Protein 3D0O (pdb70)

B-factor: mean 21.9, std 7.79, range [9.08, 63.6]

CATH classification: 3.40.50.720 (+1 more: 3.90.110.10)

Secondary structure (DSSP, 8-state):
----EEEEE--SHHHHHHHHHHHHH-S-SEEEEE-S-HHHHHHHHHHHHHHGGGSSS--EEEE--GGGGTT-SEEEE-------TT--HHHHHHHHHHHHHHHHHHHHHTT--SEEEE-SSSHHHHHHHHHHHH---GGGEEE-TTHHHHHHHHHHHHHHHTS-GGG-B--EEB-SSTT-EE-TTT-EETTEEHHHHHHTSTTHHHHHHHHHHHHHTHHHHHHHHHS---HHHHHHHHHHHHHHHTT--EEEEEEEEEESGGG-EEEEEEEEEEEETTEEEEE------HHHHHHHHHHHHHHHHHHH-/----EEEEE--SHHHHHHHHHHHHH---SEEEEE-S-HHHHHHHHHHHHHHGGGSSS--EEEE--GGGGTT-SEEEE-------TT--HHHHHHHHHHHHHHHHHHHHHTT--SEEEE-SSSHHHHHHHHHHHH---GGGEEE-TTHHHHHHHHHHHHHHHTS-GGG-B--EEB-SSTT-EE-TTT-EETTEEHHHHHHTSTTHHHHHHHHHHHHHTHHHHHHHHHS---HHHHHHHHHHHHHHHTT--EEEEEEEEEESGGG-EEEEEEEEEEEETTEEEEE------HHHHHHHHHHHHHHHHHHHH-

Organism: Staphylococcus aureus (strain COL) (NCBI:txid93062)

Solvent-accessible surface area: 27256 Å² total; per-residue (Å²): 266,110,39,50,11,0,0,0,5,4,2,40,49,35,0,20,20,0,0,108,14,0,3,82,64,8,9,4,43,46,0,0,0,16,42,181,75,90,112,88,5,125,31,27,10,82,102,11,92,132,31,27,102,205,16,96,88,78,6,151,7,84,53,26,115,61,66,26,0,92,50,6,15,0,0,0,0,27,24,44,28,69,83,115,134,88,43,80,137,60,61,29,7,40,50,0,55,148,54,0,128,67,11,0,36,87,0,46,86,17,161,10,104,9,5,0,0,0,11,13,83,30,1,3,4,0,0,21,5,0,52,122,72,17,68,24,68,59,58,52,0,0,0,8,2,0,18,16,4,9,44,26,0,67,82,31,0,10,120,33,42,88,13,10,69,194,23,3,41,3,9,0,0,0,22,46,27,91,24,10,1,10,0,22,65,19,3,13,10,10,4,35,46,1,61,78,43,0,67,132,80,117,140,3,147,51,58,16,107,81,17,33,37,84,0,94,42,12,35,140,70,60,76,123,91,103,53,38,27,49,150,26,28,4,122,8,0,0,69,0,0,50,0,0,19,137,91,43,34,4,23,22,9,0,0,0,5,0,96,33,36,29,172,28,103,73,0,1,0,0,0,0,0,0,0,16,83,109,0,10,80,58,16,12,92,9,74,25,64,114,77,4,98,74,91,4,48,107,0,0,124,46,6,73,66,30,49,93,133,262,110,39,42,10,0,0,0,6,3,2,40,50,38,0,23,19,0,0,108,14,0,3,84,66,14,8,4,42,44,0,0,0,16,44,181,74,92,110,93,5,127,32,23,8,84,103,11,97,129,31,26,103,201,16,94,88,80,5,150,7,82,54,25,114,64,64,28,0,104,52,6,20,0,0,0,0,27,24,40,32,70,80,111,134,85,38,80,131,53,62,28,4,35,51,0,38,151,56,0,118,66,11,1,36,85,0,53,78,18,171,5,106,8,5,0,0,0,18,14,90,28,0,2,4,0,0,28,5,0,48,114,67,13,68,17,65,62,57,42,0,0,0,12,1,0,17,14,3,9,45,30,0,71,76,32,0,8,116,32,37,89,14,13,62,197,20,3,46,5,14,0,0,0,18,44,29,98,19,10,0,11,1,23,52,43,4,12,6,9,16,33,46,1,62,70,44,0,68,132,81,116,142,3,152,52,58,18,109,85,17,33,35,85,0,96,44,13,36,140,72,60,79,114,91,102,50,38,28,47,147,28,29,4,121,8,1,0,76,0,0,52,0,0,18,118,93,42,34,5,23,20,8,0,0,0,5,0,98,40,35,29,170,27,105,74,0,0,0,0,0,0,0,3,0,19,86,97,0,11,82,56,17,13,89,9,61,24,62,112,82,5,96,73,92,4,48,112,0,0,123,36,2,70,64,25,34,87,112,65

InterPro domains:
  IPR001236 Lactate/malate dehydrogenase, N-terminal [PF00056] (8-146)
  IPR001557 L-lactate/malate dehydrogenase [PIRSF000102] (6-315)
  IPR001557 L-lactate/malate dehydrogenase [PR00086] (8-32)
  IPR001557 L-lactate/malate dehydrogenase [PR00086] (33-57)
  IPR001557 L-lactate/malate dehydrogenase [PR00086] (120-140)
  IPR001557 L-lactate/malate dehydrogenase [PR00086] (144-162)
  IPR001557 L-lactate/malate dehydrogenase [PR00086] (174-187)
  IPR011304 L-lactate dehydrogenase [MF_00488] (6-314)
  IPR011304 L-lactate dehydrogenase [TIGR01771] (11-308)
  IPR015955 Lactate dehydrogenase/glycoside hydrolase, family 4, C-terminal [G3DSA:3.90.110.10] (149-317)
  IPR015955 Lactate dehydrogenase/glycoside hydrolase, family 4, C-terminal [SSF56327] (147-312)
  IPR018177 L-lactate dehydrogenase, active site [PS00064] (176-182)
  IPR022383 Lactate/malate dehydrogenase, C-terminal [PF02866] (149-315)
  IPR036291 NAD(P)-binding domain superfamily [SSF51735] (3-146)

Foldseek 3Di:
DDWAEEEEEDCPLQRLLLLLVCLQAVLTQEYEYEYPPVVVVVVSQVVSVVSNVVHPDHHHYYYDDLLVLQAHAEYEYADADDADPPADVLNRLVRRLVVLLVVLVSNVVSNHDHAYEYEYPVQQSSLLSSCVSNVDDLQRGWYLFCLLLFLLLLVLLCVVVVHDSVQWDWDWKFGLADLIDTQQVDTDRVPHSSLVVLVPDVCSVVVVVVSNVCSRCVQVVVCVVVNGDHNSSSVSVVVLSNQQSVQPQDWGFIFGADPCALHDHSTTITATFGQGVSGGPGGDRDDGDPVRNVSRVVRRVVRVVSSVD/DDWAEEEEEDCDQARLLLLLVCLQAVLTAEYEYEYPPVVVVVVSQVVSCVSNVPHPDHHHYYYDDLLVLQPHAEYEYADADDADPPADVLNRLVRRLVVLLVSLVSNVVSNHDHAYEYEYPQQQSSLLSSCVSNVDDLQRGWYLFCLLLQLLLLVLLCVVVVHDSVQWHWDWKFGLADLIDTQQVPTDRVPHNSLVVLVPDDCSVVVVVVSNVCSRCVQVVVCVVPNGDHNSSSVSVVVLSNQQSVFPQDWGFIFGADPQALHDHSTTITATFGQGVSGTPGGDRDDGDPVRSVSRVVRRVVRVVSSVVD

Structure (mmCIF, N/CA/C/O backbone):
data_3D0O
#
_entry.id   3D0O
#
_cell.length_a   131.765
_cell.length_b   74.503
_cell.length_c   96.306
_cell.angle_alpha   90.00
_cell.angle_beta   129.07
_cell.angle_gamma   90.00
#
_symmetry.space_group_name_H-M   'C 1 2 1'
#
loop_
_entity.id
_entity.type
_entity.pdbx_description
1 polymer 'L-lactate dehydrogenase 1'
2 water water
#
loop_
_atom_site.group_PDB
_atom_site.id
_atom_site.type_symbol
_atom_site.label_atom_id
_atom_site.label_alt_id
_atom_site.label_comp_id
_atom_site.label_asym_id
_atom_site.label_entity_id
_atom_site.label_seq_id
_atom_site.pdbx_PDB_ins_code
_atom_site.Cartn_x
_atom_site.Cartn_y
_atom_site.Cartn_z
_atom_site.occupancy
_atom_site.B_iso_or_equiv
_atom_site.auth_seq_id
_atom_site.auth_comp_id
_atom_site.auth_asym_id
_atom_site.auth_atom_id
_atom_site.pdbx_PDB_model_num
ATOM 1 N N . PHE A 1 4 ? 60.992 58.605 42.988 1.00 30.82 4 PHE A N 1
ATOM 2 C CA . PHE A 1 4 ? 59.734 58.591 42.129 1.00 29.48 4 PHE A CA 1
ATOM 3 C C . PHE A 1 4 ? 58.756 59.781 42.277 1.00 29.70 4 PHE A C 1
ATOM 4 O O . PHE A 1 4 ? 57.901 59.827 43.188 1.00 32.00 4 PHE A O 1
ATOM 12 N N . LYS A 1 5 ? 58.718 60.637 41.291 1.00 26.30 5 LYS A N 1
ATOM 13 C CA . LYS A 1 5 ? 58.045 61.889 41.491 1.00 23.96 5 LYS A CA 1
ATOM 14 C C . LYS A 1 5 ? 56.565 61.762 41.067 1.00 22.18 5 LYS A C 1
ATOM 15 O O . LYS A 1 5 ? 56.217 60.961 40.184 1.00 21.92 5 LYS A O 1
ATOM 21 N N . GLY A 1 6 ? 55.717 62.584 41.659 1.00 19.56 6 GLY A N 1
ATOM 22 C CA . GLY A 1 6 ? 54.297 62.666 41.205 1.00 18.74 6 GLY A CA 1
ATOM 23 C C . GLY A 1 6 ? 54.213 63.572 39.974 1.00 18.20 6 GLY A C 1
ATOM 24 O O . GLY A 1 6 ? 55.215 63.845 39.372 1.00 17.42 6 GLY A O 1
ATOM 25 N N . ASN A 1 7 ? 52.996 63.996 39.611 1.00 16.45 7 ASN A N 1
ATOM 26 C CA . ASN A 1 7 ? 52.721 64.758 38.419 1.00 16.50 7 ASN A CA 1
ATOM 27 C C . ASN A 1 7 ? 52.493 66.193 38.786 1.00 15.86 7 ASN A C 1
ATOM 28 O O . ASN A 1 7 ? 51.609 66.485 39.615 1.00 15.99 7 ASN A O 1
ATOM 33 N N . LYS A 1 8 ? 53.285 67.085 38.183 1.00 16.40 8 LYS A N 1
ATOM 34 C CA . LYS A 1 8 ? 53.333 68.486 38.578 1.00 15.63 8 LYS A CA 1
ATOM 35 C C . LYS A 1 8 ? 53.161 69.420 37.397 1.00 15.33 8 LYS A C 1
ATOM 36 O O . LYS A 1 8 ? 53.928 69.338 36.425 1.00 16.39 8 LYS A O 1
ATOM 42 N N . VAL A 1 9 ? 52.153 70.282 37.474 1.00 15.01 9 VAL A N 1
ATOM 43 C CA . VAL A 1 9 ? 51.851 71.277 36.424 1.00 15.24 9 VAL A CA 1
ATOM 44 C C . VAL A 1 9 ? 52.172 72.660 37.035 1.00 15.27 9 VAL A C 1
ATOM 45 O O . VAL A 1 9 ? 51.821 72.952 38.214 1.00 17.50 9 VAL A O 1
ATOM 49 N N . VAL A 1 10 ? 52.830 73.528 36.250 1.00 15.29 10 VAL A N 1
ATOM 50 C CA . VAL A 1 10 ? 52.984 74.895 36.662 1.00 15.06 10 VAL A CA 1
ATOM 51 C C . VAL A 1 10 ? 52.180 75.753 35.661 1.00 14.82 10 VAL A C 1
ATOM 52 O O . VAL A 1 10 ? 52.396 75.667 34.451 1.00 16.12 10 VAL A O 1
ATOM 56 N N . LEU A 1 11 ? 51.238 76.521 36.169 1.00 16.16 11 LEU A N 1
ATOM 57 C CA . LEU A 1 11 ? 50.477 77.488 35.359 1.00 16.01 11 LEU A CA 1
ATOM 58 C C . LEU A 1 11 ? 51.138 78.841 35.445 1.00 16.59 11 LEU A C 1
ATOM 59 O O . LEU A 1 11 ? 51.311 79.379 36.555 1.00 16.35 11 LEU A O 1
ATOM 64 N N . ILE A 1 12 ? 51.460 79.420 34.286 1.00 15.92 12 ILE A N 1
ATOM 65 C CA . ILE A 1 12 ? 52.017 80.782 34.256 1.00 17.80 12 ILE A CA 1
ATOM 66 C C . ILE A 1 12 ? 50.973 81.703 33.609 1.00 17.67 12 ILE A C 1
ATOM 67 O O . ILE A 1 12 ? 50.715 81.588 32.414 1.00 16.83 12 ILE A O 1
ATOM 72 N N . GLY A 1 13 ? 50.366 82.562 34.426 1.00 18.13 13 GLY A N 1
ATOM 73 C CA . GLY A 1 13 ? 49.278 83.441 33.976 1.00 19.07 13 GLY A CA 1
ATOM 74 C C . GLY A 1 13 ? 47.988 83.032 34.633 1.00 21.07 13 GLY A C 1
ATOM 75 O O . GLY A 1 13 ? 47.421 82.007 34.276 1.00 20.80 13 GLY A O 1
ATOM 76 N N . ASN A 1 14 ? 47.549 83.821 35.626 1.00 20.44 14 ASN A N 1
ATOM 77 C CA . ASN A 1 14 ? 46.422 83.492 36.450 1.00 21.03 14 ASN A CA 1
ATOM 78 C C . ASN A 1 14 ? 45.259 84.429 36.194 1.00 21.06 14 ASN A C 1
ATOM 79 O O . ASN A 1 14 ? 44.645 84.914 37.155 1.00 21.22 14 ASN A O 1
ATOM 84 N N . GLY A 1 15 ? 45.001 84.725 34.915 1.00 20.51 15 GLY A N 1
ATOM 85 C CA . GLY A 1 15 ? 43.805 85.478 34.498 1.00 19.53 15 GLY A CA 1
ATOM 86 C C . GLY A 1 15 ? 42.569 84.597 34.533 1.00 18.24 15 GLY A C 1
ATOM 87 O O . GLY A 1 15 ? 42.580 83.559 35.196 1.00 18.39 15 GLY A O 1
ATOM 88 N N . ALA A 1 16 ? 41.494 85.011 33.851 1.00 16.06 16 ALA A N 1
ATOM 89 C CA . ALA A 1 16 ? 40.278 84.223 33.887 1.00 15.72 16 ALA A CA 1
ATOM 90 C C . ALA A 1 16 ? 40.515 82.831 33.311 1.00 14.51 16 ALA A C 1
ATOM 91 O O . ALA A 1 16 ? 39.972 81.832 33.835 1.00 16.59 16 ALA A O 1
ATOM 93 N N . VAL A 1 17 ? 41.276 82.740 32.229 1.00 14.69 17 VAL A N 1
ATOM 94 C CA . VAL A 1 17 ? 41.523 81.415 31.602 1.00 15.16 17 VAL A CA 1
ATOM 95 C C . VAL A 1 17 ? 42.349 80.528 32.553 1.00 15.57 17 VAL A C 1
ATOM 96 O O . VAL A 1 17 ? 42.008 79.360 32.870 1.00 14.70 17 VAL A O 1
ATOM 100 N N . GLY A 1 18 ? 43.452 81.086 33.042 1.00 16.19 18 GLY A N 1
ATOM 101 C CA . GLY A 1 18 ? 44.324 80.223 33.877 1.00 15.79 18 GLY A CA 1
ATOM 102 C C . GLY A 1 18 ? 43.648 79.798 35.175 1.00 16.56 18 GLY A C 1
ATOM 103 O O . GLY A 1 18 ? 43.740 78.627 35.570 1.00 16.02 18 GLY A O 1
ATOM 104 N N . SER A 1 19 ? 43.002 80.731 35.868 1.00 15.25 19 SER A N 1
ATOM 105 C CA . SER A 1 19 ? 42.305 80.417 37.103 1.00 17.46 19 SER A CA 1
ATOM 106 C C . SER A 1 19 ? 41.181 79.372 36.821 1.00 17.06 19 SER A C 1
ATOM 107 O O . SER A 1 19 ? 40.954 78.458 37.618 1.00 16.88 19 SER A O 1
ATOM 110 N N . SER A 1 20 ? 40.482 79.513 35.693 1.00 17.05 20 SER A N 1
ATOM 111 C CA . SER A 1 20 ? 39.447 78.509 35.394 1.00 16.71 20 SER A CA 1
ATOM 112 C C . SER A 1 20 ? 40.066 77.113 35.138 1.00 16.26 20 SER A C 1
ATOM 113 O O . SER A 1 20 ? 39.510 76.067 35.537 1.00 15.46 20 SER A O 1
ATOM 116 N N . TYR A 1 21 ? 41.209 77.105 34.465 1.00 15.12 21 TYR A N 1
ATOM 117 C CA . TYR A 1 21 ? 41.944 75.876 34.196 1.00 14.16 21 TYR A CA 1
ATOM 118 C C . TYR A 1 21 ? 42.390 75.265 35.516 1.00 14.46 21 TYR A C 1
ATOM 119 O O . TYR A 1 21 ? 42.274 74.046 35.700 1.00 14.19 21 TYR A O 1
ATOM 128 N N . ALA A 1 22 ? 42.917 76.091 36.430 1.00 14.67 22 ALA A N 1
ATOM 129 C CA . ALA A 1 22 ? 43.241 75.557 37.790 1.00 14.88 22 ALA A CA 1
ATOM 130 C C . ALA A 1 22 ? 42.030 74.915 38.460 1.00 14.13 22 ALA A C 1
ATOM 131 O O . ALA A 1 22 ? 42.122 73.869 39.115 1.00 14.32 22 ALA A O 1
ATOM 133 N N . PHE A 1 23 ? 40.868 75.537 38.336 1.00 14.41 23 PHE A N 1
ATOM 134 C CA . PHE A 1 23 ? 39.677 74.968 38.971 1.00 14.36 23 PHE A CA 1
ATOM 135 C C . PHE A 1 23 ? 39.293 73.671 38.297 1.00 13.91 23 PHE A C 1
ATOM 136 O O . PHE A 1 23 ? 38.901 72.704 38.947 1.00 13.74 23 PHE A O 1
ATOM 144 N N . SER A 1 24 ? 39.414 73.621 36.982 1.00 15.24 24 SER A N 1
ATOM 145 C CA . SER A 1 24 ? 39.186 72.359 36.297 1.00 15.49 24 SER A CA 1
ATOM 146 C C . SER A 1 24 ? 40.083 71.256 36.876 1.00 14.95 24 SER A C 1
ATOM 147 O O . SER A 1 24 ? 39.659 70.136 37.073 1.00 15.21 24 SER A O 1
ATOM 150 N N . LEU A 1 25 ? 41.363 71.572 37.102 1.00 13.65 25 LEU A N 1
ATOM 151 C CA . LEU A 1 25 ? 42.290 70.573 37.600 1.00 12.92 25 LEU A CA 1
ATOM 152 C C . LEU A 1 25 ? 41.883 70.098 38.989 1.00 13.90 25 LEU A C 1
ATOM 153 O O . LEU A 1 25 ? 42.044 68.908 39.310 1.00 14.05 25 LEU A O 1
ATOM 158 N N . VAL A 1 26 ? 41.373 71.004 39.800 1.00 14.12 26 VAL A N 1
ATOM 159 C CA . VAL A 1 26 ? 40.887 70.646 41.153 1.00 13.50 26 VAL A CA 1
ATOM 160 C C . VAL A 1 26 ? 39.625 69.733 41.052 1.00 13.89 26 VAL A C 1
ATOM 161 O O . VAL A 1 26 ? 39.414 68.800 41.852 1.00 14.57 26 VAL A O 1
ATOM 165 N N . ASN A 1 27 ? 38.792 69.999 40.053 1.00 14.26 27 ASN A N 1
ATOM 166 C CA . ASN A 1 27 ? 37.613 69.141 39.849 1.00 14.98 27 ASN A CA 1
ATOM 167 C C . ASN A 1 27 ? 37.961 67.757 39.311 1.00 14.78 27 ASN A C 1
ATOM 168 O O . ASN A 1 27 ? 37.324 66.753 39.737 1.00 14.97 27 ASN A O 1
ATOM 173 N N . GLN A 1 28 ? 38.929 67.689 38.377 1.00 14.57 28 GLN A N 1
ATOM 174 C CA . GLN A 1 28 ? 39.234 66.475 37.614 1.00 14.21 28 GLN A CA 1
ATOM 175 C C . GLN A 1 28 ? 40.324 65.572 38.212 1.00 15.67 28 GLN A C 1
ATOM 176 O O . GLN A 1 28 ? 40.450 64.390 37.831 1.00 14.65 28 GLN A O 1
ATOM 182 N N . SER A 1 29 ? 41.128 66.150 39.100 1.00 15.65 29 SER A N 1
ATOM 183 C CA . SER A 1 29 ? 42.290 65.405 39.655 1.00 14.36 29 SER A CA 1
ATOM 184 C C . SER A 1 29 ? 43.165 64.723 38.625 1.00 14.08 29 SER A C 1
ATOM 185 O O . SER A 1 29 ? 43.662 63.599 38.859 1.00 15.51 29 SER A O 1
ATOM 188 N N . ILE A 1 30 ? 43.501 65.426 37.528 1.00 13.22 30 ILE A N 1
ATOM 189 C CA . ILE A 1 30 ? 44.350 64.831 36.510 1.00 13.40 30 ILE A CA 1
ATOM 190 C C . ILE A 1 30 ? 45.758 64.707 37.060 1.00 13.28 30 ILE A C 1
ATOM 191 O O . ILE A 1 30 ? 46.436 63.714 36.797 1.00 14.68 30 ILE A O 1
ATOM 196 N N . VAL A 1 31 ? 46.167 65.717 37.829 1.00 12.83 31 VAL A N 1
ATOM 197 C CA . VAL A 1 31 ? 47.549 65.727 38.424 1.00 13.75 31 VAL A CA 1
ATOM 198 C C . VAL A 1 31 ? 47.441 66.039 39.931 1.00 13.50 31 VAL A C 1
ATOM 199 O O . VAL A 1 31 ? 46.423 66.550 40.410 1.00 13.03 31 VAL A O 1
ATOM 203 N N . ASP A 1 32 ? 48.510 65.727 40.681 1.00 13.08 32 ASP A N 1
ATOM 204 C CA . ASP A 1 32 ? 48.452 65.868 42.118 1.00 13.82 32 ASP A CA 1
ATOM 205 C C . ASP A 1 32 ? 49.092 67.155 42.645 1.00 14.69 32 ASP A C 1
ATOM 206 O O . ASP A 1 32 ? 48.940 67.475 43.827 1.00 13.66 32 ASP A O 1
ATOM 211 N N . GLU A 1 33 ? 49.761 67.923 41.776 1.00 13.58 33 GLU A N 1
ATOM 212 C CA A GLU A 1 33 ? 50.408 69.154 42.196 0.50 13.63 33 GLU A CA 1
ATOM 213 C CA B GLU A 1 33 ? 50.374 69.183 42.212 0.50 14.32 33 GLU A CA 1
ATOM 214 C C . GLU A 1 33 ? 50.256 70.240 41.132 1.00 13.79 33 GLU A C 1
ATOM 215 O O . GLU A 1 33 ? 50.563 69.980 39.973 1.00 13.97 33 GLU A O 1
ATOM 226 N N . LEU A 1 34 ? 49.787 71.427 41.548 1.00 13.92 34 LEU A N 1
ATOM 227 C CA . LEU A 1 34 ? 49.656 72.571 40.656 1.00 13.81 34 LEU A CA 1
ATOM 228 C C . LEU A 1 34 ? 50.311 73.771 41.314 1.00 14.77 34 LEU A C 1
ATOM 229 O O . LEU A 1 34 ? 50.019 74.074 42.499 1.00 15.81 34 LEU A O 1
ATOM 234 N N . VAL A 1 35 ? 51.151 74.462 40.556 1.00 15.57 35 VAL A N 1
ATOM 235 C CA . VAL A 1 35 ? 51.854 75.648 41.052 1.00 15.60 35 VAL A CA 1
ATOM 236 C C . VAL A 1 35 ? 51.401 76.810 40.190 1.00 15.99 35 VAL A C 1
ATOM 237 O O . VAL A 1 35 ? 51.315 76.657 38.991 1.00 16.32 35 VAL A O 1
ATOM 241 N N . ILE A 1 36 ? 51.064 77.941 40.785 1.00 14.69 36 ILE A N 1
ATOM 242 C CA . ILE A 1 36 ? 50.542 79.056 39.982 1.00 17.17 36 ILE A CA 1
ATOM 243 C C . ILE A 1 36 ? 51.484 80.258 40.074 1.00 16.98 36 ILE A C 1
ATOM 244 O O . ILE A 1 36 ? 51.828 80.661 41.182 1.00 18.94 36 ILE A O 1
ATOM 249 N N . ILE A 1 37 ? 51.891 80.774 38.925 1.00 17.85 37 ILE A N 1
ATOM 250 C CA . ILE A 1 37 ? 52.815 81.929 38.833 1.00 18.43 37 ILE A CA 1
ATOM 251 C C . ILE A 1 37 ? 52.144 83.125 38.114 1.00 19.19 37 ILE A C 1
ATOM 252 O O . ILE A 1 37 ? 51.632 82.972 37.013 1.00 18.16 37 ILE A O 1
ATOM 257 N N . ASP A 1 38 ? 52.144 84.302 38.738 1.00 19.35 38 ASP A N 1
ATOM 258 C CA . ASP A 1 38 ? 51.585 85.496 38.073 1.00 20.85 38 ASP A CA 1
ATOM 259 C C . ASP A 1 38 ? 52.175 86.709 38.784 1.00 21.86 38 ASP A C 1
ATOM 260 O O . ASP A 1 38 ? 52.493 86.620 39.974 1.00 21.62 38 ASP A O 1
ATOM 265 N N . LEU A 1 39 ? 52.332 87.810 38.055 1.00 22.37 39 LEU A N 1
ATOM 266 C CA . LEU A 1 39 ? 52.910 89.024 38.639 1.00 24.24 39 LEU A CA 1
ATOM 267 C C . LEU A 1 39 ? 51.942 89.622 39.660 1.00 24.24 39 LEU A C 1
ATOM 268 O O . LEU A 1 39 ? 52.358 90.317 40.576 1.00 24.26 39 LEU A O 1
ATOM 273 N N . ASP A 1 40 ? 50.639 89.362 39.480 1.00 24.37 40 ASP A N 1
ATOM 274 C CA . ASP A 1 40 ? 49.609 89.815 40.413 1.00 24.59 40 ASP A CA 1
ATOM 275 C C . ASP A 1 40 ? 49.548 88.851 41.594 1.00 25.06 40 ASP A C 1
ATOM 276 O O . ASP A 1 40 ? 48.698 87.949 41.655 1.00 23.73 40 ASP A O 1
ATOM 281 N N . THR A 1 41 ? 50.493 89.012 42.507 1.00 24.19 41 THR A N 1
ATOM 282 C CA . THR A 1 41 ? 50.701 88.026 43.545 1.00 25.46 41 THR A CA 1
ATOM 283 C C . THR A 1 41 ? 49.584 88.014 44.581 1.00 25.89 41 THR A C 1
ATOM 284 O O . THR A 1 41 ? 49.373 86.994 45.278 1.00 25.93 41 THR A O 1
ATOM 288 N N . GLU A 1 42 ? 48.844 89.114 44.684 1.00 25.44 42 GLU A N 1
ATOM 289 C CA . GLU A 1 42 ? 47.705 89.103 45.603 1.00 25.33 42 GLU A CA 1
ATOM 290 C C . GLU A 1 42 ? 46.558 88.298 45.017 1.00 24.00 42 GLU A C 1
ATOM 291 O O . GLU A 1 42 ? 45.912 87.528 45.746 1.00 23.37 42 GLU A O 1
ATOM 297 N N . LYS A 1 43 ? 46.270 88.477 43.729 1.00 23.07 43 LYS A N 1
ATOM 298 C CA . LYS A 1 43 ? 45.237 87.599 43.102 1.00 23.25 43 LYS A CA 1
ATOM 299 C C . LYS A 1 43 ? 45.624 86.123 43.201 1.00 22.96 43 LYS A C 1
ATOM 300 O O . LYS A 1 43 ? 44.773 85.239 43.463 1.00 22.83 43 LYS A O 1
ATOM 306 N N . VAL A 1 44 ? 46.908 85.831 43.017 1.00 22.05 44 VAL A N 1
ATOM 307 C CA . VAL A 1 44 ? 47.370 84.438 43.130 1.00 21.21 44 VAL A CA 1
ATOM 308 C C . VAL A 1 44 ? 47.150 83.922 44.552 1.00 21.11 44 VAL A C 1
ATOM 309 O O . VAL A 1 44 ? 46.623 82.853 44.741 1.00 20.06 44 VAL A O 1
ATOM 313 N N . ARG A 1 45 ? 47.582 84.689 45.550 1.00 20.68 45 ARG A N 1
ATOM 314 C CA . ARG A 1 45 ? 47.415 84.280 46.938 1.00 20.50 45 ARG A CA 1
ATOM 315 C C . ARG A 1 45 ? 45.953 83.975 47.215 1.00 20.39 45 ARG A C 1
ATOM 316 O O . ARG A 1 45 ? 45.623 82.953 47.856 1.00 20.89 45 ARG A O 1
ATOM 324 N N . GLY A 1 46 ? 45.064 84.841 46.732 1.00 19.96 46 GLY A N 1
ATOM 325 C CA . GLY A 1 46 ? 43.627 84.620 46.912 1.00 20.05 46 GLY A CA 1
ATOM 326 C C . GLY A 1 46 ? 43.091 83.383 46.219 1.00 18.98 46 GLY A C 1
ATOM 327 O O . GLY A 1 46 ? 42.347 82.594 46.818 1.00 18.96 46 GLY A O 1
ATOM 328 N N . ASP A 1 47 ? 43.441 83.212 44.943 1.00 18.64 47 ASP A N 1
ATOM 329 C CA . ASP A 1 47 ? 42.980 82.048 44.183 1.00 18.15 47 ASP A CA 1
ATOM 330 C C . ASP A 1 47 ? 43.502 80.755 44.779 1.00 16.51 47 ASP A C 1
ATOM 331 O O . ASP A 1 47 ? 42.796 79.801 44.894 1.00 17.00 47 ASP A O 1
ATOM 336 N N . VAL A 1 48 ? 44.760 80.750 45.199 1.00 16.26 48 VAL A N 1
ATOM 337 C CA . VAL A 1 48 ? 45.338 79.554 45.737 1.00 15.71 48 VAL A CA 1
ATOM 338 C C . VAL A 1 48 ? 44.602 79.151 47.024 1.00 16.35 48 VAL A C 1
ATOM 339 O O . VAL A 1 48 ? 44.265 77.990 47.202 1.00 17.35 48 VAL A O 1
ATOM 343 N N . MET A 1 49 ? 44.312 80.097 47.921 1.00 16.63 49 MET A N 1
ATOM 344 C CA . MET A 1 49 ? 43.503 79.753 49.107 1.00 16.84 49 MET A CA 1
ATOM 345 C C . MET A 1 49 ? 42.141 79.184 48.720 1.00 16.74 49 MET A C 1
ATOM 346 O O . MET A 1 49 ? 41.730 78.132 49.225 1.00 16.01 49 MET A O 1
ATOM 351 N N . ASP A 1 50 ? 41.448 79.883 47.828 1.00 16.13 50 ASP A N 1
ATOM 352 C CA . ASP A 1 50 ? 40.042 79.503 47.492 1.00 15.15 50 ASP A CA 1
ATOM 353 C C . ASP A 1 50 ? 40.077 78.078 46.862 1.00 14.78 50 ASP A C 1
ATOM 354 O O . ASP A 1 50 ? 39.251 77.202 47.205 1.00 16.19 50 ASP A O 1
ATOM 359 N N . LEU A 1 51 ? 41.030 77.853 45.959 1.00 15.72 51 LEU A N 1
ATOM 360 C CA . LEU A 1 51 ? 41.187 76.543 45.298 1.00 16.14 51 LEU A CA 1
ATOM 361 C C . LEU A 1 51 ? 41.547 75.450 46.298 1.00 16.68 51 LEU A C 1
ATOM 362 O O . LEU A 1 51 ? 41.005 74.347 46.247 1.00 15.68 51 LEU A O 1
ATOM 367 N N . LYS A 1 52 ? 42.533 75.707 47.149 1.00 16.40 52 LYS A N 1
ATOM 368 C CA . LYS A 1 52 ? 42.861 74.704 48.145 1.00 15.71 52 LYS A CA 1
ATOM 369 C C . LYS A 1 52 ? 41.625 74.256 48.918 1.00 15.89 52 LYS A C 1
ATOM 370 O O . LYS A 1 52 ? 41.497 73.081 49.276 1.00 17.37 52 LYS A O 1
ATOM 376 N N . HIS A 1 53 ? 40.738 75.190 49.254 1.00 17.21 53 HIS A N 1
ATOM 377 C CA . HIS A 1 53 ? 39.580 74.854 50.096 1.00 16.98 53 HIS A CA 1
ATOM 378 C C . HIS A 1 53 ? 38.608 73.893 49.377 1.00 17.45 53 HIS A C 1
ATOM 379 O O . HIS A 1 53 ? 37.811 73.230 50.025 1.00 16.05 53 HIS A O 1
ATOM 386 N N . ALA A 1 54 ? 38.727 73.797 48.052 1.00 16.84 54 ALA A N 1
ATOM 387 C CA . ALA A 1 54 ? 37.925 72.849 47.260 1.00 16.81 54 ALA A CA 1
ATOM 388 C C . ALA A 1 54 ? 38.570 71.466 47.252 1.00 17.21 54 ALA A C 1
ATOM 389 O O . ALA A 1 54 ? 37.904 70.466 47.020 1.00 17.05 54 ALA A O 1
ATOM 391 N N . THR A 1 55 ? 39.879 71.392 47.524 1.00 16.47 55 THR A N 1
ATOM 392 C CA . THR A 1 55 ? 40.580 70.145 47.241 1.00 15.42 55 THR A CA 1
ATOM 393 C C . THR A 1 55 ? 40.148 68.976 48.146 1.00 15.86 55 THR A C 1
ATOM 394 O O . THR A 1 55 ? 40.375 67.823 47.771 1.00 15.59 55 THR A O 1
ATOM 398 N N . PRO A 1 56 ? 39.585 69.259 49.335 1.00 15.55 56 PRO A N 1
ATOM 399 C CA . PRO A 1 56 ? 39.165 68.092 50.069 1.00 16.08 56 PRO A CA 1
ATOM 400 C C . PRO A 1 56 ? 38.073 67.307 49.376 1.00 17.20 56 PRO A C 1
ATOM 401 O O . PRO A 1 56 ? 37.900 66.141 49.711 1.00 17.24 56 PRO A O 1
ATOM 405 N N . TYR A 1 57 ? 37.372 67.920 48.423 1.00 16.52 57 TYR A N 1
ATOM 406 C CA . TYR A 1 57 ? 36.306 67.184 47.708 1.00 15.69 57 TYR A CA 1
ATOM 407 C C . TYR A 1 57 ? 36.754 66.740 46.305 1.00 16.44 57 TYR A C 1
ATOM 408 O O . TYR A 1 57 ? 36.010 66.134 45.556 1.00 16.87 57 TYR A O 1
ATOM 417 N N . SER A 1 58 ? 38.025 66.937 46.001 1.00 16.12 58 SER A N 1
ATOM 418 C CA . SER A 1 58 ? 38.587 66.467 44.737 1.00 16.37 58 SER A CA 1
ATOM 419 C C . SER A 1 58 ? 38.636 64.923 44.751 1.00 16.42 58 SER A C 1
ATOM 420 O O . SER A 1 58 ? 38.857 64.297 45.819 1.00 16.65 58 SER A O 1
ATOM 423 N N . PRO A 1 59 ? 38.460 64.280 43.589 1.00 15.97 59 PRO A N 1
ATOM 424 C CA . PRO A 1 59 ? 38.427 62.798 43.572 1.00 16.38 59 PRO A CA 1
ATOM 425 C C . PRO A 1 59 ? 39.657 62.189 44.263 1.00 15.81 59 PRO A C 1
ATOM 426 O O . PRO A 1 59 ? 39.557 61.215 45.028 1.00 16.51 59 PRO A O 1
ATOM 430 N N . THR A 1 60 ? 40.806 62.753 43.951 1.00 16.06 60 THR A N 1
ATOM 431 C CA . THR A 1 60 ? 42.101 62.353 44.575 1.00 16.35 60 THR A CA 1
ATOM 432 C C . THR A 1 60 ? 42.908 63.605 44.885 1.00 17.39 60 THR A C 1
ATOM 433 O O . THR A 1 60 ? 42.647 64.697 44.354 1.00 18.05 60 THR A O 1
ATOM 437 N N . THR A 1 61 ? 43.894 63.472 45.757 1.00 15.46 61 THR A N 1
ATOM 438 C CA . THR A 1 61 ? 44.670 64.622 46.223 1.00 15.01 61 THR A CA 1
ATOM 439 C C . THR A 1 61 ? 45.140 65.544 45.136 1.00 14.81 61 THR A C 1
ATOM 440 O O . THR A 1 61 ? 45.782 65.122 44.161 1.00 14.75 61 THR A O 1
ATOM 444 N N . VAL A 1 62 ? 44.840 66.839 45.320 1.00 15.04 62 VAL A N 1
ATOM 445 C CA . VAL A 1 62 ? 45.441 67.886 44.513 1.00 15.54 62 VAL A CA 1
ATOM 446 C C . VAL A 1 62 ? 45.997 68.936 45.455 1.00 16.61 62 VAL A C 1
ATOM 447 O O . VAL A 1 62 ? 45.261 69.488 46.291 1.00 17.06 62 VAL A O 1
ATOM 451 N N A ARG A 1 63 ? 47.306 69.168 45.354 0.50 16.50 63 ARG A N 1
ATOM 452 N N B ARG A 1 63 ? 47.307 69.164 45.356 0.50 16.26 63 ARG A N 1
ATOM 453 C CA A ARG A 1 63 ? 47.964 70.200 46.138 0.50 16.82 63 ARG A CA 1
ATOM 454 C CA B ARG A 1 63 ? 47.970 70.191 46.143 0.50 16.36 63 ARG A CA 1
ATOM 455 C C A ARG A 1 63 ? 48.137 71.437 45.253 0.50 16.54 63 ARG A C 1
ATOM 456 C C B ARG A 1 63 ? 48.138 71.434 45.256 0.50 16.29 63 ARG A C 1
ATOM 457 O O A ARG A 1 63 ? 48.620 71.332 44.125 0.50 17.98 63 ARG A O 1
ATOM 458 O O B ARG A 1 63 ? 48.613 71.328 44.125 0.50 17.76 63 ARG A O 1
ATOM 473 N N . VAL A 1 64 ? 47.747 72.599 45.754 1.00 15.97 64 VAL A N 1
ATOM 474 C CA . VAL A 1 64 ? 47.887 73.845 44.978 1.00 15.83 64 VAL A CA 1
ATOM 475 C C . VAL A 1 64 ? 48.756 74.834 45.747 1.00 16.58 64 VAL A C 1
ATOM 476 O O . VAL A 1 64 ? 48.601 74.980 46.970 1.00 14.73 64 VAL A O 1
ATOM 480 N N . LYS A 1 65 ? 49.680 75.481 45.060 1.00 18.61 65 LYS A N 1
ATOM 481 C CA . LYS A 1 65 ? 50.453 76.522 45.712 1.00 19.89 65 LYS A CA 1
ATOM 482 C C . LYS A 1 65 ? 50.853 77.652 44.789 1.00 19.53 65 LYS A C 1
ATOM 483 O O . LYS A 1 65 ? 50.904 77.490 43.562 1.00 18.86 65 LYS A O 1
ATOM 489 N N . ALA A 1 66 ? 51.170 78.793 45.407 1.00 18.53 66 ALA A N 1
ATOM 490 C CA . ALA A 1 66 ? 51.709 79.943 44.704 1.00 20.17 66 ALA A CA 1
ATOM 491 C C . ALA A 1 66 ? 53.185 79.659 44.484 1.00 21.60 66 ALA A C 1
ATOM 492 O O . ALA A 1 66 ? 53.823 79.053 45.344 1.00 22.76 66 ALA A O 1
ATOM 494 N N . GLY A 1 67 ? 53.724 80.028 43.333 1.00 20.06 67 GLY A N 1
ATOM 495 C CA . GLY A 1 67 ? 55.111 79.697 43.059 1.00 21.15 67 GLY A CA 1
ATOM 496 C C . GLY A 1 67 ? 55.887 80.779 42.326 1.00 21.05 67 GLY A C 1
ATOM 497 O O . GLY A 1 67 ? 55.362 81.868 42.050 1.00 20.47 67 GLY A O 1
ATOM 498 N N . GLU A 1 68 ? 57.139 80.458 42.040 1.00 21.30 68 GLU A N 1
ATOM 499 C CA . GLU A 1 68 ? 58.016 81.288 41.233 1.00 22.70 68 GLU A CA 1
ATOM 500 C C . GLU A 1 68 ? 58.689 80.402 40.169 1.00 21.39 68 GLU A C 1
ATOM 501 O O . GLU A 1 68 ? 58.569 79.174 40.201 1.00 21.11 68 GLU A O 1
ATOM 507 N N . TYR A 1 69 ? 59.414 81.031 39.247 1.00 21.06 69 TYR A N 1
ATOM 508 C CA . TYR A 1 69 ? 60.032 80.294 38.157 1.00 21.40 69 TYR A CA 1
ATOM 509 C C . TYR A 1 69 ? 60.890 79.097 38.599 1.00 21.67 69 TYR A C 1
ATOM 510 O O . TYR A 1 69 ? 60.921 78.073 37.911 1.00 21.86 69 TYR A O 1
ATOM 519 N N . SER A 1 70 ? 61.591 79.209 39.731 1.00 21.38 70 SER A N 1
ATOM 520 C CA . SER A 1 70 ? 62.444 78.090 40.143 1.00 21.65 70 SER A CA 1
ATOM 521 C C . SER A 1 70 ? 61.639 76.817 40.434 1.00 20.69 70 SER A C 1
ATOM 522 O O . SER A 1 70 ? 62.180 75.731 40.385 1.00 21.41 70 SER A O 1
ATOM 525 N N . ASP A 1 71 ? 60.343 76.958 40.686 1.00 20.51 71 ASP A N 1
ATOM 526 C CA . ASP A 1 71 ? 59.497 75.796 40.954 1.00 20.12 71 ASP A CA 1
ATOM 527 C C . ASP A 1 71 ? 59.279 74.958 39.681 1.00 19.01 71 ASP A C 1
ATOM 528 O O . ASP A 1 71 ? 58.755 73.840 39.746 1.00 18.51 71 ASP A O 1
ATOM 533 N N . CYS A 1 72 ? 59.660 75.502 38.520 1.00 17.41 72 CYS A N 1
ATOM 534 C CA . CYS A 1 72 ? 59.566 74.700 37.274 1.00 16.47 72 CYS A CA 1
ATOM 535 C C . CYS A 1 72 ? 60.639 73.622 37.163 1.00 17.18 72 CYS A C 1
ATOM 536 O O . CYS A 1 72 ? 60.584 72.769 36.261 1.00 16.64 72 CYS A O 1
ATOM 539 N N . HIS A 1 73 ? 61.629 73.635 38.066 1.00 17.71 73 HIS A N 1
ATOM 540 C CA . HIS A 1 73 ? 62.769 72.731 37.899 1.00 18.32 73 HIS A CA 1
ATOM 541 C C . HIS A 1 73 ? 62.378 71.276 37.615 1.00 19.14 73 HIS A C 1
ATOM 542 O O . HIS A 1 73 ? 62.928 70.625 36.704 1.00 19.71 73 HIS A O 1
ATOM 549 N N . ASP A 1 74 ? 61.435 70.766 38.393 1.00 18.63 74 ASP A N 1
ATOM 550 C CA . ASP A 1 74 ? 60.957 69.380 38.224 1.00 17.74 74 ASP A CA 1
ATOM 551 C C . ASP A 1 74 ? 59.487 69.349 37.785 1.00 17.42 74 ASP A C 1
ATOM 552 O O . ASP A 1 74 ? 58.793 68.358 38.042 1.00 18.48 74 ASP A O 1
ATOM 557 N N . ALA A 1 75 ? 59.012 70.410 37.155 1.00 16.70 75 ALA A N 1
ATOM 558 C CA . ALA A 1 75 ? 57.604 70.366 36.675 1.00 16.09 75 ALA A CA 1
ATOM 559 C C . ALA A 1 75 ? 57.564 69.448 35.454 1.00 16.14 75 ALA A C 1
ATOM 560 O O . ALA A 1 75 ? 58.536 69.360 34.684 1.00 17.18 75 ALA A O 1
ATOM 562 N N . ASP A 1 76 ? 56.393 68.841 35.224 1.00 15.25 76 ASP A N 1
ATOM 563 C CA . ASP A 1 76 ? 56.168 67.978 34.067 1.00 15.63 76 ASP A CA 1
ATOM 564 C C . ASP A 1 76 ? 55.535 68.704 32.899 1.00 14.89 76 ASP A C 1
ATOM 565 O O . ASP A 1 76 ? 55.816 68.382 31.734 1.00 14.94 76 ASP A O 1
ATOM 570 N N . LEU A 1 77 ? 54.685 69.668 33.220 1.00 14.53 77 LEU A N 1
ATOM 571 C CA . LEU A 1 77 ? 53.945 70.427 32.221 1.00 14.46 77 LEU A CA 1
ATOM 572 C C . LEU A 1 77 ? 53.914 71.884 32.676 1.00 14.17 77 LEU A C 1
ATOM 573 O O . LEU A 1 77 ? 53.577 72.187 33.825 1.00 15.11 77 LEU A O 1
ATOM 578 N N . VAL A 1 78 ? 54.290 72.797 31.787 1.00 13.52 78 VAL A N 1
ATOM 579 C CA . VAL A 1 78 ? 54.192 74.227 32.082 1.00 14.09 78 VAL A CA 1
ATOM 580 C C . VAL A 1 78 ? 53.142 74.780 31.109 1.00 14.65 78 VAL A C 1
ATOM 581 O O . VAL A 1 78 ? 53.290 74.618 29.859 1.00 16.42 78 VAL A O 1
ATOM 585 N N . VAL A 1 79 ? 52.113 75.383 31.656 1.00 14.83 79 VAL A N 1
ATOM 586 C CA . VAL A 1 79 ? 50.976 75.878 30.841 1.00 14.86 79 VAL A CA 1
ATOM 587 C C . VAL A 1 79 ? 51.029 77.399 30.831 1.00 15.77 79 VAL A C 1
ATOM 588 O O . VAL A 1 79 ? 50.931 78.035 31.879 1.00 16.47 79 VAL A O 1
ATOM 592 N N . ILE A 1 80 ? 51.180 77.998 29.637 1.00 15.97 80 ILE A N 1
ATOM 593 C CA . ILE A 1 80 ? 51.377 79.455 29.548 1.00 17.08 80 ILE A CA 1
ATOM 594 C C . ILE A 1 80 ? 50.114 80.146 29.005 1.00 18.02 80 ILE A C 1
ATOM 595 O O . ILE A 1 80 ? 49.751 79.943 27.865 1.00 18.04 80 ILE A O 1
ATOM 600 N N . CYS A 1 81 ? 49.482 80.924 29.877 1.00 17.69 81 CYS A N 1
ATOM 601 C CA . CYS A 1 81 ? 48.276 81.716 29.529 1.00 19.30 81 CYS A CA 1
ATOM 602 C C . CYS A 1 81 ? 48.601 83.226 29.593 1.00 20.57 81 CYS A C 1
ATOM 603 O O . CYS A 1 81 ? 47.753 84.074 29.300 1.00 20.72 81 CYS A O 1
ATOM 606 N N . ALA A 1 82 ? 49.811 83.558 30.010 1.00 20.17 82 ALA A N 1
ATOM 607 C CA . ALA A 1 82 ? 50.183 84.950 30.228 1.00 21.24 82 ALA A CA 1
ATOM 608 C C . ALA A 1 82 ? 50.442 85.632 28.888 1.00 21.75 82 ALA A C 1
ATOM 609 O O . ALA A 1 82 ? 50.866 84.981 27.928 1.00 20.84 82 ALA A O 1
ATOM 611 N N . GLY A 1 83 ? 50.233 86.943 28.832 1.00 23.70 83 GLY A N 1
ATOM 612 C CA . GLY A 1 83 ? 50.567 87.700 27.625 1.00 26.05 83 GLY A CA 1
ATOM 613 C C . GLY A 1 83 ? 49.978 89.100 27.606 1.00 26.99 83 GLY A C 1
ATOM 614 O O . GLY A 1 83 ? 49.538 89.582 28.637 1.00 27.93 83 GLY A O 1
ATOM 615 N N . ALA A 1 84 ? 50.002 89.748 26.439 1.00 28.30 84 ALA A N 1
ATOM 616 C CA . ALA A 1 84 ? 49.465 91.121 26.262 1.00 28.75 84 ALA A CA 1
ATOM 617 C C . ALA A 1 84 ? 48.379 91.188 25.184 1.00 29.90 84 ALA A C 1
ATOM 618 O O . ALA A 1 84 ? 48.526 90.611 24.089 1.00 30.18 84 ALA A O 1
ATOM 620 N N . ALA A 1 85 ? 47.296 91.898 25.468 1.00 30.32 85 ALA A N 1
ATOM 621 C CA . ALA A 1 85 ? 46.273 92.118 24.454 1.00 31.30 85 ALA A CA 1
ATOM 622 C C . ALA A 1 85 ? 46.639 93.254 23.497 1.00 31.99 85 ALA A C 1
ATOM 623 O O . ALA A 1 85 ? 47.514 94.091 23.777 1.00 31.16 85 ALA A O 1
ATOM 625 N N . GLN A 1 86 ? 45.955 93.262 22.357 1.00 32.75 86 GLN A N 1
ATOM 626 C CA . GLN A 1 86 ? 46.226 94.238 21.317 1.00 33.92 86 GLN A CA 1
ATOM 627 C C . GLN A 1 86 ? 45.668 95.572 21.776 1.00 34.58 86 GLN A C 1
ATOM 628 O O . GLN A 1 86 ? 44.575 95.598 22.340 1.00 35.30 86 GLN A O 1
ATOM 634 N N . LYS A 1 87 ? 46.409 96.657 21.534 1.00 34.91 87 LYS A N 1
ATOM 635 C CA . LYS A 1 87 ? 45.987 98.014 21.892 1.00 34.76 87 LYS A CA 1
ATOM 636 C C . LYS A 1 87 ? 45.611 98.783 20.642 1.00 35.07 87 LYS A C 1
ATOM 637 O O . LYS A 1 87 ? 46.017 98.423 19.531 1.00 34.27 87 LYS A O 1
ATOM 643 N N . PRO A 1 88 ? 44.873 99.891 20.819 1.00 35.71 88 PRO A N 1
ATOM 644 C CA . PRO A 1 88 ? 44.534 100.731 19.656 1.00 35.63 88 PRO A CA 1
ATOM 645 C C . PRO A 1 88 ? 45.791 101.256 18.942 1.00 36.31 88 PRO A C 1
ATOM 646 O O . PRO A 1 88 ? 46.812 101.573 19.587 1.00 35.82 88 PRO A O 1
ATOM 650 N N . GLY A 1 89 ? 45.724 101.323 17.613 1.00 37.32 89 GLY A N 1
ATOM 651 C CA . GLY A 1 89 ? 46.865 101.758 16.816 1.00 38.28 89 GLY A CA 1
ATOM 652 C C . GLY A 1 89 ? 47.995 100.738 16.740 1.00 38.83 89 GLY A C 1
ATOM 653 O O . GLY A 1 89 ? 49.097 101.063 16.271 1.00 39.76 89 GLY A O 1
ATOM 654 N N . GLU A 1 90 ? 47.743 99.522 17.233 1.00 37.61 90 GLU A N 1
ATOM 655 C CA . GLU A 1 90 ? 48.699 98.433 17.119 1.00 36.94 90 GLU A CA 1
ATOM 656 C C . GLU A 1 90 ? 48.267 97.519 15.985 1.00 36.13 90 GLU A C 1
ATOM 657 O O . GLU A 1 90 ? 47.100 97.151 15.895 1.00 35.66 90 GLU A O 1
ATOM 663 N N . THR A 1 91 ? 49.202 97.118 15.141 1.00 35.61 91 THR A N 1
ATOM 664 C CA . THR A 1 91 ? 48.855 96.193 14.076 1.00 35.90 91 THR A CA 1
ATOM 665 C C . THR A 1 91 ? 48.931 94.766 14.634 1.00 35.84 91 THR A C 1
ATOM 666 O O . THR A 1 91 ? 49.436 94.548 15.750 1.00 35.91 91 THR A O 1
ATOM 670 N N . ARG A 1 92 ? 48.454 93.783 13.872 1.00 36.04 92 ARG A N 1
ATOM 671 C CA . ARG A 1 92 ? 48.627 92.393 14.323 1.00 35.24 92 ARG A CA 1
ATOM 672 C C . ARG A 1 92 ? 50.101 92.117 14.515 1.00 34.68 92 ARG A C 1
ATOM 673 O O . ARG A 1 92 ? 50.474 91.393 15.427 1.00 34.83 92 ARG A O 1
ATOM 681 N N . LEU A 1 93 ? 50.930 92.686 13.645 1.00 34.56 93 LEU A N 1
ATOM 682 C CA . LEU A 1 93 ? 52.381 92.496 13.714 1.00 34.72 93 LEU A CA 1
ATOM 683 C C . LEU A 1 93 ? 52.924 93.047 15.033 1.00 34.51 93 LEU A C 1
ATOM 684 O O . LEU A 1 93 ? 53.778 92.428 15.682 1.00 33.69 93 LEU A O 1
ATOM 689 N N . ASP A 1 94 ? 52.418 94.212 15.426 1.00 33.93 94 ASP A N 1
ATOM 690 C CA . ASP A 1 94 ? 52.765 94.802 16.729 1.00 33.69 94 ASP A CA 1
ATOM 691 C C . ASP A 1 94 ? 52.390 93.879 17.883 1.00 32.92 94 ASP A C 1
ATOM 692 O O . ASP A 1 94 ? 53.145 93.731 18.848 1.00 33.23 94 ASP A O 1
ATOM 697 N N . LEU A 1 95 ? 51.180 93.324 17.814 1.00 31.59 95 LEU A N 1
ATOM 698 C CA . LEU A 1 95 ? 50.665 92.411 18.840 1.00 30.48 95 LEU A CA 1
ATOM 699 C C . LEU A 1 95 ? 51.548 91.159 18.923 1.00 29.44 95 LEU A C 1
ATOM 700 O O . LEU A 1 95 ? 51.909 90.697 20.005 1.00 29.82 95 LEU A O 1
ATOM 705 N N . VAL A 1 96 ? 51.901 90.619 17.764 1.00 27.88 96 VAL A N 1
ATOM 706 C CA . VAL A 1 96 ? 52.812 89.489 17.702 1.00 26.59 96 VAL A CA 1
ATOM 707 C C . VAL A 1 96 ? 54.164 89.838 18.335 1.00 27.53 96 VAL A C 1
ATOM 708 O O . VAL A 1 96 ? 54.701 89.070 19.142 1.00 26.20 96 VAL A O 1
ATOM 712 N N . SER A 1 97 ? 54.688 91.019 18.029 1.00 27.56 97 SER A N 1
ATOM 713 C CA . SER A 1 97 ? 56.040 91.366 18.488 1.00 28.86 97 SER A CA 1
ATOM 714 C C . SER A 1 97 ? 56.118 91.537 19.996 1.00 27.93 97 SER A C 1
ATOM 715 O O . SER A 1 97 ? 57.086 91.126 20.634 1.00 28.34 97 SER A O 1
ATOM 718 N N . LYS A 1 98 ? 55.088 92.154 20.545 1.00 27.52 98 LYS A N 1
ATOM 719 C CA . LYS A 1 98 ? 54.950 92.389 21.966 1.00 27.55 98 LYS A CA 1
ATOM 720 C C . LYS A 1 98 ? 54.929 91.064 22.737 1.00 26.88 98 LYS A C 1
ATOM 721 O O . LYS A 1 98 ? 55.589 90.915 23.763 1.00 26.16 98 LYS A O 1
ATOM 727 N N . ASN A 1 99 ? 54.122 90.115 22.267 1.00 25.52 99 ASN A N 1
ATOM 728 C CA . ASN A 1 99 ? 54.071 88.800 22.937 1.00 25.26 99 ASN A CA 1
ATOM 729 C C . ASN A 1 99 ? 55.313 87.956 22.705 1.00 25.28 99 ASN A C 1
ATOM 730 O O . ASN A 1 99 ? 55.689 87.153 23.575 1.00 24.36 99 ASN A O 1
ATOM 735 N N . LEU A 1 100 ? 55.970 88.140 21.562 1.00 24.60 100 LEU A N 1
ATOM 736 C CA . LEU A 1 100 ? 57.219 87.427 21.354 1.00 24.76 100 LEU A CA 1
ATOM 737 C C . LEU A 1 100 ? 58.243 87.861 22.390 1.00 25.31 100 LEU A C 1
ATOM 738 O O . LEU A 1 100 ? 59.005 87.030 22.885 1.00 24.41 100 LEU A O 1
ATOM 743 N N . LYS A 1 101 ? 58.244 89.146 22.734 1.00 25.24 101 LYS A N 1
ATOM 744 C CA . LYS A 1 101 ? 59.166 89.641 23.772 1.00 25.55 101 LYS A CA 1
ATOM 745 C C . LYS A 1 101 ? 58.843 89.069 25.150 1.00 24.21 101 LYS A C 1
ATOM 746 O O . LYS A 1 101 ? 59.748 88.702 25.909 1.00 23.62 101 LYS A O 1
ATOM 752 N N . ILE A 1 102 ? 57.557 88.993 25.461 1.00 23.51 102 ILE A N 1
ATOM 753 C CA . ILE A 1 102 ? 57.099 88.417 26.738 1.00 23.11 102 ILE A CA 1
ATOM 754 C C . ILE A 1 102 ? 57.468 86.937 26.808 1.00 22.63 102 ILE A C 1
ATOM 755 O O . ILE A 1 102 ? 57.965 86.448 27.838 1.00 22.66 102 ILE A O 1
ATOM 760 N N . PHE A 1 103 ? 57.228 86.213 25.712 1.00 22.14 103 PHE A N 1
ATOM 761 C CA . PHE A 1 103 ? 57.527 84.789 25.699 1.00 20.78 103 PHE A CA 1
ATOM 762 C C . PHE A 1 103 ? 59.005 84.543 25.768 1.00 20.67 103 PHE A C 1
ATOM 763 O O . PHE A 1 103 ? 59.448 83.605 26.411 1.00 19.61 103 PHE A O 1
ATOM 771 N N . LYS A 1 104 ? 59.798 85.395 25.142 1.00 21.19 104 LYS A N 1
ATOM 772 C CA . LYS A 1 104 ? 61.251 85.163 25.210 1.00 21.63 104 LYS A CA 1
ATOM 773 C C . LYS A 1 104 ? 61.704 85.209 26.655 1.00 21.59 104 LYS A C 1
ATOM 774 O O . LYS A 1 104 ? 62.567 84.431 27.087 1.00 21.55 104 LYS A O 1
ATOM 780 N N . SER A 1 105 ? 61.118 86.116 27.403 1.00 21.72 105 SER A N 1
ATOM 781 C CA . SER A 1 105 ? 61.406 86.279 28.818 1.00 22.52 105 SER A CA 1
ATOM 782 C C . SER A 1 105 ? 60.864 85.110 29.653 1.00 21.38 105 SER A C 1
ATOM 783 O O . SER A 1 105 ? 61.622 84.463 30.358 1.00 20.46 105 SER A O 1
ATOM 786 N N . ILE A 1 106 ? 59.564 84.814 29.544 1.00 19.48 106 ILE A N 1
ATOM 787 C CA . ILE A 1 106 ? 59.006 83.662 30.257 1.00 18.77 106 ILE A CA 1
ATOM 788 C C . ILE A 1 106 ? 59.743 82.336 29.959 1.00 18.89 106 ILE A C 1
ATOM 789 O O . ILE A 1 106 ? 60.142 81.614 30.879 1.00 19.07 106 ILE A O 1
ATOM 794 N N . VAL A 1 107 ? 59.932 81.999 28.678 1.00 17.68 107 VAL A N 1
ATOM 795 C CA . VAL A 1 107 ? 60.516 80.706 28.337 1.00 18.61 107 VAL A CA 1
ATOM 796 C C . VAL A 1 107 ? 61.961 80.654 28.842 1.00 19.05 107 VAL A C 1
ATOM 797 O O . VAL A 1 107 ? 62.418 79.643 29.415 1.00 19.48 107 VAL A O 1
ATOM 801 N N . GLY A 1 108 ? 62.667 81.766 28.682 1.00 18.90 108 GLY A N 1
ATOM 802 C CA . GLY A 1 108 ? 64.019 81.872 29.237 1.00 19.03 108 GLY A CA 1
ATOM 803 C C . GLY A 1 108 ? 64.043 81.598 30.728 1.00 19.60 108 GLY A C 1
ATOM 804 O O . GLY A 1 108 ? 64.936 80.878 31.218 1.00 20.64 108 GLY A O 1
ATOM 805 N N . GLU A 1 109 ? 63.126 82.163 31.487 1.00 19.65 109 GLU A N 1
ATOM 806 C CA . GLU A 1 109 ? 63.205 81.964 32.929 1.00 20.16 109 GLU A CA 1
ATOM 807 C C . GLU A 1 109 ? 62.854 80.511 33.290 1.00 20.01 109 GLU A C 1
ATOM 808 O O . GLU A 1 109 ? 63.463 79.886 34.167 1.00 18.34 109 GLU A O 1
ATOM 814 N N . VAL A 1 110 ? 61.829 79.980 32.624 1.00 18.54 110 VAL A N 1
ATOM 815 C CA . VAL A 1 110 ? 61.493 78.586 32.799 1.00 17.27 110 VAL A CA 1
ATOM 816 C C . VAL A 1 110 ? 62.672 77.638 32.532 1.00 16.63 110 VAL A C 1
ATOM 817 O O . VAL A 1 110 ? 62.975 76.743 33.365 1.00 16.59 110 VAL A O 1
ATOM 821 N N . MET A 1 111 ? 63.338 77.804 31.385 1.00 16.73 111 MET A N 1
ATOM 822 C CA A MET A 1 111 ? 64.430 76.927 30.992 0.50 17.26 111 MET A CA 1
ATOM 823 C CA B MET A 1 111 ? 64.410 76.892 31.020 0.50 16.92 111 MET A CA 1
ATOM 824 C C . MET A 1 111 ? 65.582 77.075 31.982 1.00 17.63 111 MET A C 1
ATOM 825 O O . MET A 1 111 ? 66.279 76.116 32.275 1.00 17.86 111 MET A O 1
ATOM 834 N N . ALA A 1 112 ? 65.769 78.283 32.486 1.00 17.91 112 ALA A N 1
ATOM 835 C CA . ALA A 1 112 ? 66.909 78.491 33.422 1.00 18.10 112 ALA A CA 1
ATOM 836 C C . ALA A 1 112 ? 66.711 77.732 34.727 1.00 18.90 112 ALA A C 1
ATOM 837 O O . ALA A 1 112 ? 67.696 77.412 35.422 1.00 19.30 112 ALA A O 1
ATOM 839 N N . SER A 1 113 ? 65.455 77.421 35.059 1.00 18.05 113 SER A N 1
ATOM 840 C CA . SER A 1 113 ? 65.151 76.631 36.296 1.00 17.84 113 SER A CA 1
ATOM 841 C C . SER A 1 113 ? 65.614 75.151 36.235 1.00 17.56 113 SER A C 1
ATOM 842 O O . SER A 1 113 ? 65.555 74.458 37.251 1.00 18.80 113 SER A O 1
ATOM 845 N N . LYS A 1 114 ? 66.010 74.678 35.052 1.00 17.55 114 LYS A N 1
ATOM 846 C CA . LYS A 1 114 ? 66.300 73.282 34.708 1.00 17.65 114 LYS A CA 1
ATOM 847 C C . LYS A 1 114 ? 65.065 72.519 34.253 1.00 17.70 114 LYS A C 1
ATOM 848 O O . LYS A 1 114 ? 65.132 71.336 34.062 1.00 19.62 114 LYS A O 1
ATOM 854 N N . PHE A 1 115 ? 63.977 73.211 33.979 1.00 16.82 115 PHE A N 1
ATOM 855 C CA . PHE A 1 115 ? 62.782 72.494 33.490 1.00 15.76 115 PHE A CA 1
ATOM 856 C C . PHE A 1 115 ? 63.103 71.605 32.297 1.00 16.86 115 PHE A C 1
ATOM 857 O O . PHE A 1 115 ? 63.834 72.013 31.393 1.00 17.20 115 PHE A O 1
ATOM 865 N N . ASP A 1 116 ? 62.514 70.401 32.278 1.00 17.57 116 ASP A N 1
ATOM 866 C CA . ASP A 1 116 ? 62.759 69.456 31.202 1.00 18.35 116 ASP A CA 1
ATOM 867 C C . ASP A 1 116 ? 61.494 68.643 30.994 1.00 18.06 116 ASP A C 1
ATOM 868 O O . ASP A 1 116 ? 61.518 67.417 30.980 1.00 19.57 116 ASP A O 1
ATOM 873 N N . GLY A 1 117 ? 60.377 69.349 30.834 1.00 16.47 117 GLY A N 1
ATOM 874 C CA . GLY A 1 117 ? 59.077 68.690 30.629 1.00 16.48 117 GLY A CA 1
ATOM 875 C C . GLY A 1 117 ? 58.492 69.135 29.297 1.00 16.42 117 GLY A C 1
ATOM 876 O O . GLY A 1 117 ? 59.200 69.256 28.310 1.00 16.68 117 GLY A O 1
ATOM 877 N N . ILE A 1 118 ? 57.195 69.382 29.311 1.00 16.00 118 ILE A N 1
ATOM 878 C CA . ILE A 1 118 ? 56.423 69.720 28.117 1.00 15.10 118 ILE A CA 1
ATOM 879 C C . ILE A 1 118 ? 55.790 71.104 28.332 1.00 14.41 118 ILE A C 1
ATOM 880 O O . ILE A 1 118 ? 55.338 71.453 29.444 1.00 14.43 118 ILE A O 1
ATOM 885 N N . PHE A 1 119 ? 55.796 71.930 27.271 1.00 15.14 119 PHE A N 1
ATOM 886 C CA . PHE A 1 119 ? 55.074 73.226 27.298 1.00 14.01 119 PHE A CA 1
ATOM 887 C C . PHE A 1 119 ? 53.709 73.031 26.632 1.00 13.30 119 PHE A C 1
ATOM 888 O O . PHE A 1 119 ? 53.624 72.409 25.567 1.00 15.37 119 PHE A O 1
ATOM 896 N N . LEU A 1 120 ? 52.692 73.642 27.217 1.00 13.27 120 LEU A N 1
ATOM 897 C CA . LEU A 1 120 ? 51.349 73.782 26.595 1.00 14.47 120 LEU A CA 1
ATOM 898 C C . LEU A 1 120 ? 51.035 75.286 26.578 1.00 14.84 120 LEU A C 1
ATOM 899 O O . LEU A 1 120 ? 50.851 75.932 27.609 1.00 16.04 120 LEU A O 1
ATOM 904 N N . VAL A 1 121 ? 51.068 75.866 25.385 1.00 15.50 121 VAL A N 1
ATOM 905 C CA . VAL A 1 121 ? 50.860 77.271 25.233 1.00 16.53 121 VAL A CA 1
ATOM 906 C C . VAL A 1 121 ? 49.403 77.562 24.925 1.00 16.53 121 VAL A C 1
ATOM 907 O O . VAL A 1 121 ? 48.854 76.958 24.029 1.00 16.91 121 VAL A O 1
ATOM 911 N N . ALA A 1 122 ? 48.810 78.485 25.660 1.00 16.85 122 ALA A N 1
ATOM 912 C CA . ALA A 1 122 ? 47.423 78.884 25.431 1.00 17.96 122 ALA A CA 1
ATOM 913 C C . ALA A 1 122 ? 47.258 80.351 25.007 1.00 18.84 122 ALA A C 1
ATOM 914 O O . ALA A 1 122 ? 46.204 80.733 24.489 1.00 18.76 122 ALA A O 1
ATOM 916 N N . THR A 1 123 ? 48.271 81.188 25.234 1.00 18.95 123 THR A N 1
ATOM 917 C CA . THR A 1 123 ? 48.166 82.602 24.955 1.00 18.85 123 THR A CA 1
ATOM 918 C C . THR A 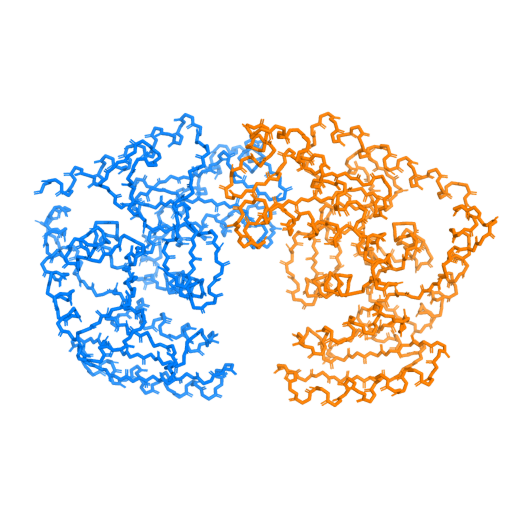1 123 ? 47.919 82.863 23.470 1.00 19.13 123 THR A C 1
ATOM 919 O O . THR A 1 123 ? 48.510 82.205 22.610 1.00 18.75 123 THR A O 1
ATOM 923 N N . ASN A 1 124 ? 47.024 83.804 23.161 1.00 20.05 124 ASN A N 1
ATOM 924 C CA . ASN A 1 124 ? 46.806 84.158 21.740 1.00 20.82 124 ASN A CA 1
ATOM 925 C C . ASN A 1 124 ? 47.836 85.206 21.275 1.00 21.02 124 ASN A C 1
ATOM 926 O O . ASN A 1 124 ? 48.233 86.048 22.084 1.00 22.27 124 ASN A O 1
ATOM 931 N N . PRO A 1 125 ? 48.281 85.166 19.997 1.00 20.94 125 PRO A N 1
ATOM 932 C CA . PRO A 1 125 ? 47.945 84.198 18.949 1.00 20.64 125 PRO A CA 1
ATOM 933 C C . PRO A 1 125 ? 48.675 82.879 19.176 1.00 20.35 125 PRO A C 1
ATOM 934 O O . PRO A 1 125 ? 49.931 82.800 19.099 1.00 19.62 125 PRO A O 1
ATOM 938 N N . VAL A 1 126 ? 47.897 81.849 19.461 1.00 17.98 126 VAL A N 1
ATOM 939 C CA . VAL A 1 126 ? 48.480 80.605 20.023 1.00 18.21 126 VAL A CA 1
ATOM 940 C C . VAL A 1 126 ? 49.380 79.864 19.055 1.00 17.58 126 VAL A C 1
ATOM 941 O O . VAL A 1 126 ? 50.384 79.238 19.476 1.00 17.65 126 VAL A O 1
ATOM 945 N N . ASP A 1 127 ? 49.104 79.938 17.740 1.00 17.81 127 ASP A N 1
ATOM 946 C CA . ASP A 1 127 ? 49.947 79.155 16.784 1.00 17.61 127 ASP A CA 1
ATOM 947 C C . ASP A 1 127 ? 51.340 79.797 16.658 1.00 17.61 127 ASP A C 1
ATOM 948 O O . ASP A 1 127 ? 52.377 79.110 16.632 1.00 18.87 127 ASP A O 1
ATOM 953 N N . ILE A 1 128 ? 51.340 81.119 16.650 1.00 17.10 128 ILE A N 1
ATOM 954 C CA . ILE A 1 128 ? 52.572 81.908 16.596 1.00 18.07 128 ILE A CA 1
ATOM 955 C C . ILE A 1 128 ? 53.390 81.703 17.854 1.00 17.67 128 ILE A C 1
ATOM 956 O O . ILE A 1 128 ? 54.619 81.554 17.803 1.00 18.55 128 ILE A O 1
ATOM 961 N N . LEU A 1 129 ? 52.713 81.727 19.001 1.00 17.89 129 LEU A N 1
ATOM 962 C CA . LEU A 1 129 ? 53.429 81.673 20.266 1.00 17.21 129 LEU A CA 1
ATOM 963 C C . LEU A 1 129 ? 53.884 80.246 20.579 1.00 16.94 129 LEU A C 1
ATOM 964 O O . LEU A 1 129 ? 54.928 80.036 21.229 1.00 17.43 129 LEU A O 1
ATOM 969 N N . ALA A 1 130 ? 53.148 79.246 20.101 1.00 16.53 130 ALA A N 1
ATOM 970 C CA . ALA A 1 130 ? 53.648 77.879 20.183 1.00 17.43 130 ALA A CA 1
ATOM 971 C C . ALA A 1 130 ? 54.946 77.702 19.388 1.00 17.48 130 ALA A C 1
ATOM 972 O O . ALA A 1 130 ? 55.934 77.131 19.890 1.00 17.10 130 ALA A O 1
ATOM 974 N N . TYR A 1 131 ? 54.948 78.199 18.137 1.00 17.83 131 TYR A N 1
ATOM 975 C CA . TYR A 1 131 ? 56.149 78.163 17.323 1.00 18.39 131 TYR A CA 1
ATOM 976 C C . TYR A 1 131 ? 57.293 78.883 18.070 1.00 18.06 131 TYR A C 1
ATOM 977 O O . TYR A 1 131 ? 58.430 78.378 18.120 1.00 16.27 131 TYR A O 1
ATOM 986 N N . ALA A 1 132 ? 56.987 80.049 18.653 1.00 18.27 132 ALA A N 1
ATOM 987 C CA . ALA A 1 132 ? 58.007 80.865 19.335 1.00 18.76 132 ALA A CA 1
ATOM 988 C C . ALA A 1 132 ? 58.586 80.074 20.509 1.00 18.43 132 ALA A C 1
ATOM 989 O O . ALA A 1 132 ? 59.826 80.026 20.743 1.00 18.43 132 ALA A O 1
ATOM 991 N N . THR A 1 133 ? 57.696 79.424 21.236 1.00 16.78 133 THR A N 1
ATOM 992 C CA . THR A 1 133 ? 58.112 78.660 22.439 1.00 17.21 133 THR A CA 1
ATOM 993 C C . THR A 1 133 ? 58.989 77.493 22.028 1.00 16.99 133 THR A C 1
ATOM 994 O O . THR A 1 133 ? 59.964 77.202 22.710 1.00 17.04 133 THR A O 1
ATOM 998 N N . TRP A 1 134 ? 58.650 76.829 20.906 1.00 16.70 134 TRP A N 1
ATOM 999 C CA . TRP A 1 134 ? 59.485 75.761 20.361 1.00 17.37 134 TRP A CA 1
ATOM 1000 C C . TRP A 1 134 ? 60.869 76.361 20.098 1.00 18.64 134 TRP A C 1
ATOM 1001 O O . TRP A 1 134 ? 61.902 75.813 20.542 1.00 17.31 134 TRP A O 1
ATOM 1012 N N . LYS A 1 135 ? 60.901 77.459 19.347 1.00 19.21 135 LYS A N 1
ATOM 1013 C CA . LYS A 1 135 ? 62.200 78.069 19.010 1.00 21.25 135 LYS A CA 1
ATOM 1014 C C . LYS A 1 135 ? 62.989 78.524 20.209 1.00 20.79 135 LYS A C 1
ATOM 1015 O O . LYS A 1 135 ? 64.202 78.218 20.313 1.00 21.32 135 LYS A O 1
ATOM 1021 N N . PHE A 1 136 ? 62.345 79.266 21.100 1.00 20.88 136 PHE A N 1
ATOM 1022 C CA . PHE A 1 136 ? 63.029 79.799 22.259 1.00 20.56 136 PHE A CA 1
ATOM 1023 C C . PHE A 1 136 ? 63.514 78.705 23.205 1.00 21.22 136 PHE A C 1
ATOM 1024 O O . PHE A 1 136 ? 64.552 78.861 23.885 1.00 19.84 136 PHE A O 1
ATOM 1032 N N . SER A 1 137 ? 62.749 77.627 23.316 1.00 19.35 137 SER A N 1
ATOM 1033 C CA . SER A 1 137 ? 63.085 76.604 24.326 1.00 19.50 137 SER A CA 1
ATOM 1034 C C . SER A 1 137 ? 64.169 75.642 23.868 1.00 19.89 137 SER A C 1
ATOM 1035 O O . SER A 1 137 ? 64.868 75.039 24.696 1.00 20.68 137 SER A O 1
ATOM 1038 N N . GLY A 1 138 ? 64.339 75.526 22.550 1.00 19.61 138 GLY A N 1
ATOM 1039 C CA . GLY A 1 138 ? 65.246 74.538 21.948 1.00 19.94 138 GLY A CA 1
ATOM 1040 C C . GLY A 1 138 ? 64.818 73.084 22.181 1.00 19.91 138 GLY A C 1
ATOM 1041 O O . GLY A 1 138 ? 65.571 72.171 21.907 1.00 19.63 138 GLY A O 1
ATOM 1042 N N . LEU A 1 139 ? 63.574 72.862 22.624 1.00 19.69 139 LEU A N 1
ATOM 1043 C CA . LEU A 1 139 ? 63.066 71.499 22.903 1.00 19.74 139 LEU A CA 1
ATOM 1044 C C . LEU A 1 139 ? 62.608 70.818 21.604 1.00 20.05 139 LEU A C 1
ATOM 1045 O O . LEU A 1 139 ? 62.373 71.484 20.599 1.00 20.34 139 LEU A O 1
ATOM 1050 N N . PRO A 1 140 ? 62.463 69.492 21.633 1.00 19.65 140 PRO A N 1
ATOM 1051 C CA . PRO A 1 140 ? 61.958 68.780 20.437 1.00 19.90 140 PRO A CA 1
ATOM 1052 C C . PRO A 1 140 ? 60.498 69.191 20.240 1.00 19.40 140 PRO A C 1
ATOM 1053 O O . PRO A 1 140 ? 59.822 69.548 21.214 1.00 18.37 140 PRO A O 1
ATOM 1057 N N . LYS A 1 141 ? 60.031 69.148 18.994 1.00 18.94 141 LYS A N 1
ATOM 1058 C CA . LYS A 1 141 ? 58.664 69.617 18.647 1.00 17.67 141 LYS A CA 1
ATOM 1059 C C . LYS A 1 141 ? 57.606 68.845 19.410 1.00 18.17 141 LYS A C 1
ATOM 1060 O O . LYS A 1 141 ? 56.495 69.379 19.681 1.00 18.31 141 LYS A O 1
ATOM 1066 N N . GLU A 1 142 ? 57.925 67.624 19.792 1.00 17.09 142 GLU A N 1
ATOM 1067 C CA . GLU A 1 142 ? 56.955 66.803 20.485 1.00 17.64 142 GLU A CA 1
ATOM 1068 C C . GLU A 1 142 ? 56.573 67.404 21.834 1.00 16.18 142 GLU A C 1
ATOM 1069 O O . GLU A 1 142 ? 55.491 67.257 22.253 1.00 15.20 142 GLU A O 1
ATOM 1075 N N . ARG A 1 143 ? 57.520 68.078 22.466 1.00 15.69 143 ARG A N 1
ATOM 1076 C CA . ARG A 1 143 ? 57.349 68.647 23.777 1.00 15.24 143 ARG A CA 1
ATOM 1077 C C . ARG A 1 143 ? 56.869 70.103 23.859 1.00 15.30 143 ARG A C 1
ATOM 1078 O O . ARG A 1 143 ? 56.861 70.661 24.893 1.00 14.75 143 ARG A O 1
ATOM 1086 N N . VAL A 1 144 ? 56.450 70.661 22.725 1.00 15.43 144 VAL A N 1
ATOM 1087 C CA . VAL A 1 144 ? 55.854 71.990 22.741 1.00 14.79 144 VAL A CA 1
ATOM 1088 C C . VAL A 1 144 ? 54.536 71.894 21.952 1.00 15.12 144 VAL A C 1
ATOM 1089 O O . VAL A 1 144 ? 54.561 71.577 20.736 1.00 15.25 144 VAL A O 1
ATOM 1093 N N . ILE A 1 145 ? 53.437 72.210 22.635 1.00 15.18 145 ILE A N 1
ATOM 1094 C CA . ILE A 1 145 ? 52.078 71.970 22.128 1.00 14.23 145 ILE A CA 1
ATOM 1095 C C . ILE A 1 145 ? 51.372 73.293 22.298 1.00 15.61 145 ILE A C 1
ATOM 1096 O O . ILE A 1 145 ? 51.460 73.956 23.369 1.00 15.69 145 ILE A O 1
ATOM 1101 N N . GLY A 1 146 ? 50.641 73.719 21.269 1.00 15.52 146 GLY A N 1
ATOM 1102 C CA . GLY A 1 146 ? 49.751 74.864 21.482 1.00 15.09 146 GLY A CA 1
ATOM 1103 C C . GLY A 1 146 ? 48.306 74.350 21.575 1.00 16.64 146 GLY A C 1
ATOM 1104 O O . GLY A 1 146 ? 47.988 73.331 20.976 1.00 15.65 146 GLY A O 1
ATOM 1105 N N . SER A 1 147 ? 47.449 75.044 22.323 1.00 16.17 147 SER A N 1
ATOM 1106 C CA . SER A 1 147 ? 46.040 74.600 22.447 1.00 16.59 147 SER A CA 1
ATOM 1107 C C . SER A 1 147 ? 45.324 74.566 21.088 1.00 17.18 147 SER A C 1
ATOM 1108 O O . SER A 1 147 ? 44.442 73.721 20.874 1.00 17.35 147 SER A O 1
ATOM 1111 N N . GLY A 1 148 ? 45.713 75.465 20.170 1.00 16.78 148 GLY A N 1
ATOM 1112 C CA . GLY A 1 148 ? 45.258 75.399 18.794 1.00 16.01 148 GLY A CA 1
ATOM 1113 C C . GLY A 1 148 ? 43.736 75.433 18.732 1.00 16.02 148 GLY A C 1
ATOM 1114 O O . GLY A 1 148 ? 43.098 76.241 19.406 1.00 16.64 148 GLY A O 1
ATOM 1115 N N . THR A 1 149 ? 43.180 74.491 17.987 1.00 15.69 149 THR A N 1
ATOM 1116 C CA . THR A 1 149 ? 41.713 74.414 17.774 1.00 15.58 149 THR A CA 1
ATOM 1117 C C . THR A 1 149 ? 41.000 73.395 18.735 1.00 16.12 149 THR A C 1
ATOM 1118 O O . THR A 1 149 ? 39.846 72.979 18.511 1.00 16.25 149 THR A O 1
ATOM 1122 N N . ILE A 1 150 ? 41.655 73.069 19.855 1.00 16.02 150 ILE A N 1
ATOM 1123 C CA . ILE A 1 150 ? 41.034 72.181 20.862 1.00 15.48 150 ILE A CA 1
ATOM 1124 C C . ILE A 1 150 ? 39.637 72.666 21.273 1.00 14.76 150 ILE A C 1
ATOM 1125 O O . ILE A 1 150 ? 38.661 71.869 21.359 1.00 14.94 150 ILE A O 1
ATOM 1130 N N . LEU A 1 151 ? 39.491 73.973 21.481 1.00 14.86 151 LEU A N 1
ATOM 1131 C CA . LEU A 1 151 ? 38.161 74.538 21.764 1.00 16.50 151 LEU A CA 1
ATOM 1132 C C . LEU A 1 151 ? 37.278 74.784 20.521 1.00 16.37 151 LEU A C 1
ATOM 1133 O O . LEU A 1 151 ? 36.038 74.582 20.549 1.00 16.18 151 LEU A O 1
ATOM 1138 N N . ASP A 1 152 ? 37.884 75.234 19.423 1.00 16.66 152 ASP A N 1
ATOM 1139 C CA . ASP A 1 152 ? 37.092 75.455 18.208 1.00 17.19 152 ASP A CA 1
ATOM 1140 C C . ASP A 1 152 ? 36.409 74.147 17.844 1.00 15.93 152 ASP A C 1
ATOM 1141 O O . ASP A 1 152 ? 35.187 74.116 17.492 1.00 15.59 152 ASP A O 1
ATOM 1146 N N . SER A 1 153 ? 37.157 73.049 17.887 1.00 15.83 153 SER A N 1
ATOM 1147 C CA . SER A 1 153 ? 36.535 71.728 17.585 1.00 16.60 153 SER A CA 1
ATOM 1148 C C . SER A 1 153 ? 35.376 71.385 18.518 1.00 16.46 153 SER A C 1
ATOM 1149 O O . SER A 1 153 ? 34.289 70.927 18.053 1.00 15.30 153 SER A O 1
ATOM 1152 N N . ALA A 1 154 ? 35.547 71.635 19.825 1.00 16.03 154 ALA A N 1
ATOM 1153 C CA . ALA A 1 154 ? 34.458 71.376 20.776 1.00 15.90 154 ALA A CA 1
ATOM 1154 C C . ALA A 1 154 ? 33.225 72.250 20.446 1.00 16.16 154 ALA A C 1
ATOM 1155 O O . ALA A 1 154 ? 32.098 71.761 20.529 1.00 14.91 154 ALA A O 1
ATOM 1157 N N . ARG A 1 155 ? 33.456 73.515 20.064 1.00 14.99 155 ARG A N 1
ATOM 1158 C CA . ARG A 1 155 ? 32.368 74.459 19.727 1.00 15.80 155 ARG A CA 1
ATOM 1159 C C . ARG A 1 155 ? 31.577 73.912 18.524 1.00 15.69 155 ARG A C 1
ATOM 1160 O O . ARG A 1 155 ? 30.323 73.911 18.504 1.00 16.85 155 ARG A O 1
ATOM 1168 N N . PHE A 1 156 ? 32.315 73.492 17.513 1.00 15.04 156 PHE A N 1
ATOM 1169 C CA . PHE A 1 156 ? 31.717 72.895 16.277 1.00 14.70 156 PHE A CA 1
ATOM 1170 C C . PHE A 1 156 ? 30.885 71.650 16.658 1.00 15.53 156 PHE A C 1
ATOM 1171 O O . PHE A 1 156 ? 29.706 71.523 16.264 1.00 15.46 156 PHE A O 1
ATOM 1179 N N . ARG A 1 157 ? 31.453 70.743 17.458 1.00 14.33 157 ARG A N 1
ATOM 1180 C CA . ARG A 1 157 ? 30.709 69.571 17.943 1.00 14.79 157 ARG A CA 1
ATOM 1181 C C . ARG A 1 157 ? 29.499 69.939 18.762 1.00 14.08 157 ARG A C 1
ATOM 1182 O O . ARG A 1 157 ? 28.419 69.293 18.596 1.00 14.29 157 ARG A O 1
ATOM 1190 N N . LEU A 1 158 ? 29.643 70.941 19.638 1.00 14.41 158 LEU A N 1
ATOM 1191 C CA A LEU A 1 158 ? 28.506 71.420 20.431 0.50 14.68 158 LEU A CA 1
ATOM 1192 C CA B LEU A 1 158 ? 28.500 71.390 20.438 0.50 13.87 158 LEU A CA 1
ATOM 1193 C C . LEU A 1 158 ? 27.368 71.867 19.530 1.00 14.32 158 LEU A C 1
ATOM 1194 O O . LEU A 1 158 ? 26.216 71.446 19.703 1.00 14.41 158 LEU A O 1
ATOM 1203 N N . LEU A 1 159 ? 27.688 72.724 18.563 1.00 15.15 159 LEU A N 1
ATOM 1204 C CA . LEU A 1 159 ? 26.627 73.270 17.689 1.00 15.74 159 LEU A CA 1
ATOM 1205 C C . LEU A 1 159 ? 26.004 72.151 16.853 1.00 15.93 159 LEU A C 1
ATOM 1206 O O . LEU A 1 159 ? 24.747 72.115 16.638 1.00 16.56 159 LEU A O 1
ATOM 1211 N N . LEU A 1 160 ? 26.851 71.249 16.368 1.00 15.07 160 LEU A N 1
ATOM 1212 C CA . LEU A 1 160 ? 26.306 70.089 15.622 1.00 15.80 160 LEU A CA 1
ATOM 1213 C C . LEU A 1 160 ? 25.439 69.216 16.527 1.00 16.64 160 LEU A C 1
ATOM 1214 O O . LEU A 1 160 ? 24.392 68.692 16.084 1.00 16.48 160 LEU A O 1
ATOM 1219 N N . SER A 1 161 ? 25.833 69.074 17.808 1.00 16.85 161 SER A N 1
ATOM 1220 C CA . SER A 1 161 ? 25.055 68.227 18.704 1.00 17.81 161 SER A CA 1
ATOM 1221 C C . SER A 1 161 ? 23.655 68.824 18.910 1.00 18.56 161 SER A C 1
ATOM 1222 O O . SER A 1 161 ? 22.703 68.065 19.130 1.00 18.98 161 SER A O 1
ATOM 1225 N N . GLU A 1 162 ? 23.552 70.154 18.840 1.00 18.11 162 GLU A N 1
ATOM 1226 C CA . GLU A 1 162 ? 22.267 70.860 18.953 1.00 19.15 162 GLU A CA 1
ATOM 1227 C C . GLU A 1 162 ? 21.448 70.730 17.668 1.00 19.83 162 GLU A C 1
ATOM 1228 O O . GLU A 1 162 ? 20.234 70.464 17.723 1.00 21.26 162 GLU A O 1
ATOM 1234 N N . ALA A 1 163 ? 22.095 70.904 16.517 1.00 20.29 163 ALA A N 1
ATOM 1235 C CA . ALA A 1 163 ? 21.392 70.747 15.225 1.00 20.63 163 ALA A CA 1
ATOM 1236 C C . ALA A 1 163 ? 20.887 69.321 14.969 1.00 21.02 163 ALA A C 1
ATOM 1237 O O . ALA A 1 163 ? 19.864 69.133 14.262 1.00 20.91 163 ALA A O 1
ATOM 1239 N N . PHE A 1 164 ? 21.573 68.312 15.525 1.00 18.47 164 PHE A N 1
ATOM 1240 C CA . PHE A 1 164 ? 21.137 66.931 15.353 1.00 19.67 164 PHE A CA 1
ATOM 1241 C C . PHE A 1 164 ? 20.628 66.234 16.603 1.00 19.68 164 PHE A C 1
ATOM 1242 O O . PHE A 1 164 ? 20.250 65.045 16.524 1.00 21.14 164 PHE A O 1
ATOM 1250 N N . ASP A 1 165 ? 20.570 66.960 17.718 1.00 20.19 165 ASP A N 1
ATOM 1251 C CA . ASP A 1 165 ? 19.966 66.467 18.968 1.00 21.95 165 ASP A CA 1
ATOM 1252 C C . ASP A 1 165 ? 20.603 65.178 19.458 1.00 20.32 165 ASP A C 1
ATOM 1253 O O . ASP A 1 165 ? 19.917 64.165 19.650 1.00 19.69 165 ASP A O 1
ATOM 1258 N N . VAL A 1 166 ? 21.915 65.158 19.658 1.00 19.88 166 VAL A N 1
ATOM 1259 C CA A VAL A 1 166 ? 22.555 63.962 20.177 0.50 19.69 166 VAL A CA 1
ATOM 1260 C CA B VAL A 1 166 ? 22.543 63.954 20.223 0.50 19.10 166 VAL A CA 1
ATOM 1261 C C . VAL A 1 166 ? 23.679 64.358 21.154 1.00 19.42 166 VAL A C 1
ATOM 1262 O O . VAL A 1 166 ? 24.117 65.484 21.145 1.00 19.24 166 VAL A O 1
ATOM 1269 N N . ALA A 1 167 ? 24.121 63.434 21.984 1.00 18.91 167 ALA A N 1
ATOM 1270 C CA . ALA A 1 167 ? 25.322 63.698 22.832 1.00 19.36 167 ALA A CA 1
ATOM 1271 C C . ALA A 1 167 ? 26.454 64.345 22.024 1.00 19.07 167 ALA A C 1
ATOM 1272 O O . ALA A 1 167 ? 26.847 63.843 20.960 1.00 19.06 167 ALA A O 1
ATOM 1274 N N . PRO A 1 168 ? 27.084 65.400 22.567 1.00 20.28 168 PRO A N 1
ATOM 1275 C CA . PRO A 1 168 ? 28.310 65.891 21.909 1.00 20.07 168 PRO A CA 1
ATOM 1276 C C . PRO A 1 168 ? 29.383 64.802 21.738 1.00 19.48 168 PRO A C 1
ATOM 1277 O O . PRO A 1 168 ? 30.169 64.839 20.783 1.00 19.66 168 PRO A O 1
ATOM 1281 N N . ARG A 1 169 ? 29.451 63.852 22.662 1.00 18.72 169 ARG A N 1
ATOM 1282 C CA . ARG A 1 169 ? 30.489 62.853 22.586 1.00 19.24 169 ARG A CA 1
ATOM 1283 C C . ARG A 1 169 ? 30.246 61.917 21.416 1.00 18.85 169 ARG A C 1
ATOM 1284 O O . ARG A 1 169 ? 31.133 61.152 21.044 1.00 19.27 169 ARG A O 1
ATOM 1292 N N . SER A 1 170 ? 29.034 61.957 20.856 1.00 16.66 170 SER A N 1
ATOM 1293 C CA . SER A 1 170 ? 28.697 61.120 19.725 1.00 16.90 170 SER A CA 1
ATOM 1294 C C . SER A 1 170 ? 28.870 61.883 18.397 1.00 16.48 170 SER A C 1
ATOM 1295 O O . SER A 1 170 ? 28.693 61.281 17.315 1.00 17.04 170 SER A O 1
ATOM 1298 N N . VAL A 1 171 ? 29.249 63.162 18.479 1.00 17.26 171 VAL A N 1
ATOM 1299 C CA . VAL A 1 171 ? 29.588 63.952 17.255 1.00 17.22 171 VAL A CA 1
ATOM 1300 C C . VAL A 1 171 ? 31.114 63.910 17.015 1.00 18.25 171 VAL A C 1
ATOM 1301 O O . VAL A 1 171 ? 31.884 64.355 17.862 1.00 18.09 171 VAL A O 1
ATOM 1305 N N . ASP A 1 172 ? 31.535 63.363 15.871 1.00 17.55 172 ASP A N 1
ATOM 1306 C CA . ASP A 1 172 ? 32.961 63.463 15.483 1.00 19.19 172 ASP A CA 1
ATOM 1307 C C . ASP A 1 172 ? 33.081 64.590 14.459 1.00 18.72 172 ASP A C 1
ATOM 1308 O O . ASP A 1 172 ? 32.617 64.478 13.317 1.00 18.87 172 ASP A O 1
ATOM 1313 N N . ALA A 1 173 ? 33.710 65.682 14.860 1.00 17.10 173 ALA A N 1
ATOM 1314 C CA . ALA A 1 173 ? 33.824 66.844 13.972 1.00 16.80 173 ALA A CA 1
ATOM 1315 C C . ALA A 1 173 ? 35.033 67.639 14.398 1.00 16.78 173 ALA A C 1
ATOM 1316 O O . ALA A 1 173 ? 35.375 67.619 15.569 1.00 17.64 173 ALA A O 1
ATOM 1318 N N . GLN A 1 174 ? 35.650 68.343 13.449 1.00 16.30 174 GLN A N 1
ATOM 1319 C CA . GLN A 1 174 ? 36.951 69.012 13.689 1.00 16.88 174 GLN A CA 1
ATOM 1320 C C . GLN A 1 174 ? 37.024 70.368 13.022 1.00 17.58 174 GLN A C 1
ATOM 1321 O O . GLN A 1 174 ? 36.529 70.537 11.872 1.00 17.09 174 GLN A O 1
ATOM 1327 N N . ILE A 1 175 ? 37.734 71.291 13.704 1.00 16.08 175 ILE A N 1
ATOM 1328 C CA . ILE A 1 175 ? 38.160 72.555 13.137 1.00 15.83 175 ILE A CA 1
ATOM 1329 C C . ILE A 1 175 ? 39.685 72.448 13.054 1.00 16.33 175 ILE A C 1
ATOM 1330 O O . ILE A 1 175 ? 40.322 71.965 13.984 1.00 14.24 175 ILE A O 1
ATOM 1335 N N . ILE A 1 176 ? 40.258 72.813 11.905 1.00 16.08 176 ILE A N 1
ATOM 1336 C CA . ILE A 1 176 ? 41.721 72.831 11.785 1.00 15.62 176 ILE A CA 1
ATOM 1337 C C . ILE A 1 176 ? 42.167 74.192 11.243 1.00 17.08 176 ILE A C 1
ATOM 1338 O O . ILE A 1 176 ? 41.326 75.058 10.910 1.00 17.47 176 ILE A O 1
ATOM 1343 N N . GLY A 1 177 ? 43.486 74.399 11.162 1.00 16.21 177 GLY A N 1
ATOM 1344 C CA . GLY A 1 177 ? 44.010 75.680 10.773 1.00 17.24 177 GLY A CA 1
ATOM 1345 C C . GLY A 1 177 ? 44.377 76.595 11.941 1.00 17.92 177 GLY A C 1
ATOM 1346 O O . GLY A 1 177 ? 44.442 76.156 13.106 1.00 16.30 177 GLY A O 1
ATOM 1347 N N . GLU A 1 178 ? 44.627 77.868 11.615 1.00 16.84 178 GLU A N 1
ATOM 1348 C CA . GLU A 1 178 ? 44.845 78.898 12.630 1.00 18.44 178 GLU A CA 1
ATOM 1349 C C . GLU A 1 178 ? 43.713 78.959 13.660 1.00 19.48 178 GLU A C 1
ATOM 1350 O O . GLU A 1 178 ? 42.513 78.931 13.300 1.00 20.07 178 GLU A O 1
ATOM 1356 N N . HIS A 1 179 ? 44.041 79.091 14.947 1.00 18.68 179 HIS A N 1
ATOM 1357 C CA . HIS A 1 179 ? 43.011 79.399 15.929 1.00 18.62 179 HIS A CA 1
ATOM 1358 C C . HIS A 1 179 ? 42.709 80.892 15.796 1.00 19.56 179 HIS A C 1
ATOM 1359 O O . HIS A 1 179 ? 43.377 81.748 16.429 1.00 18.93 179 HIS A O 1
ATOM 1366 N N . GLY A 1 180 ? 41.715 81.218 14.963 1.00 19.51 180 GLY A N 1
ATOM 1367 C CA . GLY A 1 180 ? 41.540 82.615 14.564 1.00 20.53 180 GLY A CA 1
ATOM 1368 C C . GLY A 1 180 ? 40.785 82.725 13.245 1.00 21.27 180 GLY A C 1
ATOM 1369 O O . GLY A 1 180 ? 40.106 81.780 12.838 1.00 19.05 180 GLY A O 1
ATOM 1370 N N . ASP A 1 181 ? 40.963 83.845 12.554 1.00 21.74 181 ASP A N 1
ATOM 1371 C CA . ASP A 1 181 ? 40.124 84.165 11.384 1.00 22.37 181 ASP A CA 1
ATOM 1372 C C . ASP A 1 181 ? 40.186 83.153 10.252 1.00 21.40 181 ASP A C 1
ATOM 1373 O O . ASP A 1 181 ? 39.219 83.033 9.478 1.00 22.79 181 ASP A O 1
ATOM 1378 N N . THR A 1 182 ? 41.297 82.447 10.122 1.00 19.19 182 THR A N 1
ATOM 1379 C CA . THR A 1 182 ? 41.496 81.509 8.985 1.00 18.73 182 THR A CA 1
ATOM 1380 C C . THR A 1 182 ? 41.252 80.018 9.280 1.00 17.84 182 THR A C 1
ATOM 1381 O O . THR A 1 182 ? 41.546 79.146 8.445 1.00 17.94 182 THR A O 1
ATOM 1385 N N . GLU A 1 183 ? 40.681 79.721 10.450 1.00 17.07 183 GLU A N 1
ATOM 1386 C CA . GLU A 1 183 ? 40.332 78.368 10.746 1.00 17.28 183 GLU A CA 1
ATOM 1387 C C . GLU A 1 183 ? 39.265 77.862 9.764 1.00 18.32 183 GLU A C 1
ATOM 1388 O O . GLU A 1 183 ? 38.567 78.678 9.117 1.00 19.70 183 GLU A O 1
ATOM 1394 N N . LEU A 1 184 ? 39.132 76.542 9.659 1.00 16.72 184 LEU A N 1
ATOM 1395 C CA . LEU A 1 184 ? 38.162 75.917 8.720 1.00 17.24 184 LEU A CA 1
ATOM 1396 C C . LEU A 1 184 ? 37.550 74.639 9.287 1.00 16.83 184 LEU A C 1
ATOM 1397 O O . LEU A 1 184 ? 38.205 73.894 10.028 1.00 17.59 184 LEU A O 1
ATOM 1402 N N . PRO A 1 185 ? 36.280 74.373 8.938 1.00 16.18 185 PRO A N 1
ATOM 1403 C CA . PRO A 1 185 ? 35.613 73.169 9.289 1.00 16.39 185 PRO A CA 1
ATOM 1404 C C . PRO A 1 185 ? 35.957 72.041 8.336 1.00 16.93 185 PRO A C 1
ATOM 1405 O O . PRO A 1 185 ? 36.093 72.255 7.129 1.00 17.99 185 PRO A O 1
ATOM 1409 N N . VAL A 1 186 ? 36.059 70.840 8.872 1.00 16.31 186 VAL A N 1
ATOM 1410 C CA . VAL A 1 186 ? 36.358 69.676 8.053 1.00 16.00 186 VAL A CA 1
ATOM 1411 C C . VAL A 1 186 ? 35.037 68.961 7.815 1.00 15.35 186 VAL A C 1
ATOM 1412 O O . VAL A 1 186 ? 34.725 67.932 8.433 1.00 15.14 186 VAL A O 1
ATOM 1416 N N . TRP A 1 187 ? 34.196 69.584 6.997 1.00 15.97 187 TRP A N 1
ATOM 1417 C CA . TRP A 1 187 ? 32.918 68.980 6.695 1.00 16.50 187 TRP A CA 1
ATOM 1418 C C . TRP A 1 187 ? 33.069 67.643 5.944 1.00 17.99 187 TRP A C 1
ATOM 1419 O O . TRP A 1 187 ? 32.136 66.818 5.947 1.00 19.38 187 TRP A O 1
ATOM 1430 N N . SER A 1 188 ? 34.213 67.385 5.309 1.00 17.27 188 SER A N 1
ATOM 1431 C CA . SER A 1 188 ? 34.323 66.128 4.540 1.00 18.42 188 SER A CA 1
ATOM 1432 C C . SER A 1 188 ? 34.298 64.941 5.497 1.00 18.73 188 SER A C 1
ATOM 1433 O O . SER A 1 188 ? 34.093 63.802 5.065 1.00 19.23 188 SER A O 1
ATOM 1436 N N . HIS A 1 189 ? 34.505 65.204 6.791 1.00 18.15 189 HIS A N 1
ATOM 1437 C CA A HIS A 1 189 ? 34.627 64.143 7.832 0.50 17.89 189 HIS A CA 1
ATOM 1438 C CA B HIS A 1 189 ? 34.545 64.089 7.726 0.50 18.38 189 HIS A CA 1
ATOM 1439 C C . HIS A 1 189 ? 33.528 64.144 8.877 1.00 19.00 189 HIS A C 1
ATOM 1440 O O . HIS A 1 189 ? 33.258 63.100 9.502 1.00 20.12 189 HIS A O 1
ATOM 1453 N N . ALA A 1 190 ? 32.936 65.314 9.127 1.00 19.22 190 ALA A N 1
ATOM 1454 C CA . ALA A 1 190 ? 32.065 65.525 10.284 1.00 18.53 190 ALA A CA 1
ATOM 1455 C C . ALA A 1 190 ? 30.860 64.568 10.199 1.00 18.81 190 ALA A C 1
ATOM 1456 O O . ALA A 1 190 ? 30.149 64.549 9.170 1.00 19.02 190 ALA A O 1
ATOM 1458 N N . ASN A 1 191 ? 30.660 63.765 11.236 1.00 16.39 191 ASN A N 1
ATOM 1459 C CA . ASN A 1 191 ? 29.624 62.715 11.161 1.00 17.38 191 ASN A CA 1
ATOM 1460 C C . ASN A 1 191 ? 29.151 62.261 12.544 1.00 17.55 191 ASN A C 1
ATOM 1461 O O . ASN A 1 191 ? 29.862 62.441 13.534 1.00 17.77 191 ASN A O 1
ATOM 1466 N N . ILE A 1 192 ? 27.943 61.699 12.592 1.00 15.88 192 ILE A N 1
ATOM 1467 C CA . ILE A 1 192 ? 27.448 61.041 13.807 1.00 17.09 192 ILE A CA 1
ATOM 1468 C C . ILE A 1 192 ? 27.238 59.572 13.435 1.00 18.05 192 ILE A C 1
ATOM 1469 O O . ILE A 1 192 ? 26.299 59.256 12.677 1.00 18.34 192 ILE A O 1
ATOM 1474 N N . ALA A 1 193 ? 28.133 58.689 13.901 1.00 18.49 193 ALA A N 1
ATOM 1475 C CA . ALA A 1 193 ? 28.055 57.241 13.602 1.00 19.71 193 ALA A CA 1
ATOM 1476 C C . ALA A 1 193 ? 27.956 56.964 12.102 1.00 19.93 193 ALA A C 1
ATOM 1477 O O . ALA A 1 193 ? 27.329 55.976 11.688 1.00 20.11 193 ALA A O 1
ATOM 1479 N N . GLY A 1 194 ? 28.558 57.837 11.302 1.00 19.81 194 GLY A N 1
ATOM 1480 C CA . GLY A 1 194 ? 28.525 57.682 9.860 1.00 21.06 194 GLY A CA 1
ATOM 1481 C C . GLY A 1 194 ? 27.519 58.550 9.137 1.00 21.44 194 GLY A C 1
ATOM 1482 O O . GLY A 1 194 ? 27.540 58.606 7.918 1.00 22.59 194 GLY A O 1
ATOM 1483 N N . GLN A 1 195 ? 26.653 59.248 9.864 1.00 21.59 195 GLN A N 1
ATOM 1484 C CA . GLN A 1 195 ? 25.707 60.167 9.212 1.00 22.37 195 GLN A CA 1
ATOM 1485 C C . GLN A 1 195 ? 26.477 61.352 8.675 1.00 21.85 195 GLN A C 1
ATOM 1486 O O . GLN A 1 195 ? 27.200 62.010 9.432 1.00 21.11 195 GLN A O 1
ATOM 1492 N N . PRO A 1 196 ? 26.335 61.629 7.358 1.00 21.16 196 PRO A N 1
ATOM 1493 C CA . PRO A 1 196 ? 27.099 62.709 6.716 1.00 20.27 196 PRO A CA 1
ATOM 1494 C C . PRO A 1 196 ? 26.448 64.044 7.022 1.00 19.38 196 PRO A C 1
ATOM 1495 O O . PRO A 1 196 ? 25.434 64.414 6.413 1.00 19.36 196 PRO A O 1
ATOM 1499 N N . LEU A 1 197 ? 26.981 64.769 7.998 1.00 18.35 197 LEU A N 1
ATOM 1500 C CA . LEU A 1 197 ? 26.233 65.900 8.519 1.00 17.58 197 LEU A CA 1
ATOM 1501 C C . LEU A 1 197 ? 25.971 67.030 7.501 1.00 18.70 197 LEU A C 1
ATOM 1502 O O . LEU A 1 197 ? 24.860 67.598 7.454 1.00 18.75 197 LEU A O 1
ATOM 1507 N N . LYS A 1 198 ? 26.983 67.380 6.728 1.00 19.15 198 LYS A N 1
ATOM 1508 C CA . LYS A 1 198 ? 26.795 68.470 5.772 1.00 20.41 198 LYS A CA 1
ATOM 1509 C C . LYS A 1 198 ? 25.731 68.067 4.743 1.00 20.89 198 LYS A C 1
ATOM 1510 O O . LYS A 1 198 ? 24.850 68.866 4.412 1.00 22.55 198 LYS A O 1
ATOM 1516 N N . THR A 1 199 ? 25.820 66.835 4.270 1.00 22.61 199 THR A N 1
ATOM 1517 C CA . THR A 1 199 ? 24.842 66.331 3.302 1.00 24.38 199 THR A CA 1
ATOM 1518 C C . THR A 1 199 ? 23.445 66.411 3.872 1.00 24.99 199 THR A C 1
ATOM 1519 O O . THR A 1 199 ? 22.510 66.873 3.200 1.00 25.02 199 THR A O 1
ATOM 1523 N N . LEU A 1 200 ? 23.284 65.988 5.125 1.00 24.74 200 LEU A N 1
ATOM 1524 C CA . LEU A 1 200 ? 21.963 66.032 5.758 1.00 25.09 200 LEU A CA 1
ATOM 1525 C C . LEU A 1 200 ? 21.458 67.448 5.973 1.00 25.34 200 LEU A C 1
ATOM 1526 O O . LEU A 1 200 ? 20.276 67.742 5.757 1.00 24.62 200 LEU A O 1
ATOM 1531 N N . LEU A 1 201 ? 22.342 68.348 6.381 1.00 24.44 201 LEU A N 1
ATOM 1532 C CA . LEU A 1 201 ? 21.937 69.740 6.521 1.00 26.56 201 LEU A CA 1
ATOM 1533 C C . LEU A 1 201 ? 21.506 70.353 5.172 1.00 27.65 201 LEU A C 1
ATOM 1534 O O . LEU A 1 201 ? 20.620 71.205 5.143 1.00 26.98 201 LEU A O 1
ATOM 1539 N N . GLU A 1 202 ? 22.124 69.912 4.075 1.00 28.55 202 GLU A N 1
ATOM 1540 C CA . GLU A 1 202 ? 21.843 70.505 2.760 1.00 31.60 202 GLU A CA 1
ATOM 1541 C C . GLU A 1 202 ? 20.472 70.101 2.258 1.00 32.12 202 GLU A C 1
ATOM 1542 O O . GLU A 1 202 ? 19.902 70.763 1.374 1.00 33.06 202 GLU A O 1
ATOM 1548 N N . GLN A 1 203 ? 19.940 69.016 2.814 1.00 32.50 203 GLN A N 1
ATOM 1549 C CA . GLN A 1 203 ? 18.572 68.577 2.496 1.00 32.81 203 GLN A CA 1
ATOM 1550 C C . GLN A 1 203 ? 17.505 69.400 3.204 1.00 32.79 203 GLN A C 1
ATOM 1551 O O . GLN A 1 203 ? 16.332 69.324 2.842 1.00 32.75 203 GLN A O 1
ATOM 1557 N N . ARG A 1 204 ? 17.865 70.123 4.263 1.00 32.19 204 ARG A N 1
ATOM 1558 C CA A ARG A 1 204 ? 16.897 70.944 4.998 0.50 31.88 204 ARG A CA 1
ATOM 1559 C CA B ARG A 1 204 ? 16.870 70.902 4.979 0.50 32.40 204 ARG A CA 1
ATOM 1560 C C . ARG A 1 204 ? 16.587 72.215 4.218 1.00 32.52 204 ARG A C 1
ATOM 1561 O O . ARG A 1 204 ? 17.386 72.656 3.390 1.00 31.54 204 ARG A O 1
ATOM 1576 N N . PRO A 1 205 ? 15.423 72.819 4.466 1.00 33.68 205 PRO A N 1
ATOM 1577 C CA . PRO A 1 205 ? 15.152 74.083 3.788 1.00 33.85 205 PRO A CA 1
ATOM 1578 C C . PRO A 1 205 ? 16.133 75.163 4.267 1.00 33.02 205 PRO A C 1
ATOM 1579 O O . PRO A 1 205 ? 16.357 75.309 5.475 1.00 34.08 205 PRO A O 1
ATOM 1583 N N . GLU A 1 206 ? 16.718 75.905 3.336 1.00 31.92 206 GLU A N 1
ATOM 1584 C CA . GLU A 1 206 ? 17.759 76.898 3.661 1.00 31.12 206 GLU A CA 1
ATOM 1585 C C . GLU A 1 206 ? 18.916 76.215 4.367 1.00 29.72 206 GLU A C 1
ATOM 1586 O O . GLU A 1 206 ? 19.588 76.807 5.211 1.00 29.55 206 GLU A O 1
ATOM 1592 N N . GLY A 1 207 ? 19.140 74.962 4.015 1.00 28.75 207 GLY A N 1
ATOM 1593 C CA . GLY A 1 207 ? 20.183 74.161 4.676 1.00 27.02 207 GLY A CA 1
ATOM 1594 C C . GLY A 1 207 ? 21.578 74.728 4.476 1.00 26.25 207 GLY A C 1
ATOM 1595 O O . GLY A 1 207 ? 22.447 74.590 5.358 1.00 24.76 207 GLY A O 1
ATOM 1596 N N . LYS A 1 208 ? 21.832 75.336 3.316 1.00 25.33 208 LYS A N 1
ATOM 1597 C CA . LYS A 1 208 ? 23.136 75.961 3.105 1.00 25.01 208 LYS A CA 1
ATOM 1598 C C . LYS A 1 208 ? 23.363 77.108 4.068 1.00 24.40 208 LYS A C 1
ATOM 1599 O O . LYS A 1 208 ? 24.497 77.348 4.514 1.00 22.42 208 LYS A O 1
ATOM 1605 N N . ALA A 1 209 ? 22.305 77.850 4.357 1.00 23.36 209 ALA A N 1
ATOM 1606 C CA . ALA A 1 209 ? 22.385 78.905 5.362 1.00 24.35 209 ALA A CA 1
ATOM 1607 C C . ALA A 1 209 ? 22.663 78.340 6.767 1.00 24.28 209 ALA A C 1
ATOM 1608 O O . ALA A 1 209 ? 23.391 78.938 7.566 1.00 25.56 209 ALA A O 1
ATOM 1610 N N . GLN A 1 210 ? 22.095 77.198 7.076 1.00 23.58 210 GLN A N 1
ATOM 1611 C CA . GLN A 1 210 ? 22.343 76.578 8.398 1.00 24.13 210 GLN A CA 1
ATOM 1612 C C . GLN A 1 210 ? 23.798 76.111 8.530 1.00 24.07 210 GLN A C 1
ATOM 1613 O O . GLN A 1 210 ? 24.449 76.359 9.551 1.00 24.37 210 GLN A O 1
ATOM 1619 N N . ILE A 1 211 ? 24.292 75.432 7.500 1.00 23.17 211 ILE A N 1
ATOM 1620 C CA . ILE A 1 211 ? 25.721 75.034 7.429 1.00 22.15 211 ILE A CA 1
ATOM 1621 C C . ILE A 1 211 ? 26.621 76.235 7.664 1.00 22.91 211 ILE A C 1
ATOM 1622 O O . ILE A 1 211 ? 27.592 76.173 8.431 1.00 21.54 211 ILE A O 1
ATOM 1627 N N . GLU A 1 212 ? 26.321 77.344 6.986 1.00 22.79 212 GLU A N 1
ATOM 1628 C CA . GLU A 1 212 ? 27.135 78.525 7.137 1.00 23.77 212 GLU A CA 1
ATOM 1629 C C . GLU A 1 212 ? 27.048 79.036 8.558 1.00 23.44 212 GLU A C 1
ATOM 1630 O O . GLU A 1 212 ? 28.069 79.375 9.163 1.00 22.79 212 GLU A O 1
ATOM 1636 N N . GLN A 1 213 ? 25.843 79.102 9.101 1.00 22.87 213 GLN A N 1
ATOM 1637 C CA . GLN A 1 213 ? 25.704 79.662 10.433 1.00 23.50 213 GLN A CA 1
ATOM 1638 C C . GLN A 1 213 ? 26.371 78.804 11.527 1.00 22.10 213 GLN A C 1
ATOM 1639 O O . GLN A 1 213 ? 26.886 79.341 12.506 1.00 20.99 213 GLN A O 1
ATOM 1645 N N . ILE A 1 214 ? 26.345 77.491 11.363 1.00 20.15 214 ILE A N 1
ATOM 1646 C CA . ILE A 1 214 ? 27.054 76.630 12.347 1.00 20.78 214 ILE A CA 1
ATOM 1647 C C . ILE A 1 214 ? 28.535 77.022 12.341 1.00 20.66 214 ILE A C 1
ATOM 1648 O O . ILE A 1 214 ? 29.160 77.182 13.395 1.00 20.33 214 ILE A O 1
ATOM 1653 N N . PHE A 1 215 ? 29.112 77.199 11.153 1.00 19.57 215 PHE A N 1
ATOM 1654 C CA . PHE A 1 215 ? 30.547 77.542 11.137 1.00 19.37 215 PHE A CA 1
ATOM 1655 C C . PHE A 1 215 ? 30.808 78.961 11.655 1.00 19.89 215 PHE A C 1
ATOM 1656 O O . PHE A 1 215 ? 31.781 79.191 12.392 1.00 19.16 215 PHE A O 1
ATOM 1664 N N . VAL A 1 216 ? 29.974 79.928 11.251 1.00 19.45 216 VAL A N 1
ATOM 1665 C CA . VAL A 1 216 ? 30.152 81.305 11.682 1.00 19.35 216 VAL A CA 1
ATOM 1666 C C . VAL A 1 216 ? 30.081 81.374 13.204 1.00 18.76 216 VAL A C 1
ATOM 1667 O O . VAL A 1 216 ? 30.846 82.089 13.855 1.00 19.86 216 VAL A O 1
ATOM 1671 N N . GLN A 1 217 ? 29.146 80.635 13.780 1.00 18.47 217 GLN A N 1
ATOM 1672 C CA . GLN A 1 217 ? 28.984 80.703 15.248 1.00 18.05 217 GLN A CA 1
ATOM 1673 C C . GLN A 1 217 ? 30.174 80.050 15.952 1.00 18.13 217 GLN A C 1
ATOM 1674 O O . GLN A 1 217 ? 30.512 80.420 17.079 1.00 19.80 217 GLN A O 1
ATOM 1680 N N . THR A 1 218 ? 30.789 79.070 15.299 1.00 17.23 218 THR A N 1
ATOM 1681 C CA . THR A 1 218 ? 32.037 78.444 15.811 1.00 17.36 218 THR A CA 1
ATOM 1682 C C . THR A 1 218 ? 33.194 79.434 15.751 1.00 17.47 218 THR A C 1
ATOM 1683 O O . THR A 1 218 ? 33.891 79.708 16.750 1.00 18.43 218 THR A O 1
ATOM 1687 N N . ARG A 1 219 ? 33.413 79.989 14.563 1.00 18.69 219 ARG A N 1
ATOM 1688 C CA . ARG A 1 219 ? 34.515 80.930 14.311 1.00 18.30 219 ARG A CA 1
ATOM 1689 C C . ARG A 1 219 ? 34.413 82.153 15.205 1.00 18.60 219 ARG A C 1
ATOM 1690 O O . ARG A 1 219 ? 35.423 82.638 15.726 1.00 18.28 219 ARG A O 1
ATOM 1698 N N . ASP A 1 220 ? 33.197 82.666 15.391 1.00 18.04 220 ASP A N 1
ATOM 1699 C CA . ASP A 1 220 ? 33.018 83.946 16.076 1.00 18.47 220 ASP A CA 1
ATOM 1700 C C . ASP A 1 220 ? 32.546 83.790 17.532 1.00 18.93 220 ASP A C 1
ATOM 1701 O O . ASP A 1 220 ? 32.108 84.752 18.173 1.00 19.80 220 ASP A O 1
ATOM 1706 N N . ALA A 1 221 ? 32.675 82.580 18.059 1.00 18.50 221 ALA A N 1
ATOM 1707 C CA . ALA A 1 221 ? 32.218 82.297 19.431 1.00 18.04 221 ALA A CA 1
ATOM 1708 C C . ALA A 1 221 ? 32.838 83.230 20.480 1.00 18.80 221 ALA A C 1
ATOM 1709 O O . ALA A 1 221 ? 32.140 83.703 21.369 1.00 19.41 221 ALA A O 1
ATOM 1711 N N . ALA A 1 222 ? 34.146 83.440 20.457 1.00 18.55 222 ALA A N 1
ATOM 1712 C CA . ALA A 1 222 ? 34.758 84.232 21.504 1.00 20.04 222 ALA A CA 1
ATOM 1713 C C . ALA A 1 222 ? 34.243 85.677 21.487 1.00 21.53 222 ALA A C 1
ATOM 1714 O O . ALA A 1 222 ? 33.920 86.248 22.540 1.00 20.51 222 ALA A O 1
ATOM 1716 N N . TYR A 1 223 ? 34.194 86.242 20.286 1.00 21.85 223 TYR A N 1
ATOM 1717 C CA . TYR A 1 223 ? 33.577 87.561 20.067 1.00 23.51 223 TYR A CA 1
ATOM 1718 C C . TYR A 1 223 ? 32.157 87.624 20.663 1.00 22.21 223 TYR A C 1
ATOM 1719 O O . TYR A 1 223 ? 31.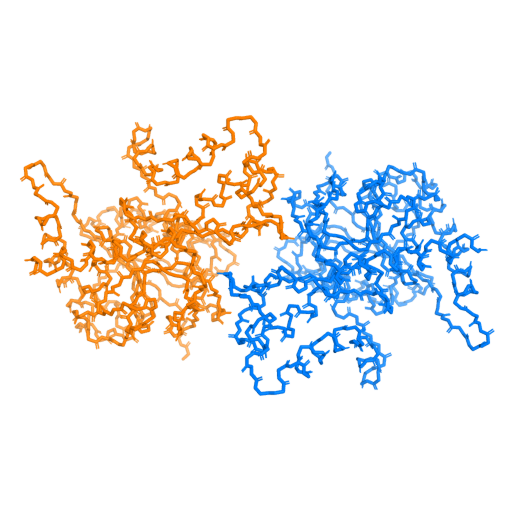809 88.569 21.394 1.00 22.80 223 TYR A O 1
ATOM 1728 N N . ASP A 1 224 ? 31.317 86.648 20.326 1.00 22.35 224 ASP A N 1
ATOM 1729 C CA . ASP A 1 224 ? 29.964 86.604 20.858 1.00 22.15 224 ASP A CA 1
ATOM 1730 C C . ASP A 1 224 ? 29.935 86.516 22.409 1.00 22.55 224 ASP A C 1
ATOM 1731 O O . ASP A 1 224 ? 29.182 87.217 23.072 1.00 23.24 224 ASP A O 1
ATOM 1736 N N . ILE A 1 225 ? 30.794 85.687 22.990 1.00 21.66 225 ILE A N 1
ATOM 1737 C CA . ILE A 1 225 ? 30.836 85.579 24.452 1.00 21.08 225 ILE A CA 1
ATOM 1738 C C . ILE A 1 225 ? 31.383 86.851 25.087 1.00 22.05 225 ILE A C 1
ATOM 1739 O O . ILE A 1 225 ? 30.901 87.300 26.136 1.00 22.47 225 ILE A O 1
ATOM 1744 N N . ILE A 1 226 ? 32.370 87.462 24.446 1.00 22.97 226 ILE A N 1
ATOM 1745 C CA . ILE A 1 226 ? 32.941 88.680 25.016 1.00 24.26 226 ILE A CA 1
ATOM 1746 C C . ILE A 1 226 ? 31.886 89.800 25.007 1.00 25.49 226 ILE A C 1
ATOM 1747 O O . ILE A 1 226 ? 31.713 90.523 26.005 1.00 26.51 226 ILE A O 1
ATOM 1752 N N . GLN A 1 227 ? 31.174 89.930 23.895 1.00 26.09 227 GLN A N 1
ATOM 1753 C CA . GLN A 1 227 ? 30.077 90.902 23.813 1.00 28.01 227 GLN A CA 1
ATOM 1754 C C . GLN A 1 227 ? 29.027 90.713 24.925 1.00 28.10 227 GLN A C 1
ATOM 1755 O O . GLN A 1 227 ? 28.523 91.708 25.488 1.00 27.31 227 GLN A O 1
ATOM 1761 N N . ALA A 1 228 ? 28.725 89.449 25.255 1.00 27.47 228 ALA A N 1
ATOM 1762 C CA . ALA A 1 228 ? 27.749 89.091 26.306 1.00 27.18 228 ALA A CA 1
ATOM 1763 C C . ALA A 1 228 ? 28.199 89.267 27.776 1.00 27.50 228 ALA A C 1
ATOM 1764 O O . ALA A 1 228 ? 27.449 89.826 28.581 1.00 27.67 228 ALA A O 1
ATOM 1766 N N . LYS A 1 229 ? 29.400 88.799 28.122 1.00 26.61 229 LYS A N 1
ATOM 1767 C CA . LYS A 1 229 ? 29.863 88.797 29.504 1.00 27.26 229 LYS A CA 1
ATOM 1768 C C . LYS A 1 229 ? 31.291 89.337 29.660 1.00 27.38 229 LYS A C 1
ATOM 1769 O O . LYS A 1 229 ? 31.823 89.353 30.762 1.00 28.31 229 LYS A O 1
ATOM 1775 N N . GLY A 1 230 ? 31.906 89.750 28.554 1.00 26.96 230 GLY A N 1
ATOM 1776 C CA . GLY A 1 230 ? 33.143 90.545 28.583 1.00 27.11 230 GLY A CA 1
ATOM 1777 C C . GLY A 1 230 ? 34.442 89.756 28.502 1.00 27.13 230 GLY A C 1
ATOM 1778 O O . GLY A 1 230 ? 35.507 90.328 28.284 1.00 27.74 230 GLY A O 1
ATOM 1779 N N . ALA A 1 231 ? 34.357 88.440 28.670 1.00 25.47 231 ALA A N 1
ATOM 1780 C CA . ALA A 1 231 ? 35.519 87.570 28.556 1.00 24.34 231 ALA A CA 1
ATOM 1781 C C . ALA A 1 231 ? 35.048 86.129 28.351 1.00 23.40 231 ALA A C 1
ATOM 1782 O O . ALA A 1 231 ? 33.953 85.795 28.710 1.00 23.43 231 ALA A O 1
ATOM 1784 N N . THR A 1 232 ? 35.901 85.285 27.789 1.00 23.34 232 THR A N 1
ATOM 1785 C CA . THR A 1 232 ? 35.574 83.884 27.586 1.00 22.88 232 THR A CA 1
ATOM 1786 C C . THR A 1 232 ? 36.668 83.081 28.296 1.00 21.51 232 THR A C 1
ATOM 1787 O O . THR A 1 232 ? 37.843 83.490 28.276 1.00 21.21 232 THR A O 1
ATOM 1791 N N . TYR A 1 233 ? 36.302 81.984 28.970 1.00 20.44 233 TYR A N 1
ATOM 1792 C CA . TYR A 1 233 ? 37.309 81.251 29.752 1.00 19.28 233 TYR A CA 1
ATOM 1793 C C . TYR A 1 233 ? 36.964 79.785 30.078 1.00 18.38 233 TYR A C 1
ATOM 1794 O O . TYR A 1 233 ? 37.871 78.989 30.235 1.00 19.01 233 TYR A O 1
ATOM 1803 N N . TYR A 1 234 ? 35.684 79.437 30.197 1.00 16.87 234 TYR A N 1
ATOM 1804 C CA . TYR A 1 234 ? 35.330 78.075 30.592 1.00 16.12 234 TYR A CA 1
ATOM 1805 C C . TYR A 1 234 ? 35.670 77.089 29.493 1.00 16.52 234 TYR A C 1
ATOM 1806 O O . TYR A 1 234 ? 36.154 75.984 29.776 1.00 16.36 234 TYR A O 1
ATOM 1815 N N . GLY A 1 235 ? 35.367 77.480 28.255 1.00 15.99 235 GLY A N 1
ATOM 1816 C CA . GLY A 1 235 ? 35.653 76.607 27.099 1.00 16.35 235 GLY A CA 1
ATOM 1817 C C . GLY A 1 235 ? 37.149 76.343 26.991 1.00 16.52 235 GLY A C 1
ATOM 1818 O O . GLY A 1 235 ? 37.575 75.192 26.827 1.00 15.68 235 GLY A O 1
ATOM 1819 N N . VAL A 1 236 ? 37.945 77.415 27.073 1.00 16.50 236 VAL A N 1
ATOM 1820 C CA . VAL A 1 236 ? 39.390 77.296 26.975 1.00 17.01 236 VAL A CA 1
ATOM 1821 C C . VAL A 1 236 ? 39.923 76.415 28.099 1.00 15.94 236 VAL A C 1
ATOM 1822 O O . VAL A 1 236 ? 40.731 75.520 27.868 1.00 15.20 236 VAL A O 1
ATOM 1826 N N . ALA A 1 237 ? 39.514 76.693 29.339 1.00 14.93 237 ALA A N 1
ATOM 1827 C CA . ALA A 1 237 ? 39.987 75.886 30.483 1.00 14.65 237 ALA A CA 1
ATOM 1828 C C . ALA A 1 237 ? 39.713 74.390 30.288 1.00 13.52 237 ALA A C 1
ATOM 1829 O O . ALA A 1 237 ? 40.559 73.541 30.495 1.00 11.81 237 ALA A O 1
ATOM 1831 N N . MET A 1 238 ? 38.513 74.056 29.838 1.00 12.75 238 MET A N 1
ATOM 1832 C CA . MET A 1 238 ? 38.194 72.648 29.672 1.00 11.94 238 MET A CA 1
ATOM 1833 C C . MET A 1 238 ? 39.042 71.994 28.580 1.00 13.76 238 MET A C 1
ATOM 1834 O O . MET A 1 238 ? 39.454 70.810 28.696 1.00 13.76 238 MET A O 1
ATOM 1839 N N . GLY A 1 239 ? 39.329 72.752 27.511 1.00 13.07 239 GLY A N 1
ATOM 1840 C CA . GLY A 1 239 ? 40.158 72.196 26.406 1.00 13.22 239 GLY A CA 1
ATOM 1841 C C . GLY A 1 239 ? 41.571 71.992 26.942 1.00 13.80 239 GLY A C 1
ATOM 1842 O O . GLY A 1 239 ? 42.221 71.003 26.614 1.00 13.30 239 GLY A O 1
ATOM 1843 N N . LEU A 1 240 ? 42.041 72.923 27.774 1.00 12.93 240 LEU A N 1
ATOM 1844 C CA . LEU A 1 240 ? 43.430 72.781 28.296 1.00 13.33 240 LEU A CA 1
ATOM 1845 C C . LEU A 1 240 ? 43.475 71.556 29.244 1.00 14.19 240 LEU A C 1
ATOM 1846 O O . LEU A 1 240 ? 44.444 70.762 29.241 1.00 14.22 240 LEU A O 1
ATOM 1851 N N . ALA A 1 241 ? 42.404 71.345 29.975 1.00 14.90 241 ALA A N 1
ATOM 1852 C CA . ALA A 1 241 ? 42.313 70.152 30.852 1.00 14.58 241 ALA A CA 1
ATOM 1853 C C . ALA A 1 241 ? 42.268 68.852 30.032 1.00 14.95 241 ALA A C 1
ATOM 1854 O O . ALA A 1 241 ? 42.864 67.835 30.401 1.00 14.06 241 ALA A O 1
ATOM 1856 N N . ARG A 1 242 ? 41.557 68.877 28.915 1.00 14.33 242 ARG A N 1
ATOM 1857 C CA . ARG A 1 242 ? 41.522 67.675 28.048 1.00 14.60 242 ARG A CA 1
ATOM 1858 C C . ARG A 1 242 ? 42.916 67.300 27.501 1.00 14.06 242 ARG A C 1
ATOM 1859 O O . ARG A 1 242 ? 43.298 66.134 27.474 1.00 15.94 242 ARG A O 1
ATOM 1867 N N . ILE A 1 243 ? 43.696 68.291 27.065 1.00 14.62 243 ILE A N 1
ATOM 1868 C CA . ILE A 1 243 ? 45.064 68.015 26.589 1.00 13.72 243 ILE A CA 1
ATOM 1869 C C . ILE A 1 243 ? 45.894 67.485 27.769 1.00 14.67 243 ILE A C 1
ATOM 1870 O O . ILE A 1 243 ? 46.670 66.582 27.601 1.00 1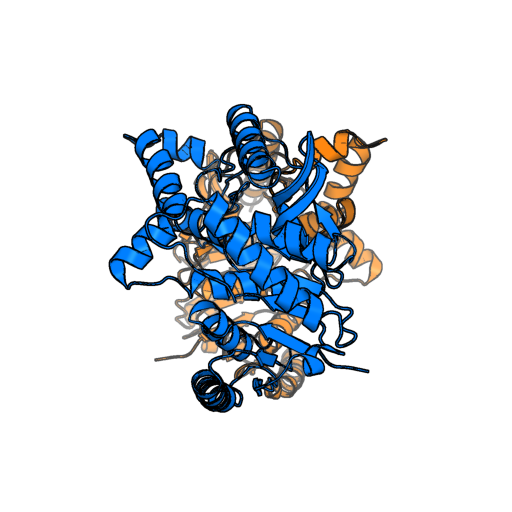3.38 243 ILE A O 1
ATOM 1875 N N . THR A 1 244 ? 45.751 68.112 28.938 1.00 14.05 244 THR A N 1
ATOM 1876 C CA . THR A 1 244 ? 46.479 67.700 30.140 1.00 14.53 244 THR A CA 1
ATOM 1877 C C . THR A 1 244 ? 46.149 66.250 30.492 1.00 14.22 244 THR A C 1
ATOM 1878 O O . THR A 1 244 ? 47.028 65.445 30.811 1.00 14.46 244 THR A O 1
ATOM 1882 N N . GLU A 1 245 ? 44.890 65.861 30.322 1.00 13.31 245 GLU A N 1
ATOM 1883 C CA . GLU A 1 245 ? 44.504 64.478 30.573 1.00 13.95 245 GLU A CA 1
ATOM 1884 C C . GLU A 1 245 ? 45.195 63.512 29.613 1.00 13.49 245 GLU A C 1
ATOM 1885 O O . GLU A 1 245 ? 45.707 62.440 30.009 1.00 13.94 245 GLU A O 1
ATOM 1891 N N . ALA A 1 246 ? 45.233 63.865 28.325 1.00 12.76 246 ALA A N 1
ATOM 1892 C CA . ALA A 1 246 ? 45.830 62.954 27.339 1.00 11.85 246 ALA A CA 1
ATOM 1893 C C . ALA A 1 246 ? 47.310 62.749 27.635 1.00 12.93 246 ALA A C 1
ATOM 1894 O O . ALA A 1 246 ? 47.852 61.683 27.387 1.00 13.12 246 ALA A O 1
ATOM 1896 N N . ILE A 1 247 ? 47.972 63.783 28.126 1.00 11.84 247 ILE A N 1
ATOM 1897 C CA . ILE A 1 247 ? 49.417 63.649 28.422 1.00 11.96 247 ILE A CA 1
ATOM 1898 C C . ILE A 1 247 ? 49.572 62.758 29.642 1.00 13.11 247 ILE A C 1
ATOM 1899 O O . ILE A 1 247 ? 50.280 61.749 29.611 1.00 12.98 247 ILE A O 1
ATOM 1904 N N . PHE A 1 248 ? 48.952 63.139 30.747 1.00 12.98 248 PHE A N 1
ATOM 1905 C CA . PHE A 1 248 ? 49.236 62.435 31.980 1.00 13.85 248 PHE A CA 1
ATOM 1906 C C . PHE A 1 248 ? 48.709 61.032 32.091 1.00 15.07 248 PHE A C 1
ATOM 1907 O O . PHE A 1 248 ? 49.270 60.246 32.816 1.00 16.53 248 PHE A O 1
ATOM 1915 N N . ARG A 1 249 ? 47.634 60.730 31.358 1.00 15.10 249 ARG A N 1
ATOM 1916 C CA A ARG A 1 249 ? 47.128 59.362 31.248 0.50 15.38 249 ARG A CA 1
ATOM 1917 C CA B ARG A 1 249 ? 47.130 59.362 31.245 0.50 15.55 249 ARG A CA 1
ATOM 1918 C C . ARG A 1 249 ? 47.663 58.619 30.015 1.00 15.77 249 ARG A C 1
ATOM 1919 O O . ARG A 1 249 ? 47.145 57.539 29.676 1.00 15.72 249 ARG A O 1
ATOM 1934 N N . ASN A 1 250 ? 48.676 59.217 29.336 1.00 14.96 250 ASN A N 1
ATOM 1935 C CA . ASN A 1 250 ? 49.418 58.608 28.221 1.00 14.19 250 ASN A CA 1
ATOM 1936 C C . ASN A 1 250 ? 48.460 57.974 27.222 1.00 14.85 250 ASN A C 1
ATOM 1937 O O . ASN A 1 250 ? 48.550 56.787 26.926 1.00 15.46 250 ASN A O 1
ATOM 1942 N N . GLU A 1 251 ? 47.509 58.755 26.727 1.00 14.32 251 GLU A N 1
ATOM 1943 C CA . GLU A 1 251 ? 46.364 58.150 26.046 1.00 14.92 251 GLU A CA 1
ATOM 1944 C C . GLU A 1 251 ? 46.544 57.692 24.602 1.00 15.20 251 GLU A C 1
ATOM 1945 O O . GLU A 1 251 ? 45.840 56.775 24.167 1.00 15.68 251 GLU A O 1
ATOM 1951 N N . ASP A 1 252 ? 47.433 58.367 23.862 1.00 15.18 252 ASP A N 1
ATOM 1952 C CA . ASP A 1 252 ? 47.567 58.238 22.379 1.00 14.80 252 ASP A CA 1
ATOM 1953 C C . ASP A 1 252 ? 46.228 58.632 21.758 1.00 15.13 252 ASP A C 1
ATOM 1954 O O . ASP A 1 252 ? 45.799 57.991 20.807 1.00 16.01 252 ASP A O 1
ATOM 1959 N N . ALA A 1 253 ? 45.610 59.654 22.336 1.00 13.74 253 ALA A N 1
ATOM 1960 C CA . ALA A 1 253 ? 44.300 60.218 21.911 1.00 14.20 253 ALA A CA 1
ATOM 1961 C C . ALA A 1 253 ? 44.566 61.184 20.770 1.00 14.76 253 ALA A C 1
ATOM 1962 O O . ALA A 1 253 ? 45.485 61.997 20.810 1.00 13.21 253 ALA A O 1
ATOM 1964 N N . VAL A 1 254 ? 43.718 61.130 19.753 1.00 14.66 254 VAL A N 1
ATOM 1965 C CA . VAL A 1 254 ? 43.789 62.135 18.702 1.00 15.96 254 VAL A CA 1
ATOM 1966 C C . VAL A 1 254 ? 42.994 63.374 19.083 1.00 16.00 254 VAL A C 1
ATOM 1967 O O . VAL A 1 254 ? 41.771 63.313 19.310 1.00 15.83 254 VAL A O 1
ATOM 1971 N N . LEU A 1 255 ? 43.690 64.501 19.159 1.00 16.45 255 LEU A N 1
ATOM 1972 C CA . LEU A 1 255 ? 43.074 65.797 19.521 1.00 16.39 255 LEU A CA 1
ATOM 1973 C C . LEU A 1 255 ? 43.532 66.853 18.533 1.00 16.75 255 LEU A C 1
ATOM 1974 O O . LEU A 1 255 ? 44.682 66.822 18.103 1.00 17.00 255 LEU A O 1
ATOM 1979 N N . THR A 1 256 ? 42.694 67.851 18.263 1.00 16.51 256 THR A N 1
ATOM 1980 C CA . THR A 1 256 ? 43.124 68.950 17.395 1.00 16.57 256 THR A CA 1
ATOM 1981 C C . THR A 1 256 ? 43.839 70.016 18.208 1.00 16.53 256 THR A C 1
ATOM 1982 O O . THR A 1 256 ? 43.226 70.741 18.971 1.00 16.68 256 THR A O 1
ATOM 1986 N N . VAL A 1 257 ? 45.169 70.053 18.080 1.00 15.39 257 VAL A N 1
ATOM 1987 C CA . VAL A 1 257 ? 45.983 71.016 18.777 1.00 16.74 257 VAL A CA 1
ATOM 1988 C C . VAL A 1 257 ? 46.914 71.701 17.793 1.00 15.79 257 VAL A C 1
ATOM 1989 O O . VAL A 1 257 ? 47.019 71.313 16.614 1.00 16.53 257 VAL A O 1
ATOM 1993 N N . SER A 1 258 ? 47.615 72.709 18.271 1.00 15.37 258 SER A N 1
ATOM 1994 C CA . SER A 1 258 ? 48.591 73.359 17.417 1.00 16.47 258 SER A CA 1
ATOM 1995 C C . SER A 1 258 ? 49.912 72.592 17.518 1.00 16.81 258 SER A C 1
ATOM 1996 O O . SER A 1 258 ? 50.474 72.435 18.616 1.00 16.31 258 SER A O 1
ATOM 1999 N N . ALA A 1 259 ? 50.329 72.065 16.362 1.00 15.19 259 ALA A N 1
ATOM 2000 C CA . ALA A 1 259 ? 51.546 71.241 16.214 1.00 16.43 259 ALA A CA 1
ATOM 2001 C C . ALA A 1 259 ? 52.466 71.738 15.078 1.00 16.76 259 ALA A C 1
ATOM 2002 O O . ALA A 1 259 ? 52.009 72.334 14.102 1.00 17.11 259 ALA A O 1
ATOM 2004 N N . LEU A 1 260 ? 53.776 71.467 15.184 1.00 17.25 260 LEU A N 1
ATOM 2005 C CA . LEU A 1 260 ? 54.710 71.839 14.143 1.00 17.30 260 LEU A CA 1
ATOM 2006 C C . LEU A 1 260 ? 54.553 70.882 12.956 1.00 17.74 260 LEU A C 1
ATOM 2007 O O . LEU A 1 260 ? 54.538 69.659 13.126 1.00 18.13 260 LEU A O 1
ATOM 2012 N N . LEU A 1 261 ? 54.382 71.433 11.756 1.00 17.79 261 LEU A N 1
ATOM 2013 C CA . LEU A 1 261 ? 54.372 70.606 10.555 1.00 18.75 261 LEU A CA 1
ATOM 2014 C C . LEU A 1 261 ? 55.757 70.614 9.933 1.00 20.01 261 LEU A C 1
ATOM 2015 O O . LEU A 1 261 ? 56.376 71.681 9.806 1.00 21.33 261 LEU A O 1
ATOM 2020 N N . GLU A 1 262 ? 56.244 69.434 9.571 1.00 22.06 262 GLU A N 1
ATOM 2021 C CA . GLU A 1 262 ? 57.503 69.256 8.844 1.00 22.84 262 GLU A CA 1
ATOM 2022 C C . GLU A 1 262 ? 57.222 68.370 7.628 1.00 24.04 262 GLU A C 1
ATOM 2023 O O . GLU A 1 262 ? 57.766 67.280 7.485 1.00 24.99 262 GLU A O 1
ATOM 2029 N N . GLY A 1 263 ? 56.323 68.834 6.758 1.00 23.47 263 GLY A N 1
ATOM 2030 C CA . GLY A 1 263 ? 55.970 68.103 5.547 1.00 22.28 263 GLY A CA 1
ATOM 2031 C C . GLY A 1 263 ? 54.512 67.668 5.476 1.00 22.58 263 GLY A C 1
ATOM 2032 O O . GLY A 1 263 ? 53.952 67.456 4.387 1.00 20.91 263 GLY A O 1
ATOM 2033 N N . GLU A 1 264 ? 53.894 67.485 6.638 1.00 20.85 264 GLU A N 1
ATOM 2034 C CA . GLU A 1 264 ? 52.515 66.997 6.663 1.00 21.09 264 GLU A CA 1
ATOM 2035 C C . GLU A 1 264 ? 51.660 68.079 6.026 1.00 20.27 264 GLU A C 1
ATOM 2036 O O . GLU A 1 264 ? 51.932 69.237 6.242 1.00 19.94 264 GLU A O 1
ATOM 2042 N N . TYR A 1 265 ? 50.597 67.694 5.322 1.00 20.80 265 TYR A N 1
ATOM 2043 C CA . TYR A 1 265 ? 49.720 68.660 4.633 1.00 21.56 265 TYR A CA 1
ATOM 2044 C C . TYR A 1 265 ? 50.503 69.545 3.628 1.00 22.98 265 TYR A C 1
ATOM 2045 O O . TYR A 1 265 ? 50.049 70.636 3.278 1.00 23.08 265 TYR A O 1
ATOM 2054 N N . GLU A 1 266 ? 51.667 69.061 3.198 1.00 23.08 266 GLU A N 1
ATOM 2055 C CA . GLU A 1 266 ? 52.559 69.813 2.317 1.00 25.60 266 GLU A CA 1
ATOM 2056 C C . GLU A 1 266 ? 52.983 71.156 2.874 1.00 25.49 266 GLU A C 1
ATOM 2057 O O . GLU A 1 266 ? 53.197 72.113 2.131 1.00 25.97 266 GLU A O 1
ATOM 2063 N N . GLU A 1 267 ? 53.103 71.251 4.191 1.00 24.47 267 GLU A N 1
ATOM 2064 C CA . GLU A 1 267 ? 53.516 72.508 4.806 1.00 24.32 267 GLU A CA 1
ATOM 2065 C C . GLU A 1 267 ? 54.706 72.230 5.700 1.00 24.46 267 GLU A C 1
ATOM 2066 O O . GLU A 1 267 ? 54.848 71.132 6.198 1.00 23.88 267 GLU A O 1
ATOM 2072 N N . GLU A 1 268 ? 55.528 73.245 5.913 1.00 25.08 268 GLU A N 1
ATOM 2073 C CA . GLU A 1 268 ? 56.723 73.129 6.745 1.00 27.21 268 GLU A CA 1
ATOM 2074 C C . GLU A 1 268 ? 56.972 74.391 7.546 1.00 26.26 268 GLU A C 1
ATOM 2075 O O . GLU A 1 268 ? 56.531 75.479 7.188 1.00 25.75 268 GLU A O 1
ATOM 2081 N N . ASP A 1 269 ? 57.651 74.224 8.673 1.00 25.87 269 ASP A N 1
ATOM 2082 C CA . ASP A 1 269 ? 58.087 75.369 9.457 1.00 25.44 269 ASP A CA 1
ATOM 2083 C C . ASP A 1 269 ? 56.929 76.259 9.897 1.00 23.77 269 ASP A C 1
ATOM 2084 O O . ASP A 1 269 ? 57.011 77.476 9.827 1.00 20.89 269 ASP A O 1
ATOM 2089 N N . VAL A 1 270 ? 55.852 75.638 10.389 1.00 21.51 270 VAL A N 1
ATOM 2090 C CA . VAL A 1 270 ? 54.724 76.391 10.907 1.00 19.85 270 VAL A CA 1
ATOM 2091 C C . VAL A 1 270 ? 54.023 75.535 11.954 1.00 18.12 270 VAL A C 1
ATOM 2092 O O . VAL A 1 270 ? 53.905 74.328 11.749 1.00 17.25 270 VAL A O 1
ATOM 2096 N N . TYR A 1 271 ? 53.615 76.136 13.082 1.00 17.27 271 TYR A N 1
ATOM 2097 C CA . TYR A 1 271 ? 52.670 75.449 14.003 1.00 16.33 271 TYR A CA 1
ATOM 2098 C C . TYR A 1 271 ? 51.263 75.804 13.543 1.00 16.14 271 TYR A C 1
ATOM 2099 O O . TYR A 1 271 ? 50.979 76.976 13.271 1.00 18.08 271 TYR A O 1
ATOM 2108 N N . ILE A 1 272 ? 50.365 74.838 13.534 1.00 16.82 272 ILE A N 1
ATOM 2109 C CA . ILE A 1 272 ? 48.984 75.155 13.168 1.00 16.26 272 ILE A CA 1
ATOM 2110 C C . ILE A 1 272 ? 48.061 74.042 13.667 1.00 16.51 272 ILE A C 1
ATOM 2111 O O . ILE A 1 272 ? 48.521 72.929 13.959 1.00 15.59 272 ILE A O 1
ATOM 2116 N N . GLY A 1 273 ? 46.758 74.322 13.760 1.00 16.51 273 GLY A N 1
ATOM 2117 C CA . GLY A 1 273 ? 45.810 73.349 14.349 1.00 17.36 273 GLY A CA 1
ATOM 2118 C C . GLY A 1 273 ? 45.587 72.178 13.403 1.00 17.95 273 GLY A C 1
ATOM 2119 O O . GLY A 1 273 ? 45.186 72.399 12.245 1.00 17.11 273 GLY A O 1
ATOM 2120 N N . VAL A 1 274 ? 45.842 70.954 13.892 1.00 15.31 274 VAL A N 1
ATOM 2121 C CA . VAL A 1 274 ? 45.734 69.695 13.135 1.00 14.96 274 VAL A CA 1
ATOM 2122 C C . VAL A 1 274 ? 45.387 68.596 14.159 1.00 15.79 274 VAL A C 1
ATOM 2123 O O . VAL A 1 274 ? 45.710 68.752 15.367 1.00 15.37 274 VAL A O 1
ATOM 2127 N N . PRO A 1 275 ? 44.702 67.517 13.719 1.00 16.19 275 PRO A N 1
ATOM 2128 C CA . PRO A 1 275 ? 44.629 66.355 14.572 1.00 15.64 275 PRO A CA 1
ATOM 2129 C C . PRO A 1 275 ? 46.048 65.796 14.818 1.00 15.24 275 PRO A C 1
ATOM 2130 O O . PRO A 1 275 ? 46.867 65.715 13.898 1.00 15.87 275 PRO A O 1
ATOM 2134 N N . ALA A 1 276 ? 46.308 65.392 16.064 1.00 14.27 276 ALA A N 1
ATOM 2135 C CA . ALA A 1 276 ? 47.655 64.915 16.433 1.00 13.75 276 ALA A CA 1
ATOM 2136 C C . ALA A 1 276 ? 47.452 63.897 17.543 1.00 14.66 276 ALA A C 1
ATOM 2137 O O . ALA A 1 276 ? 46.529 64.052 18.341 1.00 16.64 276 ALA A O 1
ATOM 2139 N N . VAL A 1 277 ? 48.289 62.859 17.595 1.00 13.19 277 VAL A N 1
ATOM 2140 C CA . VAL A 1 277 ? 48.214 61.832 18.661 1.00 13.78 277 VAL A CA 1
ATOM 2141 C C . VAL A 1 277 ? 48.956 62.394 19.897 1.00 14.17 277 VAL A C 1
ATOM 2142 O O . VAL A 1 277 ? 50.151 62.732 19.778 1.00 16.39 277 VAL A O 1
ATOM 2146 N N . ILE A 1 278 ? 48.283 62.465 21.047 1.00 14.60 278 ILE A N 1
ATOM 2147 C CA . ILE A 1 278 ? 48.863 63.063 22.266 1.00 14.08 278 ILE A CA 1
ATOM 2148 C C . ILE A 1 278 ? 49.095 61.931 23.294 1.00 14.51 278 ILE A C 1
ATOM 2149 O O . ILE A 1 278 ? 48.241 61.095 23.493 1.00 14.08 278 ILE A O 1
ATOM 2154 N N . ASN A 1 279 ? 50.279 61.891 23.908 1.00 13.43 279 ASN A N 1
ATOM 2155 C CA . ASN A 1 279 ? 50.526 60.905 24.976 1.00 14.59 279 ASN A CA 1
ATOM 2156 C C . ASN A 1 279 ? 51.494 61.499 26.009 1.00 15.03 279 ASN A C 1
ATOM 2157 O O . ASN A 1 279 ? 51.668 62.713 26.043 1.00 14.78 279 ASN A O 1
ATOM 2162 N N . ARG A 1 280 ? 52.063 60.677 26.886 1.00 15.35 280 ARG A N 1
ATOM 2163 C CA . ARG A 1 280 ? 52.851 61.242 28.000 1.00 15.05 280 ARG A CA 1
ATOM 2164 C C . ARG A 1 280 ? 54.126 61.963 27.514 1.00 16.17 280 ARG A C 1
ATOM 2165 O O . ARG A 1 280 ? 54.746 62.731 28.244 1.00 16.96 280 ARG A O 1
ATOM 2173 N N . ASN A 1 281 ? 54.485 61.721 26.272 1.00 15.81 281 ASN A N 1
ATOM 2174 C CA . ASN A 1 281 ? 55.652 62.354 25.630 1.00 17.90 281 ASN A CA 1
ATOM 2175 C C . ASN A 1 281 ? 55.279 63.621 24.849 1.00 17.69 281 ASN A C 1
ATOM 2176 O O . ASN A 1 281 ? 56.156 64.267 24.277 1.00 18.76 281 ASN A O 1
ATOM 2181 N N . GLY A 1 282 ? 53.979 63.974 24.823 1.00 15.98 282 GLY A N 1
ATOM 2182 C CA . GLY A 1 282 ? 53.534 65.206 24.150 1.00 15.72 282 GLY A CA 1
ATOM 2183 C C . GLY A 1 282 ? 52.879 64.810 22.834 1.00 16.70 282 GLY A C 1
ATOM 2184 O O . GLY A 1 282 ? 52.097 63.862 22.796 1.00 15.21 282 GLY A O 1
ATOM 2185 N N . ILE A 1 283 ? 53.185 65.529 21.754 1.00 15.90 283 ILE A N 1
ATOM 2186 C CA . ILE A 1 283 ? 52.678 65.156 20.413 1.00 16.85 283 ILE A CA 1
ATOM 2187 C C . ILE A 1 283 ? 53.526 64.018 19.856 1.00 18.09 283 ILE A C 1
ATOM 2188 O O . ILE A 1 283 ? 54.719 64.209 19.537 1.00 18.80 283 ILE A O 1
ATOM 2193 N N . ARG A 1 284 ? 52.922 62.836 19.742 1.00 17.56 284 ARG A N 1
ATOM 2194 C CA . ARG A 1 284 ? 53.624 61.701 19.172 1.00 17.66 284 ARG A CA 1
ATOM 2195 C C . ARG A 1 284 ? 53.782 61.881 17.648 1.00 17.38 284 ARG A C 1
ATOM 2196 O O . ARG A 1 284 ? 54.852 61.612 17.109 1.00 16.69 284 ARG A O 1
ATOM 2204 N N . ASN A 1 285 ? 52.708 62.294 16.969 1.00 15.96 285 ASN A N 1
ATOM 2205 C CA . ASN A 1 285 ? 52.780 62.549 15.539 1.00 15.31 285 ASN A CA 1
ATOM 2206 C C . ASN A 1 285 ? 51.577 63.319 15.107 1.00 15.67 285 ASN A C 1
ATOM 2207 O O . ASN A 1 285 ? 50.526 63.283 15.763 1.00 15.96 285 ASN A O 1
ATOM 2212 N N . VAL A 1 286 ? 51.711 64.044 14.008 1.00 15.84 286 VAL A N 1
ATOM 2213 C CA . VAL A 1 286 ? 50.516 64.698 13.449 1.00 16.65 286 VAL A CA 1
ATOM 2214 C C . VAL A 1 286 ? 49.778 63.658 12.630 1.00 16.63 286 VAL A C 1
ATOM 2215 O O . VAL A 1 286 ? 50.411 62.810 12.015 1.00 18.86 286 VAL A O 1
ATOM 2219 N N . VAL A 1 287 ? 48.445 63.732 12.564 1.00 16.99 287 VAL A N 1
ATOM 2220 C CA . VAL A 1 287 ? 47.676 62.835 11.734 1.00 17.74 287 VAL A CA 1
ATOM 2221 C C . VAL A 1 287 ? 47.330 63.617 10.442 1.00 19.43 287 VAL A C 1
ATOM 2222 O O . VAL A 1 287 ? 46.823 64.748 10.507 1.00 19.24 287 VAL A O 1
ATOM 2226 N N . GLU A 1 288 ? 47.649 63.030 9.291 1.00 20.59 288 GLU A N 1
ATOM 2227 C CA . GLU A 1 288 ? 47.385 63.680 8.014 1.00 22.76 288 GLU A CA 1
ATOM 2228 C C . GLU A 1 288 ? 46.089 63.100 7.458 1.00 22.46 288 GLU A C 1
ATOM 2229 O O . GLU A 1 288 ? 46.106 61.987 6.956 1.00 24.07 288 GLU A O 1
ATOM 2235 N N . ILE A 1 289 ? 44.987 63.832 7.524 1.00 21.68 289 ILE A N 1
ATOM 2236 C CA . ILE A 1 289 ? 43.719 63.292 7.031 1.00 21.39 289 ILE A CA 1
ATOM 2237 C C . ILE A 1 289 ? 43.457 63.790 5.606 1.00 22.02 289 ILE A C 1
ATOM 2238 O O . ILE A 1 289 ? 43.995 64.817 5.195 1.00 20.90 289 ILE A O 1
ATOM 2243 N N . PRO A 1 290 ? 42.645 63.049 4.849 1.00 22.31 290 PRO A N 1
ATOM 2244 C CA . PRO A 1 290 ? 42.328 63.545 3.500 1.00 23.02 290 PRO A CA 1
ATOM 2245 C C . PRO A 1 290 ? 41.498 64.804 3.616 1.00 22.81 290 PRO A C 1
ATOM 2246 O O . PRO A 1 290 ? 40.624 64.892 4.470 1.00 23.34 290 PRO A O 1
ATOM 2250 N N . LEU A 1 291 ? 41.795 65.796 2.785 1.00 22.15 291 LEU A N 1
ATOM 2251 C CA . LEU A 1 291 ? 41.034 67.035 2.776 1.00 21.41 291 LEU A CA 1
ATOM 2252 C C . LEU A 1 291 ? 40.427 67.170 1.380 1.00 21.27 291 LEU A C 1
ATOM 2253 O O . LEU A 1 291 ? 41.078 66.805 0.394 1.00 20.81 291 LEU A O 1
ATOM 2258 N N . ASN A 1 292 ? 39.197 67.671 1.287 1.00 22.11 292 ASN A N 1
ATOM 2259 C CA . ASN A 1 292 ? 38.627 67.930 -0.040 1.00 22.02 292 ASN A CA 1
ATOM 2260 C C . ASN A 1 292 ? 39.212 69.220 -0.650 1.00 22.26 292 ASN A C 1
ATOM 2261 O O . ASN A 1 292 ? 40.032 69.905 -0.036 1.00 20.80 292 ASN A O 1
ATOM 2266 N N . ASP A 1 293 ? 38.833 69.557 -1.881 1.00 22.78 293 ASP A N 1
ATOM 2267 C CA . ASP A 1 293 ? 39.422 70.736 -2.495 1.00 23.76 293 ASP A CA 1
ATOM 2268 C C . ASP A 1 293 ? 39.265 71.999 -1.686 1.00 22.89 293 ASP A C 1
ATOM 2269 O O . ASP A 1 293 ? 40.194 72.778 -1.582 1.00 22.72 293 ASP A O 1
ATOM 2274 N N . GLU A 1 294 ? 38.050 72.251 -1.205 1.00 22.67 294 GLU A N 1
ATOM 2275 C CA . GLU A 1 294 ? 37.791 73.439 -0.426 1.00 23.12 294 GLU A CA 1
ATOM 2276 C C . GLU A 1 294 ? 38.668 73.471 0.836 1.00 21.48 294 GLU A C 1
ATOM 2277 O O . GLU A 1 294 ? 39.258 74.493 1.168 1.00 20.77 294 GLU A O 1
ATOM 2283 N N . GLU A 1 295 ? 38.755 72.347 1.535 1.00 20.21 295 GLU A N 1
ATOM 2284 C CA . GLU A 1 295 ? 39.548 72.292 2.766 1.00 19.67 295 GLU A CA 1
ATOM 2285 C C . GLU A 1 295 ? 41.045 72.425 2.488 1.00 19.38 295 GLU A C 1
ATOM 2286 O O . GLU A 1 295 ? 41.758 73.105 3.231 1.00 19.32 295 GLU A O 1
ATOM 2292 N N . GLN A 1 296 ? 41.534 71.765 1.439 1.00 19.67 296 GLN A N 1
ATOM 2293 C CA . GLN A 1 296 ? 42.949 71.941 1.038 1.00 20.29 296 GLN A CA 1
ATOM 2294 C C . GLN A 1 296 ? 43.237 73.431 0.804 1.00 20.07 296 GLN A C 1
ATOM 2295 O O . GLN A 1 296 ? 44.247 73.966 1.277 1.00 19.70 296 GLN A O 1
ATOM 2301 N N . SER A 1 297 ? 42.356 74.110 0.059 1.00 19.22 297 SER A N 1
ATOM 2302 C CA . SER A 1 297 ? 42.524 75.538 -0.241 1.00 18.61 297 SER A CA 1
ATOM 2303 C C . SER A 1 297 ? 42.573 76.371 1.027 1.00 18.33 297 SER A C 1
ATOM 2304 O O . SER A 1 297 ? 43.460 77.198 1.215 1.00 19.22 297 SER A O 1
ATOM 2307 N N . LYS A 1 298 ? 41.603 76.161 1.907 1.00 17.84 298 LYS A N 1
ATOM 2308 C CA . LYS A 1 298 ? 41.511 76.971 3.137 1.00 17.12 298 LYS A CA 1
ATOM 2309 C C . LYS A 1 298 ? 42.679 76.650 4.074 1.00 17.26 298 LYS A C 1
ATOM 2310 O O . LYS A 1 298 ? 43.257 77.566 4.657 1.00 18.68 298 LYS A O 1
ATOM 2316 N N . PHE A 1 299 ? 43.082 75.388 4.130 1.00 17.40 299 PHE A N 1
ATOM 2317 C CA . PHE A 1 299 ? 44.175 75.015 5.042 1.00 17.58 299 PHE A CA 1
ATOM 2318 C C . PHE A 1 299 ? 45.489 75.640 4.566 1.00 17.46 299 PHE A C 1
ATOM 2319 O O . PHE A 1 299 ? 46.232 76.240 5.354 1.00 16.99 299 PHE A O 1
ATOM 2327 N N . ALA A 1 300 ? 45.774 75.540 3.264 1.00 17.53 300 ALA A N 1
ATOM 2328 C CA . ALA A 1 300 ? 46.982 76.188 2.731 1.00 18.21 300 ALA A CA 1
ATOM 2329 C C . ALA A 1 300 ? 46.970 77.677 3.012 1.00 18.30 300 ALA A C 1
ATOM 2330 O O . ALA A 1 300 ? 48.000 78.253 3.344 1.00 18.45 300 ALA A O 1
ATOM 2332 N N . HIS A 1 301 ? 45.814 78.334 2.844 1.00 17.64 301 HIS A N 1
ATOM 2333 C CA . HIS A 1 301 ? 45.711 79.783 3.067 1.00 17.98 301 HIS A CA 1
ATOM 2334 C C . HIS A 1 301 ? 45.984 80.143 4.548 1.00 18.34 301 HIS A C 1
ATOM 2335 O O . HIS A 1 301 ? 46.634 81.138 4.864 1.00 18.96 301 HIS A O 1
ATOM 2342 N N . SER A 1 302 ? 45.486 79.293 5.446 1.00 19.07 302 SER A N 1
ATOM 2343 C CA . SER A 1 302 ? 45.686 79.529 6.873 1.00 17.35 302 SER A CA 1
ATOM 2344 C C . SER A 1 302 ? 47.185 79.434 7.160 1.00 17.11 302 SER A C 1
ATOM 2345 O O . SER A 1 302 ? 47.755 80.257 7.874 1.00 17.59 302 SER A O 1
ATOM 2348 N N . ALA A 1 303 ? 47.809 78.371 6.691 1.00 18.17 303 ALA A N 1
ATOM 2349 C CA . ALA A 1 303 ? 49.250 78.189 6.967 1.00 18.26 303 ALA A CA 1
ATOM 2350 C C . ALA A 1 303 ? 50.035 79.351 6.369 1.00 19.76 303 ALA A C 1
ATOM 2351 O O . ALA A 1 303 ? 50.974 79.873 6.983 1.00 19.38 303 ALA A O 1
ATOM 2353 N N . LYS A 1 304 ? 49.661 79.789 5.167 1.00 19.88 304 LYS A N 1
ATOM 2354 C CA . LYS A 1 304 ? 50.395 80.901 4.553 1.00 20.76 304 LYS A CA 1
ATOM 2355 C C . LYS A 1 304 ? 50.267 82.165 5.401 1.00 20.42 304 LYS A C 1
ATOM 2356 O O . LYS A 1 304 ? 51.238 82.905 5.638 1.00 20.56 304 LYS A O 1
ATOM 2362 N N . THR A 1 305 ? 49.055 82.420 5.871 1.00 20.74 305 THR A N 1
ATOM 2363 C CA . THR A 1 305 ? 48.775 83.574 6.734 1.00 20.27 305 THR A CA 1
ATOM 2364 C C . THR A 1 305 ? 49.683 83.601 7.969 1.00 21.38 305 THR A C 1
ATOM 2365 O O . THR A 1 305 ? 50.293 84.628 8.285 1.00 19.54 305 THR A O 1
ATOM 2369 N N . LEU A 1 306 ? 49.745 82.469 8.671 1.00 20.49 306 LEU A N 1
ATOM 2370 C CA . LEU A 1 306 ? 50.628 82.328 9.824 1.00 21.35 306 LEU A CA 1
ATOM 2371 C C . LEU A 1 306 ? 52.125 82.469 9.453 1.00 21.46 306 LEU A C 1
ATOM 2372 O O . LEU A 1 306 ? 52.889 83.152 10.137 1.00 22.65 306 LEU A O 1
ATOM 2377 N N . LYS A 1 307 ? 52.558 81.849 8.372 1.00 22.11 307 LYS A N 1
ATOM 2378 C CA . LYS A 1 307 ? 53.974 81.975 7.995 1.00 22.88 307 LYS A CA 1
ATOM 2379 C C . LYS A 1 307 ? 54.351 83.392 7.552 1.00 24.42 307 LYS A C 1
ATOM 2380 O O . LYS A 1 307 ? 55.472 83.827 7.812 1.00 23.46 307 LYS A O 1
ATOM 2386 N N . ASP A 1 308 ? 53.429 84.090 6.893 1.00 24.32 308 ASP A N 1
ATOM 2387 C CA . ASP A 1 308 ? 53.680 85.467 6.439 1.00 26.26 308 ASP A CA 1
ATOM 2388 C C . ASP A 1 308 ? 53.918 86.393 7.636 1.00 27.78 308 ASP A C 1
ATOM 2389 O O . ASP A 1 308 ? 54.821 87.236 7.632 1.00 28.21 308 ASP A O 1
ATOM 2394 N N . ILE A 1 309 ? 53.095 86.219 8.660 1.00 28.01 309 ILE A N 1
ATOM 2395 C CA . ILE A 1 309 ? 53.126 87.091 9.812 1.00 29.57 309 ILE A CA 1
ATOM 2396 C C . ILE A 1 309 ? 54.392 86.809 10.641 1.00 29.39 309 ILE A C 1
ATOM 2397 O O . ILE A 1 309 ? 55.058 87.725 11.131 1.00 30.00 309 ILE A O 1
ATOM 2402 N N . MET A 1 310 ? 54.774 85.548 10.756 1.00 29.33 310 MET A N 1
ATOM 2403 C CA A MET A 1 310 ? 56.008 85.202 11.448 0.50 29.59 310 MET A CA 1
ATOM 2404 C CA B MET A 1 310 ? 56.019 85.225 11.469 0.50 30.12 310 MET A CA 1
ATOM 2405 C C . MET A 1 310 ? 57.242 85.710 10.706 1.00 30.45 310 MET A C 1
ATOM 2406 O O . MET A 1 310 ? 58.208 86.150 11.315 1.00 31.04 310 MET A O 1
ATOM 2415 N N . ALA A 1 311 ? 57.205 85.618 9.384 1.00 31.41 311 ALA A N 1
ATOM 2416 C CA . ALA A 1 311 ? 58.331 86.066 8.555 1.00 33.64 311 ALA A CA 1
ATOM 2417 C C . ALA A 1 311 ? 58.560 87.570 8.740 1.00 34.80 311 ALA A C 1
ATOM 2418 O O . ALA A 1 311 ? 59.701 88.056 8.699 1.00 35.79 311 ALA A O 1
ATOM 2420 N N . GLU A 1 312 ? 57.486 88.298 8.978 1.00 36.15 312 GLU A N 1
ATOM 2421 C CA . GLU A 1 312 ? 57.599 89.715 9.290 1.00 38.31 312 GLU A CA 1
ATOM 2422 C C . GLU A 1 312 ? 58.224 89.934 10.646 1.00 38.61 312 GLU A C 1
ATOM 2423 O O . GLU A 1 312 ? 58.944 90.914 10.814 1.00 38.97 312 GLU A O 1
ATOM 2429 N N . PHE B 1 4 ? 11.220 60.115 45.683 1.00 32.97 4 PHE B N 1
ATOM 2430 C CA . PHE B 1 4 ? 12.643 60.383 45.344 1.00 31.32 4 PHE B CA 1
ATOM 2431 C C . PHE B 1 4 ? 13.530 59.129 45.495 1.00 31.29 4 PHE B C 1
ATOM 2432 O O . PHE B 1 4 ? 14.557 59.117 46.230 1.00 31.61 4 PHE B O 1
ATOM 2440 N N . LYS B 1 5 ? 13.197 58.090 44.743 1.00 28.53 5 LYS B N 1
ATOM 2441 C CA . LYS B 1 5 ? 13.997 56.875 44.841 1.00 26.83 5 LYS B CA 1
ATOM 2442 C C . LYS B 1 5 ? 15.293 56.949 44.044 1.00 24.36 5 LYS B C 1
ATOM 2443 O O . LYS B 1 5 ? 15.411 57.714 43.080 1.00 22.36 5 LYS B O 1
ATOM 2449 N N . GLY B 1 6 ? 16.242 56.113 44.450 1.00 21.95 6 GLY B N 1
ATOM 2450 C CA . GLY B 1 6 ? 17.539 56.078 43.808 1.00 20.44 6 GLY B CA 1
ATOM 2451 C C . GLY B 1 6 ? 17.465 55.199 42.563 1.00 20.19 6 GLY B C 1
ATOM 2452 O O . GLY B 1 6 ? 16.371 54.977 42.051 1.00 20.10 6 GLY B O 1
ATOM 2453 N N . ASN B 1 7 ? 18.617 54.751 42.074 1.00 18.99 7 ASN B N 1
ATOM 2454 C CA . ASN B 1 7 ? 18.685 54.017 40.792 1.00 17.50 7 ASN B CA 1
ATOM 2455 C C . ASN B 1 7 ? 18.909 52.566 41.102 1.00 16.65 7 ASN B C 1
ATOM 2456 O O . ASN B 1 7 ? 19.916 52.236 41.746 1.00 17.23 7 ASN B O 1
ATOM 2461 N N . LYS B 1 8 ? 17.993 51.705 40.649 1.00 14.94 8 LYS B N 1
ATOM 2462 C CA . LYS B 1 8 ? 18.009 50.294 41.009 1.00 14.72 8 LYS B CA 1
ATOM 2463 C C . LYS B 1 8 ? 18.072 49.385 39.776 1.00 14.44 8 LYS B C 1
ATOM 2464 O O . LYS B 1 8 ? 17.194 49.485 38.883 1.00 15.34 8 LYS B O 1
ATOM 2470 N N . VAL B 1 9 ? 19.088 48.531 39.758 1.00 14.02 9 VAL B N 1
ATOM 2471 C CA . VAL B 1 9 ? 19.290 47.517 38.678 1.00 14.84 9 VAL B CA 1
ATOM 2472 C C . VAL B 1 9 ? 19.033 46.133 39.306 1.00 14.83 9 VAL B C 1
ATOM 2473 O O . VAL B 1 9 ? 19.492 45.816 40.428 1.00 17.00 9 VAL B O 1
ATOM 2477 N N . VAL B 1 10 ? 18.256 45.289 38.621 1.00 13.81 10 VAL B N 1
ATOM 2478 C CA . VAL B 1 10 ? 18.152 43.934 39.059 1.00 15.00 10 VAL B CA 1
ATOM 2479 C C . VAL B 1 10 ? 18.812 43.065 37.965 1.00 14.76 10 VAL B C 1
ATOM 2480 O O . VAL B 1 10 ? 18.469 43.160 36.791 1.00 16.15 10 VAL B O 1
ATOM 2484 N N . LEU B 1 11 ? 19.787 42.258 38.349 1.00 14.46 11 LEU B N 1
ATOM 2485 C CA . LEU B 1 11 ? 20.435 41.298 37.450 1.00 14.70 11 LEU B CA 1
ATOM 2486 C C . LEU B 1 11 ? 19.817 39.917 37.609 1.00 15.33 11 LEU B C 1
ATOM 2487 O O . LEU B 1 11 ? 19.824 39.343 38.711 1.00 15.18 11 LEU B O 1
ATOM 2492 N N . ILE B 1 12 ? 19.307 39.360 36.505 1.00 15.76 12 ILE B N 1
ATOM 2493 C CA . ILE B 1 12 ? 18.793 37.988 36.530 1.00 15.89 12 ILE B CA 1
ATOM 2494 C C . ILE B 1 12 ? 19.721 37.080 35.738 1.00 16.21 12 ILE B C 1
ATOM 2495 O O . ILE B 1 12 ? 19.817 37.173 34.498 1.00 16.86 12 ILE B O 1
ATOM 2500 N N . GLY B 1 13 ? 20.426 36.235 36.481 1.00 17.21 13 GLY B N 1
ATOM 2501 C CA . GLY B 1 13 ? 21.457 35.385 35.935 1.00 17.44 13 GLY B CA 1
ATOM 2502 C C . GLY B 1 13 ? 22.826 35.807 36.446 1.00 18.37 13 GLY B C 1
ATOM 2503 O O . GLY B 1 13 ? 23.393 36.789 35.981 1.00 18.73 13 GLY B O 1
ATOM 2504 N N . ASN B 1 14 ? 23.368 35.014 37.359 1.00 18.04 14 ASN B N 1
ATOM 2505 C CA . ASN B 1 14 ? 24.640 35.323 37.989 1.00 18.74 14 ASN B CA 1
ATOM 2506 C C . ASN B 1 14 ? 25.766 34.344 37.590 1.00 19.95 14 ASN B C 1
ATOM 2507 O O . ASN B 1 14 ? 26.496 33.886 38.455 1.00 20.24 14 ASN B O 1
ATOM 2512 N N . GLY B 1 15 ? 25.896 34.013 36.300 1.00 19.74 15 GLY B N 1
ATOM 2513 C CA . GLY B 1 15 ? 27.067 33.262 35.816 1.00 19.83 15 GLY B CA 1
ATOM 2514 C C . GLY B 1 15 ? 28.273 34.178 35.608 1.00 19.33 15 GLY B C 1
ATOM 2515 O O . GLY B 1 15 ? 28.342 35.268 36.227 1.00 18.62 15 GLY B O 1
ATOM 2516 N N . ALA B 1 16 ? 29.205 33.776 34.728 1.00 18.73 16 ALA B N 1
ATOM 2517 C CA . ALA B 1 16 ? 30.414 34.593 34.522 1.00 18.41 16 ALA B CA 1
ATOM 2518 C C . ALA B 1 16 ? 30.093 35.997 34.017 1.00 17.26 16 ALA B C 1
ATOM 2519 O O . ALA B 1 16 ? 30.692 36.993 34.454 1.00 17.69 16 ALA B O 1
ATOM 2521 N N . VAL B 1 17 ? 29.170 36.102 33.076 1.00 16.89 17 VAL B N 1
ATOM 2522 C CA . VAL B 1 17 ? 28.844 37.416 32.523 1.00 16.54 17 VAL B CA 1
ATOM 2523 C C . VAL B 1 17 ? 28.155 38.292 33.578 1.00 16.58 17 VAL B C 1
ATOM 2524 O O . VAL B 1 17 ? 28.544 39.458 33.784 1.00 15.84 17 VAL B O 1
ATOM 2528 N N . GLY B 1 18 ? 27.118 37.749 34.237 1.00 15.90 18 GLY B N 1
ATOM 2529 C CA . GLY B 1 18 ? 26.338 38.576 35.186 1.00 16.25 18 GLY B CA 1
ATOM 2530 C C . GLY B 1 18 ? 27.235 38.987 36.342 1.00 16.42 18 GLY B C 1
ATOM 2531 O O . GLY B 1 18 ? 27.219 40.151 36.784 1.00 14.79 18 GLY B O 1
ATOM 2532 N N . SER B 1 19 ? 28.006 38.038 36.858 1.00 16.13 19 SER B N 1
ATOM 2533 C CA . SER B 1 19 ? 28.834 38.336 38.042 1.00 16.79 19 SER B CA 1
ATOM 2534 C C . SER B 1 19 ? 29.853 39.444 37.645 1.00 16.54 19 SER B C 1
ATOM 2535 O O . SER B 1 19 ? 30.180 40.362 38.417 1.00 16.20 19 SER B O 1
ATOM 2538 N N . SER B 1 20 ? 30.357 39.355 36.432 1.00 15.06 20 SER B N 1
ATOM 2539 C CA . SER B 1 20 ? 31.382 40.321 35.964 1.00 15.36 20 SER B CA 1
ATOM 2540 C C . SER B 1 20 ? 30.758 41.702 35.781 1.00 14.61 20 SER B C 1
ATOM 2541 O O . SER B 1 20 ? 31.394 42.724 36.017 1.00 14.51 20 SER B O 1
ATOM 2544 N N . TYR B 1 21 ? 29.524 41.727 35.298 1.00 12.34 21 TYR B N 1
ATOM 2545 C CA . TYR B 1 21 ? 28.783 42.971 35.153 1.00 12.11 21 TYR B CA 1
ATOM 2546 C C . TYR B 1 21 ? 28.501 43.583 36.510 1.00 12.12 21 TYR B C 1
ATOM 2547 O O . TYR B 1 21 ? 28.609 44.816 36.714 1.00 13.83 21 TYR B O 1
ATOM 2556 N N . ALA B 1 22 ? 28.118 42.735 37.459 1.00 12.88 22 ALA B N 1
ATOM 2557 C CA . ALA B 1 22 ? 27.968 43.202 38.837 1.00 12.11 22 ALA B CA 1
ATOM 2558 C C . ALA B 1 22 ? 29.266 43.858 39.338 1.00 12.58 22 ALA B C 1
ATOM 2559 O O . ALA B 1 22 ? 29.249 44.936 39.961 1.00 11.94 22 ALA B O 1
ATOM 2561 N N . PHE B 1 23 ? 30.394 43.227 39.102 1.00 12.28 23 PHE B N 1
ATOM 2562 C CA . PHE B 1 23 ? 31.686 43.853 39.554 1.00 12.49 23 PHE B CA 1
ATOM 2563 C C . PHE B 1 23 ? 31.976 45.154 38.798 1.00 13.41 23 PHE B C 1
ATOM 2564 O O . PHE B 1 23 ? 32.495 46.129 39.360 1.00 12.28 23 PHE B O 1
ATOM 2572 N N . SER B 1 24 ? 31.648 45.191 37.512 1.00 12.93 24 SER B N 1
ATOM 2573 C CA . SER B 1 24 ? 31.792 46.452 36.779 1.00 14.55 24 SER B CA 1
ATOM 2574 C C . SER B 1 24 ? 30.968 47.565 37.469 1.00 14.98 24 SER B C 1
ATOM 2575 O O . SER B 1 24 ? 31.462 48.680 37.666 1.00 14.23 24 SER B O 1
ATOM 2578 N N . LEU B 1 25 ? 29.697 47.287 37.805 1.00 14.74 25 LEU B N 1
ATOM 2579 C CA . LEU B 1 25 ? 28.884 48.263 38.518 1.00 13.58 25 LEU B CA 1
ATOM 2580 C C . LEU B 1 25 ? 29.489 48.729 39.847 1.00 14.13 25 LEU B C 1
ATOM 2581 O O . LEU B 1 25 ? 29.329 49.887 40.241 1.00 13.91 25 LEU B O 1
ATOM 2586 N N . VAL B 1 26 ? 30.094 47.813 40.583 1.00 14.31 26 VAL B N 1
ATOM 2587 C CA . VAL B 1 26 ? 30.755 48.176 41.851 1.00 13.99 26 VAL B CA 1
ATOM 2588 C C . VAL B 1 26 ? 32.012 49.067 41.594 1.00 14.73 26 VAL B C 1
ATOM 2589 O O . VAL B 1 26 ? 32.322 49.992 42.373 1.00 16.25 26 VAL B O 1
ATOM 2593 N N . ASN B 1 27 ? 32.705 48.836 40.483 1.00 14.30 27 ASN B N 1
ATOM 2594 C CA . ASN B 1 27 ? 33.849 49.694 40.120 1.00 14.44 27 ASN B CA 1
ATOM 2595 C C . ASN B 1 27 ? 33.414 51.072 39.630 1.00 14.99 27 ASN B C 1
ATOM 2596 O O . ASN B 1 27 ? 34.096 52.088 39.931 1.00 15.00 27 ASN B O 1
ATOM 2601 N N . GLN B 1 28 ? 32.282 51.105 38.886 1.00 13.86 28 GLN B N 1
ATOM 2602 C CA . GLN B 1 28 ? 31.907 52.312 38.140 1.00 15.14 28 GLN B CA 1
ATOM 2603 C C . GLN B 1 28 ? 30.907 53.239 38.854 1.00 15.32 28 GLN B C 1
ATOM 2604 O O . GLN B 1 28 ? 30.801 54.438 38.513 1.00 13.59 28 GLN B O 1
ATOM 2610 N N . SER B 1 29 ? 30.173 52.678 39.809 1.00 15.28 29 SER B N 1
ATOM 2611 C CA . SER B 1 29 ? 29.156 53.421 40.614 1.00 15.04 29 SER B CA 1
ATOM 2612 C C . SER B 1 29 ? 28.109 54.054 39.703 1.00 15.51 29 SER B C 1
ATOM 2613 O O . SER B 1 29 ? 27.668 55.169 39.918 1.00 15.92 29 SER B O 1
ATOM 2616 N N . ILE B 1 30 ? 27.773 53.362 38.631 1.00 16.14 30 ILE B N 1
ATOM 2617 C CA . ILE B 1 30 ? 26.725 53.902 37.781 1.00 15.71 30 ILE B CA 1
ATOM 2618 C C . ILE B 1 30 ? 25.396 54.049 38.526 1.00 15.72 30 ILE B C 1
ATOM 2619 O O . ILE B 1 30 ? 24.715 55.060 38.351 1.00 16.92 30 ILE B O 1
ATOM 2624 N N . VAL B 1 31 ? 25.002 53.037 39.326 1.00 16.00 31 VAL B N 1
ATOM 2625 C CA . VAL B 1 31 ? 23.762 53.061 40.117 1.00 15.89 31 VAL B CA 1
ATOM 2626 C C . VAL B 1 31 ? 24.065 52.728 41.567 1.00 14.83 31 VAL B C 1
ATOM 2627 O O . VAL B 1 31 ? 25.156 52.198 41.868 1.00 14.21 31 VAL B O 1
ATOM 2631 N N . ASP B 1 32 ? 23.145 53.091 42.457 1.00 14.98 32 ASP B N 1
ATOM 2632 C CA . ASP B 1 32 ? 23.389 52.908 43.901 1.00 15.01 32 ASP B CA 1
ATOM 2633 C C . ASP B 1 32 ? 22.834 51.627 44.472 1.00 15.24 32 ASP B C 1
ATOM 2634 O O . ASP B 1 32 ? 23.127 51.262 45.621 1.00 14.73 32 ASP B O 1
ATOM 2639 N N . GLU B 1 33 ? 22.020 50.891 43.700 1.00 15.40 33 GLU B N 1
ATOM 2640 C CA . GLU B 1 33 ? 21.430 49.670 44.244 1.00 15.89 33 GLU B CA 1
ATOM 2641 C C . GLU B 1 33 ? 21.436 48.561 43.174 1.00 16.39 33 GLU B C 1
ATOM 2642 O O . GLU B 1 33 ? 21.013 48.827 42.055 1.00 16.51 33 GLU B O 1
ATOM 2648 N N . LEU B 1 34 ? 22.016 47.400 43.502 1.00 15.46 34 LEU B N 1
ATOM 2649 C CA . LEU B 1 34 ? 22.065 46.228 42.612 1.00 15.32 34 LEU B CA 1
ATOM 2650 C C . LEU B 1 34 ? 21.475 45.020 43.354 1.00 15.67 34 LEU B C 1
ATOM 2651 O O . LEU B 1 34 ? 21.857 44.721 44.504 1.00 15.39 34 LEU B O 1
ATOM 2656 N N . VAL B 1 35 ? 20.522 44.353 42.702 1.00 15.04 35 VAL B N 1
ATOM 2657 C CA . VAL B 1 35 ? 19.881 43.169 43.268 1.00 15.43 35 VAL B CA 1
ATOM 2658 C C . VAL B 1 35 ? 20.230 42.001 42.349 1.00 15.81 35 VAL B C 1
ATOM 2659 O O . VAL B 1 35 ? 20.185 42.163 41.127 1.00 15.80 35 VAL B O 1
ATOM 2663 N N . ILE B 1 36 ? 20.617 40.859 42.900 1.00 14.33 36 ILE B N 1
ATOM 2664 C CA . ILE B 1 36 ? 21.047 39.732 42.029 1.00 15.24 36 ILE B CA 1
ATOM 2665 C C . ILE B 1 36 ? 20.124 38.539 42.207 1.00 15.46 36 ILE B C 1
ATOM 2666 O O . ILE B 1 36 ? 19.904 38.077 43.328 1.00 16.20 36 ILE B O 1
ATOM 2671 N N . ILE B 1 37 ? 19.568 38.059 41.119 1.00 16.07 37 ILE B N 1
ATOM 2672 C CA . ILE B 1 37 ? 18.646 36.903 41.191 1.00 16.77 37 ILE B CA 1
ATOM 2673 C C . ILE B 1 37 ? 19.229 35.716 40.426 1.00 16.82 37 ILE B C 1
ATOM 2674 O O . ILE B 1 37 ? 19.625 35.856 39.291 1.00 17.12 37 ILE B O 1
ATOM 2679 N N . ASP B 1 38 ? 19.279 34.529 41.035 1.00 18.40 38 ASP B N 1
ATOM 2680 C CA . ASP B 1 38 ? 19.741 33.315 40.287 1.00 19.27 38 ASP B CA 1
ATOM 2681 C C . ASP B 1 38 ? 19.239 32.077 41.070 1.00 19.43 38 ASP B C 1
ATOM 2682 O O . ASP B 1 38 ? 19.033 32.186 42.266 1.00 19.41 38 ASP B O 1
ATOM 2687 N N . LEU B 1 39 ? 18.983 30.955 40.387 1.00 20.12 39 LEU B N 1
ATOM 2688 C CA . LEU B 1 39 ? 18.549 29.716 41.057 1.00 21.86 39 LEU B CA 1
ATOM 2689 C C . LEU B 1 39 ? 19.668 29.113 41.890 1.00 21.60 39 LEU B C 1
ATOM 2690 O O . LEU B 1 39 ? 19.411 28.398 42.872 1.00 22.77 39 LEU B O 1
ATOM 2695 N N . ASP B 1 40 ? 20.913 29.409 41.531 1.00 21.78 40 ASP B N 1
ATOM 2696 C CA . ASP B 1 40 ? 22.052 28.951 42.353 1.00 21.55 40 ASP B CA 1
ATOM 2697 C C . ASP B 1 40 ? 22.252 29.970 43.474 1.00 22.20 40 ASP B C 1
ATOM 2698 O O . ASP B 1 40 ? 23.061 30.905 43.368 1.00 21.77 40 ASP B O 1
ATOM 2703 N N . THR B 1 41 ? 21.503 29.768 44.538 1.00 21.47 41 THR B N 1
ATOM 2704 C CA . THR B 1 41 ? 21.360 30.773 45.582 1.00 22.97 41 THR B CA 1
ATOM 2705 C C . THR B 1 41 ? 22.617 30.771 46.438 1.00 22.89 41 THR B C 1
ATOM 2706 O O . THR B 1 41 ? 22.939 31.782 47.038 1.00 22.62 41 THR B O 1
ATOM 2710 N N . GLU B 1 42 ? 23.338 29.650 46.481 1.00 23.24 42 GLU B N 1
ATOM 2711 C CA . GLU B 1 42 ? 24.628 29.669 47.200 1.00 23.26 42 GLU B CA 1
ATOM 2712 C C . GLU B 1 42 ? 25.658 30.519 46.481 1.00 22.16 42 GLU B C 1
ATOM 2713 O O . GLU B 1 42 ? 26.353 31.308 47.133 1.00 22.16 42 GLU B O 1
ATOM 2719 N N . LYS B 1 43 ? 25.807 30.351 45.165 1.00 21.06 43 LYS B N 1
ATOM 2720 C CA . LYS B 1 43 ? 26.705 31.246 44.412 1.00 21.04 43 LYS B CA 1
ATOM 2721 C C . LYS B 1 43 ? 26.319 32.706 44.573 1.00 19.71 43 LYS B C 1
ATOM 2722 O O . LYS B 1 43 ? 27.182 33.579 44.769 1.00 19.06 43 LYS B O 1
ATOM 2728 N N . VAL B 1 44 ? 25.026 33.006 44.497 1.00 18.32 44 VAL B N 1
ATOM 2729 C CA . VAL B 1 44 ? 24.578 34.376 44.733 1.00 18.28 44 VAL B CA 1
ATOM 2730 C C . VAL B 1 44 ? 24.994 34.936 46.100 1.00 18.41 44 VAL B C 1
ATOM 2731 O O . VAL B 1 44 ? 25.513 36.037 46.195 1.00 18.15 44 VAL B O 1
ATOM 2735 N N . ARG B 1 45 ? 24.781 34.154 47.146 1.00 18.62 45 ARG B N 1
ATOM 2736 C CA . ARG B 1 45 ? 25.064 34.582 48.491 1.00 19.16 45 ARG B CA 1
ATOM 2737 C C . ARG B 1 45 ? 26.569 34.859 48.598 1.00 18.91 45 ARG B C 1
ATOM 2738 O O . ARG B 1 45 ? 26.978 35.875 49.182 1.00 19.06 45 ARG B O 1
ATOM 2746 N N . GLY B 1 46 ? 27.380 33.977 48.026 1.00 17.53 46 GLY B N 1
ATOM 2747 C CA . GLY B 1 46 ? 28.847 34.147 48.050 1.00 18.75 46 GLY B CA 1
ATOM 2748 C C . GLY B 1 46 ? 29.295 35.359 47.231 1.00 18.67 46 GLY B C 1
ATOM 2749 O O . GLY B 1 46 ? 30.128 36.168 47.677 1.00 18.76 46 GLY B O 1
ATOM 2750 N N . ASP B 1 47 ? 28.740 35.513 46.031 1.00 18.67 47 ASP B N 1
ATOM 2751 C CA . ASP B 1 47 ? 29.074 36.696 45.220 1.00 18.34 47 ASP B CA 1
ATOM 2752 C C . ASP B 1 47 ? 28.643 38.026 45.859 1.00 18.26 47 ASP B C 1
ATOM 2753 O O . ASP B 1 47 ? 29.364 39.014 45.790 1.00 17.45 47 ASP B O 1
ATOM 2758 N N . VAL B 1 48 ? 27.446 38.059 46.440 1.00 18.24 48 VAL B N 1
ATOM 2759 C CA . VAL B 1 48 ? 26.959 39.277 47.084 1.00 17.33 48 VAL B CA 1
ATOM 2760 C C . VAL B 1 48 ? 27.885 39.658 48.248 1.00 17.54 48 VAL B C 1
ATOM 2761 O O . VAL B 1 48 ? 28.218 40.831 48.428 1.00 17.93 48 VAL B O 1
ATOM 2765 N N . MET B 1 49 ? 28.314 38.695 49.040 1.00 16.91 49 MET B N 1
ATOM 2766 C CA . MET B 1 49 ? 29.270 39.063 50.124 1.00 17.56 49 MET B CA 1
ATOM 2767 C C . MET B 1 49 ? 30.542 39.646 49.527 1.00 16.63 49 MET B C 1
ATOM 2768 O O . MET B 1 49 ? 30.997 40.707 49.937 1.00 16.21 49 MET B O 1
ATOM 2773 N N . ASP B 1 50 ? 31.099 38.967 48.532 1.00 15.49 50 ASP B N 1
ATOM 2774 C CA . ASP B 1 50 ? 32.415 39.314 47.963 1.00 15.02 50 ASP B CA 1
ATOM 2775 C C . ASP B 1 50 ? 32.286 40.710 47.329 1.00 14.10 50 ASP B C 1
ATOM 2776 O O . ASP B 1 50 ? 33.145 41.561 47.517 1.00 13.29 50 ASP B O 1
ATOM 2781 N N . LEU B 1 51 ? 31.153 40.967 46.661 1.00 14.65 51 LEU B N 1
ATOM 2782 C CA . LEU B 1 51 ? 30.960 42.264 45.991 1.00 14.81 51 LEU B CA 1
ATOM 2783 C C . LEU B 1 51 ? 30.775 43.359 47.050 1.00 13.93 51 LEU B C 1
ATOM 2784 O O . LEU B 1 51 ? 31.389 44.428 46.941 1.00 14.39 51 LEU B O 1
ATOM 2789 N N . LYS B 1 52 ? 29.977 43.095 48.085 1.00 14.16 52 LYS B N 1
ATOM 2790 C CA . LYS B 1 52 ? 29.729 44.113 49.122 1.00 13.66 52 LYS B CA 1
ATOM 2791 C C . LYS B 1 52 ? 31.066 44.569 49.710 1.00 14.09 52 LYS B C 1
ATOM 2792 O O . LYS B 1 52 ? 31.228 45.715 50.075 1.00 15.01 52 LYS B O 1
ATOM 2798 N N . HIS B 1 53 ? 31.980 43.636 49.868 1.00 15.17 53 HIS B N 1
ATOM 2799 C CA . HIS B 1 53 ? 33.261 43.988 50.511 1.00 15.18 53 HIS B CA 1
ATOM 2800 C C . HIS B 1 53 ? 34.109 44.921 49.667 1.00 15.81 53 HIS B C 1
ATOM 2801 O O . HIS B 1 53 ? 35.008 45.589 50.196 1.00 16.63 53 HIS B O 1
ATOM 2808 N N . ALA B 1 54 ? 33.847 44.968 48.357 1.00 14.84 54 ALA B N 1
ATOM 2809 C CA . ALA B 1 54 ? 34.512 45.928 47.480 1.00 15.99 54 ALA B CA 1
ATOM 2810 C C . ALA B 1 54 ? 33.900 47.347 47.602 1.00 15.87 54 ALA B C 1
ATOM 2811 O O . ALA B 1 54 ? 34.553 48.360 47.358 1.00 15.69 54 ALA B O 1
ATOM 2813 N N . THR B 1 55 ? 32.609 47.402 47.910 1.00 16.94 55 THR B N 1
ATOM 2814 C CA . THR B 1 55 ? 31.901 48.660 47.809 1.00 15.58 55 THR B CA 1
ATOM 2815 C C . THR B 1 55 ? 32.437 49.835 48.692 1.00 16.55 55 THR B C 1
ATOM 2816 O O . THR B 1 55 ? 32.167 50.963 48.369 1.00 15.60 55 THR B O 1
ATOM 2820 N N . PRO B 1 56 ? 33.165 49.572 49.804 1.00 16.11 56 PRO B N 1
ATOM 2821 C CA . PRO B 1 56 ? 33.665 50.774 50.484 1.00 16.37 56 PRO B CA 1
ATOM 2822 C C . PRO B 1 56 ? 34.676 51.515 49.623 1.00 15.99 56 PRO B C 1
ATOM 2823 O O . PRO B 1 56 ? 34.951 52.672 49.891 1.00 16.82 56 PRO B O 1
ATOM 2827 N N . TYR B 1 57 ? 35.237 50.877 48.597 1.00 16.40 57 TYR B N 1
ATOM 2828 C CA . TYR B 1 57 ? 36.146 51.631 47.740 1.00 15.30 57 TYR B CA 1
ATOM 2829 C C . TYR B 1 57 ? 35.493 52.055 46.430 1.00 15.36 57 TYR B C 1
ATOM 2830 O O . TYR B 1 57 ? 36.110 52.712 45.615 1.00 16.20 57 TYR B O 1
ATOM 2839 N N . SER B 1 58 ? 34.214 51.762 46.256 1.00 15.04 58 SER B N 1
ATOM 2840 C CA . SER B 1 58 ? 33.505 52.312 45.103 1.00 15.24 58 SER B CA 1
ATOM 2841 C C . SER B 1 58 ? 33.479 53.851 45.157 1.00 15.92 58 SER B C 1
ATOM 2842 O O . SER B 1 58 ? 33.388 54.472 46.250 1.00 15.30 58 SER B O 1
ATOM 2845 N N . PRO B 1 59 ? 33.530 54.511 43.968 1.00 15.60 59 PRO B N 1
ATOM 2846 C CA . PRO B 1 59 ? 33.511 55.982 43.941 1.00 16.97 59 PRO B CA 1
ATOM 2847 C C . PRO B 1 59 ? 32.376 56.622 44.755 1.00 17.41 59 PRO B C 1
ATOM 2848 O O . PRO B 1 59 ? 32.612 57.580 45.529 1.00 18.13 59 PRO B O 1
ATOM 2852 N N . THR B 1 60 ? 31.140 56.132 44.564 1.00 17.94 60 THR B N 1
ATOM 2853 C CA . THR B 1 60 ? 30.013 56.501 45.399 1.00 17.66 60 THR B CA 1
ATOM 2854 C C . THR B 1 60 ? 29.218 55.225 45.800 1.00 17.25 60 THR B C 1
ATOM 2855 O O . THR B 1 60 ? 29.389 54.139 45.230 1.00 17.33 60 THR B O 1
ATOM 2859 N N . THR B 1 61 ? 28.396 55.336 46.824 1.00 16.31 61 THR B N 1
ATOM 2860 C CA . THR B 1 61 ? 27.730 54.181 47.431 1.00 16.62 61 THR B CA 1
ATOM 2861 C C . THR B 1 61 ? 27.071 53.237 46.436 1.00 16.63 61 THR B C 1
ATOM 2862 O O . THR B 1 61 ? 26.322 53.668 45.545 1.00 15.69 61 THR B O 1
ATOM 2866 N N . VAL B 1 62 ? 27.435 51.961 46.554 1.00 14.91 62 VAL B N 1
ATOM 2867 C CA . VAL B 1 62 ? 26.705 50.911 45.855 1.00 16.07 62 VAL B CA 1
ATOM 2868 C C . VAL B 1 62 ? 26.262 49.869 46.867 1.00 17.70 62 VAL B C 1
ATOM 2869 O O . VAL B 1 62 ? 27.111 49.349 47.619 1.00 18.31 62 VAL B O 1
ATOM 2873 N N . ARG B 1 63 ? 24.948 49.576 46.907 1.00 16.53 63 ARG B N 1
ATOM 2874 C CA A ARG B 1 63 ? 24.432 48.548 47.793 0.50 17.25 63 ARG B CA 1
ATOM 2875 C CA B ARG B 1 63 ? 24.410 48.566 47.802 0.50 16.88 63 ARG B CA 1
ATOM 2876 C C . ARG B 1 63 ? 24.118 47.337 46.949 1.00 18.14 63 ARG B C 1
ATOM 2877 O O . ARG B 1 63 ? 23.497 47.468 45.886 1.00 18.60 63 ARG B O 1
ATOM 2892 N N . VAL B 1 64 ? 24.547 46.170 47.404 1.00 16.11 64 VAL B N 1
ATOM 2893 C CA . VAL B 1 64 ? 24.339 44.935 46.616 1.00 17.17 64 VAL B CA 1
ATOM 2894 C C . VAL B 1 64 ? 23.586 43.917 47.485 1.00 17.61 64 VAL B C 1
ATOM 2895 O O . VAL B 1 64 ? 23.902 43.771 48.686 1.00 16.72 64 VAL B O 1
ATOM 2899 N N . LYS B 1 65 ? 22.547 43.254 46.945 1.00 17.09 65 LYS B N 1
ATOM 2900 C CA . LYS B 1 65 ? 21.872 42.230 47.746 1.00 17.56 65 LYS B CA 1
ATOM 2901 C C . LYS B 1 65 ? 21.359 41.092 46.892 1.00 17.46 65 LYS B C 1
ATOM 2902 O O . LYS B 1 65 ? 21.165 41.272 45.677 1.00 15.57 65 LYS B O 1
ATOM 2908 N N . ALA B 1 66 ? 21.127 39.935 47.530 1.00 16.67 66 ALA B N 1
ATOM 2909 C CA . ALA B 1 66 ? 20.520 38.823 46.833 1.00 18.04 66 ALA B CA 1
ATOM 2910 C C . ALA B 1 66 ? 19.018 39.138 46.784 1.00 18.42 66 ALA B C 1
ATOM 2911 O O . ALA B 1 66 ? 18.469 39.787 47.679 1.00 19.13 66 ALA B O 1
ATOM 2913 N N . GLY B 1 67 ? 18.336 38.713 45.746 1.00 18.19 67 GLY B N 1
ATOM 2914 C CA . GLY B 1 67 ? 16.941 39.073 45.695 1.00 17.34 67 GLY B CA 1
ATOM 2915 C C . GLY B 1 67 ? 16.086 37.998 45.068 1.00 18.58 67 GLY B C 1
ATOM 2916 O O . GLY B 1 67 ? 16.562 36.905 44.760 1.00 17.67 67 GLY B O 1
ATOM 2917 N N . GLU B 1 68 ? 14.818 38.336 44.874 1.00 18.70 68 GLU B N 1
ATOM 2918 C CA . GLU B 1 68 ? 13.876 37.442 44.218 1.00 20.39 68 GLU B CA 1
ATOM 2919 C C . GLU B 1 68 ? 13.031 38.295 43.286 1.00 19.75 68 GLU B C 1
ATOM 2920 O O . GLU B 1 68 ? 13.109 39.507 43.310 1.00 18.59 68 GLU B O 1
ATOM 2926 N N . TYR B 1 69 ? 12.202 37.654 42.467 1.00 20.73 69 TYR B N 1
ATOM 2927 C CA . TYR B 1 69 ? 11.429 38.437 41.489 1.00 20.30 69 TYR B CA 1
ATOM 2928 C C . TYR B 1 69 ? 10.639 39.607 42.082 1.00 20.08 69 TYR B C 1
ATOM 2929 O O . TYR B 1 69 ? 10.505 40.668 41.443 1.00 20.33 69 TYR B O 1
ATOM 2938 N N . SER B 1 70 ? 10.097 39.452 43.280 1.00 19.80 70 SER B N 1
ATOM 2939 C CA . SER B 1 70 ? 9.313 40.549 43.874 1.00 21.22 70 SER B CA 1
ATOM 2940 C C . SER B 1 70 ? 10.092 41.853 43.997 1.00 19.81 70 SER B C 1
ATOM 2941 O O . SER B 1 70 ? 9.502 42.926 44.022 1.00 18.96 70 SER B O 1
ATOM 2944 N N . ASP B 1 71 ? 11.417 41.759 44.094 1.00 20.41 71 ASP B N 1
ATOM 2945 C CA . ASP B 1 71 ? 12.253 42.935 44.226 1.00 20.23 71 ASP B CA 1
ATOM 2946 C C . ASP B 1 71 ? 12.309 43.760 42.937 1.00 19.89 71 ASP B C 1
ATOM 2947 O O . ASP B 1 71 ? 12.874 44.848 42.917 1.00 20.76 71 ASP B O 1
ATOM 2952 N N . CYS B 1 72 ? 11.768 43.230 41.843 1.00 18.26 72 CYS B N 1
ATOM 2953 C CA . CYS B 1 72 ? 11.707 44.011 40.586 1.00 17.32 72 CYS B CA 1
ATOM 2954 C C . CYS B 1 72 ? 10.613 45.065 40.605 1.00 17.36 72 CYS B C 1
ATOM 2955 O O . CYS B 1 72 ? 10.561 45.895 39.707 1.00 18.01 72 CYS B O 1
ATOM 2958 N N . HIS B 1 73 ? 9.774 45.073 41.641 1.00 18.09 73 HIS B N 1
ATOM 2959 C CA . HIS B 1 73 ? 8.629 46.006 41.665 1.00 19.68 73 HIS B CA 1
ATOM 2960 C C . HIS B 1 73 ? 9.011 47.453 41.346 1.00 20.22 73 HIS B C 1
ATOM 2961 O O . HIS B 1 73 ? 8.368 48.112 40.505 1.00 21.08 73 HIS B O 1
ATOM 2968 N N . ASP B 1 74 ? 10.069 47.950 41.994 1.00 18.82 74 ASP B N 1
ATOM 2969 C CA . ASP B 1 74 ? 10.502 49.319 41.745 1.00 20.26 74 ASP B CA 1
ATOM 2970 C C . ASP B 1 74 ? 11.894 49.391 41.108 1.00 19.46 74 ASP B C 1
ATOM 2971 O O . ASP B 1 74 ? 12.591 50.407 41.215 1.00 19.50 74 ASP B O 1
ATOM 2976 N N . ALA B 1 75 ? 12.276 48.345 40.391 1.00 18.61 75 ALA B N 1
ATOM 2977 C CA . ALA B 1 75 ? 13.557 48.371 39.701 1.00 17.63 75 ALA B CA 1
ATOM 2978 C C . ALA B 1 75 ? 13.465 49.288 38.504 1.00 16.94 75 ALA B C 1
ATOM 2979 O O . ALA B 1 75 ? 12.389 49.429 37.861 1.00 18.31 75 ALA B O 1
ATOM 2981 N N . ASP B 1 76 ? 14.579 49.912 38.177 1.00 15.17 76 ASP B N 1
ATOM 2982 C CA . ASP B 1 76 ? 14.615 50.796 36.985 1.00 15.23 76 ASP B CA 1
ATOM 2983 C C . ASP B 1 76 ? 15.095 50.049 35.741 1.00 15.43 76 ASP B C 1
ATOM 2984 O O . ASP B 1 76 ? 14.675 50.362 34.599 1.00 17.33 76 ASP B O 1
ATOM 2989 N N . LEU B 1 77 ? 16.017 49.107 35.935 1.00 14.41 77 LEU B N 1
ATOM 2990 C CA . LEU B 1 77 ? 16.581 48.333 34.817 1.00 14.83 77 LEU B CA 1
ATOM 2991 C C . LEU B 1 77 ? 16.668 46.887 35.277 1.00 15.45 77 LEU B C 1
ATOM 2992 O O . LEU B 1 77 ? 17.105 46.626 36.396 1.00 16.13 77 LEU B O 1
ATOM 2997 N N . VAL B 1 78 ? 16.155 45.955 34.452 1.00 13.60 78 VAL B N 1
ATOM 2998 C CA . VAL B 1 78 ? 16.287 44.517 34.693 1.00 14.76 78 VAL B CA 1
ATOM 2999 C C . VAL B 1 78 ? 17.202 43.986 33.585 1.00 15.10 78 VAL B C 1
ATOM 3000 O O . VAL B 1 78 ? 16.930 44.138 32.361 1.00 15.22 78 VAL B O 1
ATOM 3004 N N . VAL B 1 79 ? 18.359 43.457 33.988 1.00 14.89 79 VAL B N 1
ATOM 3005 C CA . VAL B 1 79 ? 19.359 42.979 33.047 1.00 15.23 79 VAL B CA 1
ATOM 3006 C C . VAL B 1 79 ? 19.326 41.441 33.071 1.00 15.97 79 VAL B C 1
ATOM 3007 O O . VAL B 1 79 ? 19.508 40.813 34.139 1.00 15.11 79 VAL B O 1
ATOM 3011 N N . ILE B 1 80 ? 19.010 40.826 31.918 1.00 15.60 80 ILE B N 1
ATOM 3012 C CA . ILE B 1 80 ? 18.843 39.367 31.864 1.00 15.37 80 ILE B CA 1
ATOM 3013 C C . ILE B 1 80 ? 19.975 38.667 31.126 1.00 16.44 80 ILE B C 1
ATOM 3014 O O . ILE B 1 80 ? 20.170 38.834 29.901 1.00 15.85 80 ILE B O 1
ATOM 3019 N N . CYS B 1 81 ? 20.752 37.926 31.911 1.00 16.40 81 CYS B N 1
ATOM 3020 C CA . CYS B 1 81 ? 21.845 37.110 31.443 1.00 18.38 81 CYS B CA 1
ATOM 3021 C C . CYS B 1 81 ? 21.554 35.590 31.561 1.00 19.66 81 CYS B C 1
ATOM 3022 O O . CYS B 1 81 ? 22.357 34.764 31.153 1.00 20.41 81 CYS B O 1
ATOM 3025 N N . ALA B 1 82 ? 20.411 35.224 32.114 1.00 20.38 82 ALA B N 1
ATOM 3026 C CA . ALA B 1 82 ? 20.105 33.808 32.358 1.00 22.36 82 ALA B CA 1
ATOM 3027 C C . ALA B 1 82 ? 19.695 33.125 31.054 1.00 23.36 82 ALA B C 1
ATOM 3028 O O . ALA B 1 82 ? 19.183 33.769 30.127 1.00 22.28 82 ALA B O 1
ATOM 3030 N N . GLY B 1 83 ? 19.859 31.813 30.992 1.00 24.77 83 GLY B N 1
ATOM 3031 C CA . GLY B 1 83 ? 19.474 31.094 29.765 1.00 27.60 83 GLY B CA 1
ATOM 3032 C C . GLY B 1 83 ? 20.080 29.703 29.696 1.00 29.07 83 GLY B C 1
ATOM 3033 O O . GLY B 1 83 ? 20.594 29.223 30.683 1.00 29.53 83 GLY B O 1
ATOM 3034 N N . ALA B 1 84 ? 20.012 29.074 28.521 1.00 30.03 84 ALA B N 1
ATOM 3035 C CA . ALA B 1 84 ? 20.495 27.705 28.302 1.00 31.42 84 ALA B CA 1
ATOM 3036 C C . ALA B 1 84 ? 21.387 27.625 27.070 1.00 32.87 84 ALA B C 1
ATOM 3037 O O . ALA B 1 84 ? 21.045 28.172 26.006 1.00 33.55 84 ALA B O 1
ATOM 3039 N N . ALA B 1 85 ? 22.504 26.916 27.195 1.00 33.76 85 ALA B N 1
ATOM 3040 C CA . ALA B 1 85 ? 23.389 26.681 26.057 1.00 34.49 85 ALA B CA 1
ATOM 3041 C C . ALA B 1 85 ? 22.853 25.580 25.155 1.00 35.13 85 ALA B C 1
ATOM 3042 O O . ALA B 1 85 ? 22.054 24.734 25.575 1.00 34.71 85 ALA B O 1
ATOM 3044 N N . GLN B 1 86 ? 23.314 25.594 23.909 1.00 36.27 86 GLN B N 1
ATOM 3045 C CA . GLN B 1 86 ? 22.914 24.577 22.939 1.00 37.27 86 GLN B CA 1
ATOM 3046 C C . GLN B 1 86 ? 23.507 23.213 23.321 1.00 38.08 86 GLN B C 1
ATOM 3047 O O . GLN B 1 86 ? 24.666 23.148 23.731 1.00 37.95 86 GLN B O 1
ATOM 3053 N N . LYS B 1 87 ? 22.719 22.144 23.173 1.00 38.62 87 LYS B N 1
ATOM 3054 C CA . LYS B 1 87 ? 23.157 20.777 23.510 1.00 39.59 87 LYS B CA 1
ATOM 3055 C C . LYS B 1 87 ? 23.402 20.003 22.227 1.00 39.81 87 LYS B C 1
ATOM 3056 O O . LYS B 1 87 ? 22.857 20.355 21.176 1.00 40.04 87 LYS B O 1
ATOM 3062 N N . PRO B 1 88 ? 24.201 18.921 22.312 1.00 40.38 88 PRO B N 1
ATOM 3063 C CA . PRO B 1 88 ? 24.436 18.069 21.136 1.00 39.95 88 PRO B CA 1
ATOM 3064 C C . PRO B 1 88 ? 23.112 17.590 20.552 1.00 40.38 88 PRO B C 1
ATOM 3065 O O . PRO B 1 88 ? 22.188 17.269 21.295 1.00 40.63 88 PRO B O 1
ATOM 3069 N N . GLY B 1 89 ? 23.011 17.561 19.229 1.00 40.75 89 GLY B N 1
ATOM 3070 C CA . GLY B 1 89 ? 21.795 17.085 18.591 1.00 40.96 89 GLY B CA 1
ATOM 3071 C C . GLY B 1 89 ? 20.680 18.120 18.558 1.00 41.24 89 GLY B C 1
ATOM 3072 O O . GLY B 1 89 ? 19.633 17.907 17.918 1.00 41.91 89 GLY B O 1
ATOM 3073 N N . GLU B 1 90 ? 20.883 19.232 19.266 1.00 40.33 90 GLU B N 1
ATOM 3074 C CA . GLU B 1 90 ? 19.949 20.345 19.203 1.00 39.38 90 GLU B CA 1
ATOM 3075 C C . GLU B 1 90 ? 20.210 21.209 17.970 1.00 38.64 90 GLU B C 1
ATOM 3076 O O . GLU B 1 90 ? 21.341 21.628 17.719 1.00 37.78 90 GLU B O 1
ATOM 3082 N N . THR B 1 91 ? 19.159 21.521 17.226 1.00 37.52 91 THR B N 1
ATOM 3083 C CA . THR B 1 91 ? 19.295 22.474 16.145 1.00 37.99 91 THR B CA 1
ATOM 3084 C C . THR B 1 91 ? 19.298 23.909 16.706 1.00 38.07 91 THR B C 1
ATOM 3085 O O . THR B 1 91 ? 18.930 24.149 17.874 1.00 37.68 91 THR B O 1
ATOM 3089 N N . ARG B 1 92 ? 19.703 24.870 15.885 1.00 38.12 92 ARG B N 1
ATOM 3090 C CA . ARG B 1 92 ? 19.652 26.255 16.346 1.00 38.28 92 ARG B CA 1
ATOM 3091 C C . ARG B 1 92 ? 18.206 26.588 16.673 1.00 37.44 92 ARG B C 1
ATOM 3092 O O . ARG B 1 92 ? 17.950 27.338 17.603 1.00 37.69 92 ARG B O 1
ATOM 3100 N N . LEU B 1 93 ? 17.259 26.007 15.942 1.00 36.77 93 LEU B N 1
ATOM 3101 C CA . LEU B 1 93 ? 15.845 26.209 16.252 1.00 36.59 93 LEU B CA 1
ATOM 3102 C C . LEU B 1 93 ? 15.535 25.663 17.656 1.00 36.43 93 LEU B C 1
ATOM 3103 O O . LEU B 1 93 ? 14.825 26.283 18.451 1.00 35.34 93 LEU B O 1
ATOM 3108 N N . ASP B 1 94 ? 16.094 24.503 17.973 1.00 36.15 94 ASP B N 1
ATOM 3109 C CA . ASP B 1 94 ? 15.896 23.944 19.306 1.00 36.27 94 ASP B CA 1
ATOM 3110 C C . ASP B 1 94 ? 16.424 24.909 20.364 1.00 35.51 94 ASP B C 1
ATOM 3111 O O . ASP B 1 94 ? 15.799 25.084 21.413 1.00 34.91 94 ASP B O 1
ATOM 3116 N N . LEU B 1 95 ? 17.594 25.499 20.109 1.00 34.17 95 LEU B N 1
ATOM 3117 C CA . LEU B 1 95 ? 18.228 26.401 21.088 1.00 32.81 95 LEU B CA 1
ATOM 3118 C C . LEU B 1 95 ? 17.375 27.669 21.305 1.00 31.58 95 LEU B C 1
ATOM 3119 O O . LEU B 1 95 ? 17.216 28.158 22.435 1.00 31.74 95 LEU B O 1
ATOM 3124 N N . VAL B 1 96 ? 16.816 28.176 20.217 1.00 30.48 96 VAL B N 1
ATOM 3125 C CA . VAL B 1 96 ? 15.885 29.296 20.276 1.00 29.36 96 VAL B CA 1
ATOM 3126 C C . VAL B 1 96 ? 14.640 28.912 21.081 1.00 29.53 96 VAL B C 1
ATOM 3127 O O . VAL B 1 96 ? 14.231 29.635 21.992 1.00 27.79 96 VAL B O 1
ATOM 3131 N N . SER B 1 97 ? 14.061 27.747 20.796 1.00 29.24 97 SER B N 1
ATOM 3132 C CA . SER B 1 97 ? 12.819 27.363 21.483 1.00 29.99 97 SER B CA 1
ATOM 3133 C C . SER B 1 97 ? 13.006 27.197 22.995 1.00 28.68 97 SER B C 1
ATOM 3134 O O . SER B 1 97 ? 12.169 27.619 23.796 1.00 27.97 97 SER B O 1
ATOM 3137 N N . LYS B 1 98 ? 14.138 26.621 23.364 1.00 27.61 98 LYS B N 1
ATOM 3138 C CA . LYS B 1 98 ? 14.504 26.386 24.736 1.00 27.30 98 LYS B CA 1
ATOM 3139 C C . LYS B 1 98 ? 14.660 27.705 25.543 1.00 26.30 98 LYS B C 1
ATOM 3140 O O . LYS B 1 98 ? 14.256 27.800 26.709 1.00 24.74 98 LYS B O 1
ATOM 3146 N N . ASN B 1 99 ? 15.285 28.699 24.922 1.00 24.52 99 ASN B N 1
ATOM 3147 C CA . ASN B 1 99 ? 15.459 29.999 25.596 1.00 23.59 99 ASN B CA 1
ATOM 3148 C C . ASN B 1 99 ? 14.213 30.842 25.551 1.00 22.48 99 ASN B C 1
ATOM 3149 O O . ASN B 1 99 ? 13.952 31.631 26.476 1.00 21.05 99 ASN B O 1
ATOM 3154 N N . LEU B 1 100 ? 13.402 30.654 24.517 1.00 21.70 100 LEU B N 1
ATOM 3155 C CA . LEU B 1 100 ? 12.087 31.322 24.533 1.00 23.07 100 LEU B CA 1
ATOM 3156 C C . LEU B 1 100 ? 11.232 30.872 25.695 1.00 23.81 100 LEU B C 1
ATOM 3157 O O . LEU B 1 100 ? 10.560 31.697 26.330 1.00 23.58 100 LEU B O 1
ATOM 3162 N N . LYS B 1 101 ? 11.240 29.568 25.976 1.00 23.29 101 LYS B N 1
ATOM 3163 C CA . LYS B 1 101 ? 10.493 29.064 27.133 1.00 24.29 101 LYS B CA 1
ATOM 3164 C C . LYS B 1 101 ? 11.042 29.657 28.443 1.00 22.14 101 LYS B C 1
ATOM 3165 O O . LYS B 1 101 ? 10.275 30.128 29.306 1.00 20.99 101 LYS B O 1
ATOM 3171 N N . ILE B 1 102 ? 12.360 29.679 28.598 1.00 20.12 102 ILE B N 1
ATOM 3172 C CA . ILE B 1 102 ? 12.919 30.324 29.784 1.00 19.37 102 ILE B CA 1
ATOM 3173 C C . ILE B 1 102 ? 12.538 31.807 29.921 1.00 18.21 102 ILE B C 1
ATOM 3174 O O . ILE B 1 102 ? 12.165 32.275 31.007 1.00 18.43 102 ILE B O 1
ATOM 3179 N N . PHE B 1 103 ? 12.636 32.560 28.822 1.00 17.93 103 PHE B N 1
ATOM 3180 C CA . PHE B 1 103 ? 12.308 33.972 28.827 1.00 17.02 103 PHE B CA 1
ATOM 3181 C C . PHE B 1 103 ? 10.833 34.225 29.057 1.00 17.84 103 PHE B C 1
ATOM 3182 O O . PHE B 1 103 ? 10.453 35.226 29.686 1.00 18.22 103 PHE B O 1
ATOM 3190 N N . LYS B 1 104 ? 9.970 33.318 28.600 1.00 17.15 104 LYS B N 1
ATOM 3191 C CA . LYS B 1 104 ? 8.527 33.562 28.831 1.00 17.41 104 LYS B CA 1
ATOM 3192 C C . LYS B 1 104 ? 8.289 33.531 30.344 1.00 17.21 104 LYS B C 1
ATOM 3193 O O . LYS B 1 104 ? 7.556 34.340 30.900 1.00 16.62 104 LYS B O 1
ATOM 3199 N N . SER B 1 105 ? 8.961 32.592 31.012 1.00 17.44 105 SER B N 1
ATOM 3200 C CA . SER B 1 105 ? 8.875 32.442 32.454 1.00 18.96 105 SER B CA 1
ATOM 3201 C C . SER B 1 105 ? 9.486 33.636 33.192 1.00 18.53 105 SER B C 1
ATOM 3202 O O . SER B 1 105 ? 8.818 34.263 34.015 1.00 18.20 105 SER B O 1
ATOM 3205 N N . ILE B 1 106 ? 10.755 33.941 32.911 1.00 18.13 106 ILE B N 1
ATOM 3206 C CA . ILE B 1 106 ? 11.391 35.088 33.571 1.00 18.31 106 ILE B CA 1
ATOM 3207 C C . ILE B 1 106 ? 10.623 36.406 33.367 1.00 17.88 106 ILE B C 1
ATOM 3208 O O . ILE B 1 106 ? 10.350 37.145 34.326 1.00 18.44 106 ILE B O 1
ATOM 3213 N N . VAL B 1 107 ? 10.308 36.729 32.124 1.00 16.97 107 VAL B N 1
ATOM 3214 C CA . VAL B 1 107 ? 9.628 37.985 31.839 1.00 17.62 107 VAL B CA 1
ATOM 3215 C C . VAL B 1 107 ? 8.257 38.021 32.521 1.00 18.64 107 VAL B C 1
ATOM 3216 O O . VAL B 1 107 ? 7.855 39.036 33.113 1.00 16.76 107 VAL B O 1
ATOM 3220 N N . GLY B 1 108 ? 7.566 36.878 32.479 1.00 18.72 108 GLY B N 1
ATOM 3221 C CA . GLY B 1 108 ? 6.308 36.717 33.213 1.00 18.37 108 GLY B CA 1
ATOM 3222 C C . GLY B 1 108 ? 6.430 37.048 34.702 1.00 18.34 108 GLY B C 1
ATOM 3223 O O . GLY B 1 108 ? 5.645 37.824 35.242 1.00 17.83 108 GLY B O 1
ATOM 3224 N N . GLU B 1 109 ? 7.441 36.504 35.366 1.00 18.13 109 GLU B N 1
ATOM 3225 C CA . GLU B 1 109 ? 7.610 36.767 36.795 1.00 18.22 109 GLU B CA 1
ATOM 3226 C C . GLU B 1 109 ? 7.969 38.229 37.065 1.00 17.29 109 GLU B C 1
ATOM 3227 O O . GLU B 1 109 ? 7.535 38.824 38.082 1.00 18.05 109 GLU B O 1
ATOM 3233 N N . VAL B 1 110 ? 8.770 38.804 36.178 1.00 16.71 110 VAL B N 1
ATOM 3234 C CA . VAL B 1 110 ? 9.180 40.212 36.338 1.00 15.30 110 VAL B CA 1
ATOM 3235 C C . VAL B 1 110 ? 7.941 41.111 36.235 1.00 16.13 110 VAL B C 1
ATOM 3236 O O . VAL B 1 110 ? 7.671 41.978 37.096 1.00 13.85 110 VAL B O 1
ATOM 3240 N N . MET B 1 111 ? 7.188 40.908 35.154 1.00 16.03 111 MET B N 1
ATOM 3241 C CA . MET B 1 111 ? 6.020 41.763 34.953 1.00 16.84 111 MET B CA 1
ATOM 3242 C C . MET B 1 111 ? 5.021 41.623 36.117 1.00 16.50 111 MET B C 1
ATOM 3243 O O . MET B 1 111 ? 4.363 42.591 36.483 1.00 17.45 111 MET B O 1
ATOM 3248 N N . ALA B 1 112 ? 4.905 40.433 36.689 1.00 17.78 112 ALA B N 1
ATOM 3249 C CA . ALA B 1 112 ? 3.925 40.183 37.761 1.00 18.22 112 ALA B CA 1
ATOM 3250 C C . ALA B 1 112 ? 4.320 40.936 39.041 1.00 17.68 112 ALA B C 1
ATOM 3251 O O . ALA B 1 112 ? 3.475 41.230 39.884 1.00 17.50 112 ALA B O 1
ATOM 3253 N N . SER B 1 113 ? 5.604 41.292 39.161 1.00 18.58 113 SER B N 1
ATOM 3254 C CA . SER B 1 113 ? 6.045 42.087 40.326 1.00 18.72 113 SER B CA 1
ATOM 3255 C C . SER B 1 113 ? 5.573 43.553 40.248 1.00 19.06 113 SER B C 1
ATOM 3256 O O . SER B 1 113 ? 5.763 44.322 41.214 1.00 18.97 113 SER B O 1
ATOM 3259 N N . LYS B 1 114 ? 4.980 43.927 39.113 1.00 19.24 114 LYS B N 1
ATOM 3260 C CA . LYS B 1 114 ? 4.563 45.302 38.795 1.00 20.55 114 LYS B CA 1
ATOM 3261 C C . LYS B 1 114 ? 5.718 46.191 38.307 1.00 19.58 114 LYS B C 1
ATOM 3262 O O . LYS B 1 114 ? 5.557 47.396 38.201 1.00 19.31 114 LYS B O 1
ATOM 3268 N N . PHE B 1 115 ? 6.858 45.572 37.995 1.00 18.76 115 PHE B N 1
ATOM 3269 C CA . PHE B 1 115 ? 7.953 46.226 37.271 1.00 18.81 115 PHE B CA 1
ATOM 3270 C C . PHE B 1 115 ? 7.445 47.106 36.141 1.00 19.80 115 PHE B C 1
ATOM 3271 O O . PHE B 1 115 ? 6.545 46.695 35.383 1.00 20.36 115 PHE B O 1
ATOM 3279 N N . ASP B 1 116 ? 8.024 48.306 36.039 1.00 19.93 116 ASP B N 1
ATOM 3280 C CA . ASP B 1 116 ? 7.663 49.266 35.005 1.00 20.93 116 ASP B CA 1
ATOM 3281 C C . ASP B 1 116 ? 8.888 50.101 34.600 1.00 19.54 116 ASP B C 1
ATOM 3282 O O . ASP B 1 116 ? 8.843 51.346 34.574 1.00 20.39 116 ASP B O 1
ATOM 3287 N N . GLY B 1 117 ? 9.975 49.407 34.274 1.00 17.90 117 GLY B N 1
ATOM 3288 C CA . GLY B 1 117 ? 11.245 50.038 33.963 1.00 17.12 117 GLY B CA 1
ATOM 3289 C C . GLY B 1 117 ? 11.680 49.669 32.546 1.00 17.18 117 GLY B C 1
ATOM 3290 O O . GLY B 1 117 ? 10.837 49.568 31.641 1.00 16.26 117 GLY B O 1
ATOM 3291 N N . ILE B 1 118 ? 12.966 49.391 32.381 1.00 16.09 118 ILE B N 1
ATOM 3292 C CA . ILE B 1 118 ? 13.560 49.054 31.081 1.00 15.67 118 ILE B CA 1
ATOM 3293 C C . ILE B 1 118 ? 14.187 47.672 31.185 1.00 15.81 118 ILE B C 1
ATOM 3294 O O . ILE B 1 118 ? 14.736 47.312 32.232 1.00 15.02 118 ILE B O 1
ATOM 3299 N N . PHE B 1 119 ? 14.058 46.864 30.135 1.00 14.73 119 PHE B N 1
ATOM 3300 C CA . PHE B 1 119 ? 14.809 45.582 30.069 1.00 14.99 119 PHE B CA 1
ATOM 3301 C C . PHE B 1 119 ? 16.079 45.729 29.226 1.00 15.61 119 PHE B C 1
ATOM 3302 O O . PHE B 1 119 ? 16.064 46.304 28.116 1.00 13.98 119 PHE B O 1
ATOM 3310 N N . LEU B 1 120 ? 17.189 45.150 29.712 1.00 14.78 120 LEU B N 1
ATOM 3311 C CA . LEU B 1 120 ? 18.358 45.030 28.897 1.00 15.59 120 LEU B CA 1
ATOM 3312 C C . LEU B 1 120 ? 18.720 43.539 28.783 1.00 16.12 120 LEU B C 1
ATOM 3313 O O . LEU B 1 120 ? 19.043 42.873 29.789 1.00 15.32 120 LEU B O 1
ATOM 3318 N N . VAL B 1 121 ? 18.551 42.979 27.599 1.00 15.86 121 VAL B N 1
ATOM 3319 C CA . VAL B 1 121 ? 18.808 41.546 27.458 1.00 18.21 121 VAL B CA 1
ATOM 3320 C C . VAL B 1 121 ? 20.181 41.229 26.864 1.00 17.65 121 VAL B C 1
ATOM 3321 O O . VAL B 1 121 ? 20.596 41.820 25.854 1.00 18.50 121 VAL B O 1
ATOM 3325 N N . ALA B 1 122 ? 20.876 40.313 27.522 1.00 18.14 122 ALA B N 1
ATOM 3326 C CA . ALA B 1 122 ? 22.195 39.919 27.150 1.00 18.72 122 ALA B CA 1
ATOM 3327 C C . ALA B 1 122 ? 22.310 38.437 26.728 1.00 19.66 122 ALA B C 1
ATOM 3328 O O . ALA B 1 122 ? 23.255 38.080 26.053 1.00 21.32 122 ALA B O 1
ATOM 3330 N N . THR B 1 123 ? 21.371 37.586 27.146 1.00 19.31 123 THR B N 1
ATOM 3331 C CA . THR B 1 123 ? 21.406 36.162 26.812 1.00 18.84 123 THR B CA 1
ATOM 3332 C C . THR B 1 123 ? 21.463 35.910 25.304 1.00 19.24 123 THR B C 1
ATOM 3333 O O . THR B 1 123 ? 20.760 36.557 24.543 1.00 18.68 123 THR B O 1
ATOM 3337 N N . ASN B 1 124 ? 22.280 34.955 24.866 1.00 19.51 124 ASN B N 1
ATOM 3338 C CA . ASN B 1 124 ? 22.320 34.631 23.421 1.00 20.00 124 ASN B CA 1
ATOM 3339 C C . ASN B 1 124 ? 21.256 33.551 23.082 1.00 19.84 124 ASN B C 1
ATOM 3340 O O . ASN B 1 124 ? 20.984 32.679 23.907 1.00 19.56 124 ASN B O 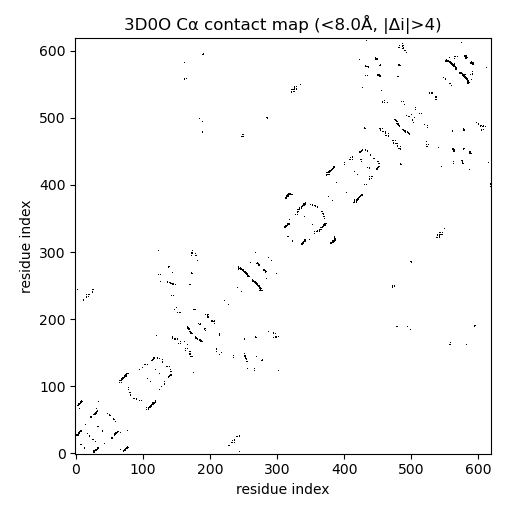1
ATOM 3345 N N . PRO B 1 125 ? 20.639 33.606 21.885 1.00 19.24 125 PRO B N 1
ATOM 3346 C CA . PRO B 1 125 ? 20.804 34.595 20.802 1.00 19.31 125 PRO B CA 1
ATOM 3347 C C . PRO B 1 125 ? 20.096 35.910 21.136 1.00 18.76 125 PRO B C 1
ATOM 3348 O O . PRO B 1 125 ? 18.855 35.974 21.232 1.00 17.99 125 PRO B O 1
ATOM 3352 N N . VAL B 1 126 ? 20.874 36.965 21.297 1.00 16.94 126 VAL B N 1
ATOM 3353 C CA . VAL B 1 126 ? 20.371 38.193 21.953 1.00 17.07 126 VAL B CA 1
ATOM 3354 C C . VAL B 1 126 ? 19.327 38.927 21.127 1.00 16.79 126 VAL B C 1
ATOM 3355 O O . VAL B 1 126 ? 18.395 39.522 21.687 1.00 16.25 126 VAL B O 1
ATOM 3359 N N . ASP B 1 127 ? 19.445 38.903 19.786 1.00 16.32 127 ASP B N 1
ATOM 3360 C CA . ASP B 1 127 ? 18.493 39.685 18.975 1.00 15.79 127 ASP B CA 1
ATOM 3361 C C . ASP B 1 127 ? 17.121 39.013 18.992 1.00 15.99 127 ASP B C 1
ATOM 3362 O O . ASP B 1 127 ? 16.099 39.672 19.030 1.00 17.39 127 ASP B O 1
ATOM 3367 N N . ILE B 1 128 ? 17.132 37.707 18.938 1.00 16.61 128 ILE B N 1
ATOM 3368 C CA . ILE B 1 128 ? 15.888 36.875 19.069 1.00 16.35 128 ILE B CA 1
ATOM 3369 C C . ILE B 1 128 ? 15.253 37.036 20.452 1.00 17.11 128 ILE B C 1
ATOM 3370 O O . ILE B 1 128 ? 14.032 37.206 20.588 1.00 16.14 128 ILE B O 1
ATOM 3375 N N . LEU B 1 129 ? 16.075 36.973 21.491 1.00 15.72 129 LEU B N 1
ATOM 3376 C CA . LEU B 1 129 ? 15.539 37.060 22.840 1.00 15.93 129 LEU B CA 1
ATOM 3377 C C . LEU B 1 129 ? 15.132 38.509 23.225 1.00 15.68 129 LEU B C 1
ATOM 3378 O O . LEU B 1 129 ? 14.278 38.720 24.104 1.00 16.73 129 LEU B O 1
ATOM 3383 N N . ALA B 1 130 ? 15.723 39.524 22.571 1.00 16.18 130 ALA B N 1
ATOM 3384 C CA . ALA B 1 130 ? 15.308 40.886 22.856 1.00 15.72 130 ALA B CA 1
ATOM 3385 C C . ALA B 1 130 ? 13.927 41.076 22.227 1.00 16.39 130 ALA B C 1
ATOM 3386 O O . ALA B 1 130 ? 13.052 41.690 22.826 1.00 16.18 130 ALA B O 1
ATOM 3388 N N . TYR B 1 131 ? 13.772 40.540 21.024 1.00 15.58 131 TYR B N 1
ATOM 3389 C CA . TYR B 1 131 ? 12.474 40.599 20.320 1.00 16.23 131 TYR B CA 1
ATOM 3390 C C . TYR B 1 131 ? 11.431 39.878 21.187 1.00 16.39 131 TYR B C 1
ATOM 3391 O O . TYR B 1 131 ? 10.289 40.375 21.382 1.00 16.55 131 TYR B O 1
ATOM 3400 N N . ALA B 1 132 ? 11.804 38.716 21.728 1.00 16.28 132 ALA B N 1
ATOM 3401 C CA . ALA B 1 132 ? 10.888 37.926 22.543 1.00 17.18 132 ALA B CA 1
ATOM 3402 C C . ALA B 1 132 ? 10.509 38.716 23.801 1.00 16.59 132 ALA B C 1
ATOM 3403 O O . ALA B 1 132 ? 9.344 38.779 24.199 1.00 17.51 132 ALA B O 1
ATOM 3405 N N . THR B 1 133 ? 11.499 39.372 24.405 1.00 15.40 133 THR B N 1
ATOM 3406 C CA . THR B 1 133 ? 11.206 40.092 25.648 1.00 14.42 133 THR B CA 1
ATOM 3407 C C . THR B 1 133 ? 10.265 41.250 25.383 1.00 14.07 133 THR B C 1
ATOM 3408 O O . THR B 1 133 ? 9.427 41.560 26.182 1.00 14.11 133 THR B O 1
ATOM 3412 N N . TRP B 1 134 ? 10.438 41.914 24.242 1.00 13.79 134 TRP B N 1
ATOM 3413 C CA . TRP B 1 134 ? 9.543 42.945 23.838 1.00 15.39 134 TRP B CA 1
ATOM 3414 C C . TRP B 1 134 ? 8.130 42.380 23.721 1.00 15.48 134 TRP B C 1
ATOM 3415 O O . TRP B 1 134 ? 7.180 42.973 24.286 1.00 16.10 134 TRP B O 1
ATOM 3426 N N . LYS B 1 135 ? 7.976 41.300 22.968 1.00 17.67 135 LYS B N 1
ATOM 3427 C CA . LYS B 1 135 ? 6.618 40.703 22.772 1.00 19.51 135 LYS B CA 1
ATOM 3428 C C . LYS B 1 135 ? 6.019 40.249 24.088 1.00 19.15 135 LYS B C 1
ATOM 3429 O O . LYS B 1 135 ? 4.849 40.553 24.413 1.00 19.69 135 LYS B O 1
ATOM 3435 N N . PHE B 1 136 ? 6.796 39.491 24.834 1.00 18.04 136 PHE B N 1
ATOM 3436 C CA . PHE B 1 136 ? 6.312 38.958 26.108 1.00 18.67 136 PHE B CA 1
ATOM 3437 C C . PHE B 1 136 ? 5.937 40.027 27.104 1.00 19.89 136 PHE B C 1
ATOM 3438 O O . PHE B 1 136 ? 5.014 39.843 27.902 1.00 19.14 136 PHE B O 1
ATOM 3446 N N . SER B 1 137 ? 6.694 41.122 27.148 1.00 18.55 137 SER B N 1
ATOM 3447 C CA . SER B 1 137 ? 6.478 42.066 28.240 1.00 17.99 137 SER B CA 1
ATOM 3448 C C . SER B 1 137 ? 5.312 43.002 27.983 1.00 18.16 137 SER B C 1
ATOM 3449 O O . SER B 1 137 ? 4.743 43.557 28.926 1.00 18.75 137 SER B O 1
ATOM 3452 N N . GLY B 1 138 ? 4.961 43.174 26.709 1.00 19.07 138 GLY B N 1
ATOM 3453 C CA . GLY B 1 138 ? 3.980 44.181 26.317 1.00 19.32 138 GLY B CA 1
ATOM 3454 C C . GLY B 1 138 ? 4.463 45.625 26.370 1.00 18.61 138 GLY B C 1
ATOM 3455 O O . GLY B 1 138 ? 3.692 46.539 26.121 1.00 18.44 138 GLY B O 1
ATOM 3456 N N . LEU B 1 139 ? 5.753 45.852 26.653 1.00 18.60 139 LEU B N 1
ATOM 3457 C CA . LEU B 1 139 ? 6.277 47.197 26.804 1.00 18.13 139 LEU B CA 1
ATOM 3458 C C . LEU B 1 139 ? 6.549 47.881 25.464 1.00 18.80 139 LEU B C 1
ATOM 3459 O O . LEU B 1 139 ? 6.741 47.211 24.469 1.00 19.33 139 LEU B O 1
ATOM 3464 N N . PRO B 1 140 ? 6.650 49.225 25.454 1.00 19.00 140 PRO B N 1
ATOM 3465 C CA . PRO B 1 140 ? 7.050 49.940 24.229 1.00 19.05 140 PRO B CA 1
ATOM 3466 C C . PRO B 1 140 ? 8.467 49.575 23.808 1.00 19.16 140 PRO B C 1
ATOM 3467 O O . PRO B 1 140 ? 9.316 49.251 24.677 1.00 19.40 140 PRO B O 1
ATOM 3471 N N . LYS B 1 141 ? 8.746 49.632 22.494 1.00 17.38 141 LYS B N 1
ATOM 3472 C CA . LYS B 1 141 ? 10.043 49.155 21.988 1.00 16.18 141 LYS B CA 1
ATOM 3473 C C . LYS B 1 141 ? 11.189 49.948 22.606 1.00 16.26 141 LYS B C 1
ATOM 3474 O O . LYS B 1 141 ? 12.298 49.409 22.760 1.00 17.34 141 LYS B O 1
ATOM 3480 N N . GLU B 1 142 ? 10.939 51.197 22.969 1.00 16.70 142 GLU B N 1
ATOM 3481 C CA . GLU B 1 142 ? 12.002 52.040 23.569 1.00 17.65 142 GLU B CA 1
ATOM 3482 C C . GLU B 1 142 ? 12.557 51.419 24.849 1.00 16.75 142 GLU B C 1
ATOM 3483 O O . GLU B 1 142 ? 13.725 51.635 25.222 1.00 17.28 142 GLU B O 1
ATOM 3489 N N . ARG B 1 143 ? 11.722 50.636 25.496 1.00 15.97 143 ARG B N 1
ATOM 3490 C CA . ARG B 1 143 ? 12.052 50.109 26.815 1.00 16.37 143 ARG B CA 1
ATOM 3491 C C . ARG B 1 143 ? 12.564 48.683 26.872 1.00 15.18 143 ARG B C 1
ATOM 3492 O O . ARG B 1 143 ? 12.668 48.150 27.895 1.00 14.97 143 ARG B O 1
ATOM 3500 N N . VAL B 1 144 ? 12.874 48.118 25.726 1.00 15.62 144 VAL B N 1
ATOM 3501 C CA . VAL B 1 144 ? 13.446 46.791 25.634 1.00 16.01 144 VAL B CA 1
ATOM 3502 C C . VAL B 1 144 ? 14.626 46.860 24.657 1.00 16.22 144 VAL B C 1
ATOM 3503 O O . VAL B 1 144 ? 14.455 47.203 23.462 1.00 14.13 144 VAL B O 1
ATOM 3507 N N . ILE B 1 145 ? 15.827 46.551 25.188 1.00 15.96 145 ILE B N 1
ATOM 3508 C CA . ILE B 1 145 ? 17.080 46.788 24.494 1.00 15.97 145 ILE B CA 1
ATOM 3509 C C . ILE B 1 145 ? 17.849 45.474 24.603 1.00 14.83 145 ILE B C 1
ATOM 3510 O O . ILE B 1 145 ? 17.852 44.847 25.704 1.00 14.91 145 ILE B O 1
ATOM 3515 N N . GLY B 1 146 ? 18.405 44.991 23.483 1.00 14.68 146 GLY B N 1
ATOM 3516 C CA . GLY B 1 146 ? 19.342 43.838 23.567 1.00 12.89 146 GLY B CA 1
ATOM 3517 C C . GLY B 1 146 ? 20.736 44.428 23.534 1.00 14.48 146 GLY B C 1
ATOM 3518 O O . GLY B 1 146 ? 20.955 45.449 22.873 1.00 15.96 146 GLY B O 1
ATOM 3519 N N . SER B 1 147 ? 21.716 43.751 24.128 1.00 13.60 147 SER B N 1
ATOM 3520 C CA . SER B 1 147 ? 23.075 44.266 24.031 1.00 15.17 147 SER B CA 1
ATOM 3521 C C . SER B 1 147 ? 23.615 44.271 22.591 1.00 15.93 147 SER B C 1
ATOM 3522 O O . SER B 1 147 ? 24.454 45.084 22.284 1.00 15.89 147 SER B O 1
ATOM 3525 N N . GLY B 1 148 ? 23.119 43.352 21.737 1.00 16.10 148 GLY B N 1
ATOM 3526 C CA . GLY B 1 148 ? 23.391 43.363 20.283 1.00 14.12 148 GLY B CA 1
ATOM 3527 C C . GLY B 1 148 ? 24.894 43.402 20.026 1.00 14.30 148 GLY B C 1
ATOM 3528 O O . GLY B 1 148 ? 25.630 42.584 20.578 1.00 14.65 148 GLY B O 1
ATOM 3529 N N . THR B 1 149 ? 25.327 44.356 19.218 1.00 14.88 149 THR B N 1
ATOM 3530 C CA . THR B 1 149 ? 26.750 44.446 18.792 1.00 14.96 149 THR B CA 1
ATOM 3531 C C . THR B 1 149 ? 27.589 45.409 19.644 1.00 14.85 149 THR B C 1
ATOM 3532 O O . THR B 1 149 ? 28.613 45.867 19.198 1.00 16.77 149 THR B O 1
ATOM 3536 N N . ILE B 1 150 ? 27.167 45.682 20.870 1.00 14.60 150 ILE B N 1
ATOM 3537 C CA . ILE B 1 150 ? 27.871 46.662 21.701 1.00 14.79 150 ILE B CA 1
ATOM 3538 C C . ILE B 1 150 ? 29.322 46.181 21.901 1.00 14.39 150 ILE B C 1
ATOM 3539 O O . ILE B 1 150 ? 30.281 46.983 21.886 1.00 14.88 150 ILE B O 1
ATOM 3544 N N . LEU B 1 151 ? 29.480 44.879 22.076 1.00 14.81 151 LEU B N 1
ATOM 3545 C CA . LEU B 1 151 ? 30.839 44.266 22.247 1.00 15.58 151 LEU B CA 1
ATOM 3546 C C . LEU B 1 151 ? 31.549 44.019 20.900 1.00 15.82 151 LEU B C 1
ATOM 3547 O O . LEU B 1 151 ? 32.744 44.183 20.782 1.00 15.10 151 LEU B O 1
ATOM 3552 N N . ASP B 1 152 ? 30.812 43.588 19.881 1.00 14.58 152 ASP B N 1
ATOM 3553 C CA . ASP B 1 152 ? 31.395 43.405 18.565 1.00 16.29 152 ASP B CA 1
ATOM 3554 C C . ASP B 1 152 ? 32.018 44.717 18.114 1.00 15.55 152 ASP B C 1
ATOM 3555 O O . ASP B 1 152 ? 33.156 44.735 17.599 1.00 15.40 152 ASP B O 1
ATOM 3560 N N . SER B 1 153 ? 31.292 45.835 18.286 1.00 14.56 153 SER B N 1
ATOM 3561 C CA . SER B 1 153 ? 31.833 47.126 17.834 1.00 13.51 153 SER B CA 1
ATOM 3562 C C . SER B 1 153 ? 33.091 47.418 18.625 1.00 14.40 153 SER B C 1
ATOM 3563 O O . SER B 1 153 ? 34.080 47.871 18.059 1.00 13.98 153 SER B O 1
ATOM 3566 N N . ALA B 1 154 ? 33.062 47.184 19.935 1.00 13.32 154 ALA B N 1
ATOM 3567 C CA . ALA B 1 154 ? 34.308 47.418 20.728 1.00 13.52 154 ALA B CA 1
ATOM 3568 C C . ALA B 1 154 ? 35.482 46.544 20.265 1.00 13.86 154 ALA B C 1
ATOM 3569 O O . ALA B 1 154 ? 36.637 46.984 20.294 1.00 15.12 154 ALA B O 1
ATOM 3571 N N . ARG B 1 155 ? 35.220 45.294 19.895 1.00 13.48 155 ARG B N 1
ATOM 3572 C CA . ARG B 1 155 ? 36.289 44.355 19.455 1.00 14.04 155 ARG B CA 1
ATOM 3573 C C . ARG B 1 155 ? 36.919 44.878 18.139 1.00 13.80 155 ARG B C 1
ATOM 3574 O O . ARG B 1 155 ? 38.138 44.921 17.957 1.00 13.98 155 ARG B O 1
ATOM 3582 N N . PHE B 1 156 ? 36.052 45.339 17.260 1.00 13.30 156 PHE B N 1
ATOM 3583 C CA . PHE B 1 156 ? 36.463 45.917 15.958 1.00 13.46 156 PHE B CA 1
ATOM 3584 C C . PHE B 1 156 ? 37.322 47.171 16.197 1.00 14.34 156 PHE B C 1
ATOM 3585 O O . PHE B 1 156 ? 38.399 47.351 15.589 1.00 16.78 156 PHE B O 1
ATOM 3593 N N . ARG B 1 157 ? 36.872 48.047 17.096 1.00 14.95 157 ARG B N 1
ATOM 3594 C CA . ARG B 1 157 ? 37.637 49.229 17.414 1.00 14.21 157 ARG B CA 1
ATOM 3595 C C . ARG B 1 157 ? 38.963 48.826 18.045 1.00 13.32 157 ARG B C 1
ATOM 3596 O O . ARG B 1 157 ? 39.969 49.493 17.781 1.00 15.17 157 ARG B O 1
ATOM 3604 N N . LEU B 1 158 ? 38.937 47.866 18.966 1.00 14.07 158 LEU B N 1
ATOM 3605 C CA . LEU B 1 158 ? 40.197 47.404 19.634 1.00 14.78 158 LEU B CA 1
ATOM 3606 C C . LEU B 1 158 ? 41.188 46.931 18.587 1.00 15.25 158 LEU B C 1
ATOM 3607 O O . LEU B 1 158 ? 42.359 47.335 18.565 1.00 14.49 158 LEU B O 1
ATOM 3612 N N . LEU B 1 159 ? 40.735 46.074 17.677 1.00 14.11 159 LEU B N 1
ATOM 3613 C CA . LEU B 1 159 ? 41.630 45.558 16.658 1.00 14.72 159 LEU B CA 1
ATOM 3614 C C . LEU B 1 159 ? 42.119 46.670 15.714 1.00 15.10 159 LEU B C 1
ATOM 3615 O O . LEU B 1 159 ? 43.332 46.731 15.359 1.00 16.63 159 LEU B O 1
ATOM 3620 N N . LEU B 1 160 ? 41.234 47.589 15.354 1.00 14.71 160 LEU B N 1
ATOM 3621 C CA . LEU B 1 160 ? 41.703 48.727 14.503 1.00 14.30 160 LEU B CA 1
ATOM 3622 C C . LEU B 1 160 ? 42.717 49.603 15.276 1.00 15.15 160 LEU B C 1
ATOM 3623 O O . LEU B 1 160 ? 43.690 50.079 14.699 1.00 16.13 160 LEU B O 1
ATOM 3628 N N . SER B 1 161 ? 42.541 49.757 16.593 1.00 15.94 161 SER B N 1
ATOM 3629 C CA . SER B 1 161 ? 43.400 50.650 17.346 1.00 16.27 161 SER B CA 1
ATOM 3630 C C . SER B 1 161 ? 44.802 50.023 17.412 1.00 17.85 161 SER B C 1
ATOM 3631 O O . SER B 1 161 ? 45.813 50.755 17.568 1.00 17.76 161 SER B O 1
ATOM 3634 N N . GLU B 1 162 ? 44.871 48.694 17.302 1.00 16.75 162 GLU B N 1
ATOM 3635 C CA . GLU B 1 162 ? 46.171 47.979 17.273 1.00 18.87 162 GLU B CA 1
ATOM 3636 C C . GLU B 1 162 ? 46.797 48.077 15.875 1.00 19.56 162 GLU B C 1
ATOM 3637 O O . GLU B 1 162 ? 47.999 48.335 15.702 1.00 20.43 162 GLU B O 1
ATOM 3643 N N . ALA B 1 163 ? 45.976 47.907 14.856 1.00 19.15 163 ALA B N 1
ATOM 3644 C CA . ALA B 1 163 ? 46.460 48.068 13.477 1.00 19.63 163 ALA B CA 1
ATOM 3645 C C . ALA B 1 163 ? 46.996 49.474 13.161 1.00 20.07 163 ALA B C 1
ATOM 3646 O O . ALA B 1 163 ? 47.928 49.609 12.328 1.00 21.00 163 ALA B O 1
ATOM 3648 N N . PHE B 1 164 ? 46.408 50.513 13.782 1.00 18.79 164 PHE B N 1
ATOM 3649 C CA . PHE B 1 164 ? 46.779 51.918 13.489 1.00 19.84 164 PHE B CA 1
ATOM 3650 C C . PHE B 1 164 ? 47.493 52.600 14.654 1.00 20.42 164 PHE B C 1
ATOM 3651 O O . PHE B 1 164 ? 47.881 53.778 14.547 1.00 20.87 164 PHE B O 1
ATOM 3659 N N . ASP B 1 165 ? 47.650 51.866 15.759 1.00 19.32 165 ASP B N 1
ATOM 3660 C CA . ASP B 1 165 ? 48.406 52.347 16.923 1.00 21.03 165 ASP B CA 1
ATOM 3661 C C . ASP B 1 165 ? 47.857 53.669 17.500 1.00 20.78 165 ASP B C 1
ATOM 3662 O O . ASP B 1 165 ? 48.610 54.665 17.670 1.00 20.60 165 ASP B O 1
ATOM 3667 N N . VAL B 1 166 ? 46.550 53.734 17.764 1.00 19.74 166 VAL B N 1
ATOM 3668 C CA . VAL B 1 166 ? 45.992 54.896 18.500 1.00 19.32 166 VAL B CA 1
ATOM 3669 C C . VAL B 1 166 ? 45.018 54.446 19.627 1.00 19.10 166 VAL B C 1
ATOM 3670 O O . VAL B 1 166 ? 44.630 53.284 19.666 1.00 18.50 166 VAL B O 1
ATOM 3674 N N . ALA B 1 167 ? 44.611 55.349 20.527 1.00 17.79 167 ALA B N 1
ATOM 3675 C CA . ALA B 1 167 ? 43.648 55.018 21.561 1.00 18.35 167 ALA B CA 1
ATOM 3676 C C . ALA B 1 167 ? 42.414 54.416 20.900 1.00 18.35 167 ALA B C 1
ATOM 3677 O O . ALA B 1 167 ? 41.965 54.935 19.883 1.00 18.90 167 ALA B O 1
ATOM 3679 N N . PRO B 1 168 ? 41.850 53.375 21.493 1.00 18.62 168 PRO B N 1
ATOM 3680 C CA . PRO B 1 168 ? 40.564 52.872 20.953 1.00 18.64 168 PRO B CA 1
ATOM 3681 C C . PRO B 1 168 ? 39.483 53.946 20.999 1.00 17.87 168 PRO B C 1
ATOM 3682 O O . PRO B 1 168 ? 38.562 53.927 20.177 1.00 18.99 168 PRO B O 1
ATOM 3686 N N . ARG B 1 169 ? 39.555 54.864 21.965 1.00 16.80 169 ARG B N 1
ATOM 3687 C CA . ARG B 1 169 ? 38.553 55.919 22.005 1.00 18.12 169 ARG B CA 1
ATOM 3688 C C . ARG B 1 169 ? 38.664 56.878 20.832 1.00 18.12 169 ARG B C 1
ATOM 3689 O O . ARG B 1 169 ? 37.715 57.636 20.559 1.00 21.00 169 ARG B O 1
ATOM 3697 N N . SER B 1 170 ? 39.773 56.837 20.109 1.00 17.18 170 SER B N 1
ATOM 3698 C CA . SER B 1 170 ? 39.905 57.677 18.916 1.00 17.57 170 SER B CA 1
ATOM 3699 C C . SER B 1 170 ? 39.553 56.915 17.631 1.00 17.59 170 SER B C 1
ATOM 3700 O O . SER B 1 170 ? 39.686 57.489 16.525 1.00 18.57 170 SER B O 1
ATOM 3703 N N . VAL B 1 171 ? 39.095 55.666 17.766 1.00 16.97 171 VAL B N 1
ATOM 3704 C CA . VAL B 1 171 ? 38.672 54.893 16.577 1.00 17.11 171 VAL B CA 1
ATOM 3705 C C . VAL B 1 171 ? 37.136 54.939 16.545 1.00 17.51 171 VAL B C 1
ATOM 3706 O O . VAL B 1 171 ? 36.496 54.597 17.531 1.00 17.58 171 VAL B O 1
ATOM 3710 N N . ASP B 1 172 ? 36.548 55.427 15.455 1.00 17.09 172 ASP B N 1
ATOM 3711 C CA . ASP B 1 172 ? 35.079 55.333 15.320 1.00 18.06 172 ASP B CA 1
ATOM 3712 C C . ASP B 1 172 ? 34.838 54.217 14.315 1.00 17.66 172 ASP B C 1
ATOM 3713 O O . ASP B 1 172 ? 35.171 54.361 13.145 1.00 18.41 172 ASP B O 1
ATOM 3718 N N . ALA B 1 173 ? 34.274 53.110 14.778 1.00 17.03 173 ALA B N 1
ATOM 3719 C CA . ALA B 1 173 ? 34.044 51.949 13.915 1.00 18.08 173 ALA B CA 1
ATOM 3720 C C . ALA B 1 173 ? 32.887 51.147 14.511 1.00 18.12 173 ALA B C 1
ATOM 3721 O O . ALA B 1 173 ? 32.717 51.104 15.741 1.00 18.70 173 ALA B O 1
ATOM 3723 N N . GLN B 1 174 ? 32.120 50.482 13.656 1.00 16.74 174 GLN B N 1
ATOM 3724 C CA . GLN B 1 174 ? 30.878 49.837 14.051 1.00 16.14 174 GLN B CA 1
ATOM 3725 C C . GLN B 1 174 ? 30.722 48.488 13.428 1.00 15.83 174 GLN B C 1
ATOM 3726 O O . GLN B 1 174 ? 31.090 48.302 12.240 1.00 15.70 174 GLN B O 1
ATOM 3732 N N . ILE B 1 175 ? 30.154 47.552 14.206 1.00 15.94 175 ILE B N 1
ATOM 3733 C CA . ILE B 1 175 ? 29.648 46.283 13.662 1.00 15.61 175 ILE B CA 1
ATOM 3734 C C . ILE B 1 175 ? 28.136 46.375 13.808 1.00 15.70 175 ILE B C 1
ATOM 3735 O O . ILE B 1 175 ? 27.614 46.822 14.864 1.00 14.20 175 ILE B O 1
ATOM 3740 N N . ILE B 1 176 ? 27.415 46.009 12.764 1.00 14.85 176 ILE B N 1
ATOM 3741 C CA . ILE B 1 176 ? 25.958 45.972 12.841 1.00 15.14 176 ILE B CA 1
ATOM 3742 C C . ILE B 1 176 ? 25.400 44.609 12.418 1.00 16.71 176 ILE B C 1
ATOM 3743 O O . ILE B 1 176 ? 26.169 43.711 11.992 1.00 16.77 176 ILE B O 1
ATOM 3748 N N . GLY B 1 177 ? 24.069 44.434 12.501 1.00 16.93 177 GLY B N 1
ATOM 3749 C CA . GLY B 1 177 ? 23.512 43.105 12.210 1.00 17.71 177 GLY B CA 1
ATOM 3750 C C . GLY B 1 177 ? 23.358 42.215 13.438 1.00 17.95 177 GLY B C 1
ATOM 3751 O O . GLY B 1 177 ? 23.435 42.673 14.594 1.00 17.28 177 GLY B O 1
ATOM 3752 N N . GLU B 1 178 ? 23.129 40.928 13.174 1.00 17.42 178 GLU B N 1
ATOM 3753 C CA . GLU B 1 178 ? 23.000 39.898 14.194 1.00 16.46 178 GLU B CA 1
ATOM 3754 C C . GLU B 1 178 ? 24.274 39.847 15.031 1.00 17.47 178 GLU B C 1
ATOM 3755 O O . GLU B 1 178 ? 25.344 39.868 14.468 1.00 16.69 178 GLU B O 1
ATOM 3761 N N . HIS B 1 179 ? 24.156 39.720 16.359 1.00 16.71 179 HIS B N 1
ATOM 3762 C CA . HIS B 1 179 ? 25.318 39.375 17.195 1.00 17.13 179 HIS B CA 1
ATOM 3763 C C . HIS B 1 179 ? 25.586 37.898 17.011 1.00 17.28 179 HIS B C 1
ATOM 3764 O O . HIS B 1 179 ? 25.019 37.034 17.726 1.00 18.95 179 HIS B O 1
ATOM 3771 N N . GLY B 1 180 ? 26.402 37.587 16.025 1.00 18.39 180 GLY B N 1
ATOM 3772 C CA . GLY B 1 180 ? 26.598 36.189 15.629 1.00 19.03 180 GLY B CA 1
ATOM 3773 C C . GLY B 1 180 ? 27.075 36.120 14.192 1.00 20.28 180 GLY B C 1
ATOM 3774 O O . GLY B 1 180 ? 27.663 37.071 13.702 1.00 19.37 180 GLY B O 1
ATOM 3775 N N . ASP B 1 181 ? 26.781 35.022 13.491 1.00 21.18 181 ASP B N 1
ATOM 3776 C CA . ASP B 1 181 ? 27.438 34.653 12.256 1.00 22.00 181 ASP B CA 1
ATOM 3777 C C . ASP B 1 181 ? 27.272 35.648 11.133 1.00 21.03 181 ASP B C 1
ATOM 3778 O O . ASP B 1 181 ? 28.026 35.691 10.229 1.00 22.72 181 ASP B O 1
ATOM 3783 N N . THR B 1 182 ? 26.205 36.374 11.192 1.00 19.50 182 THR B N 1
ATOM 3784 C CA . THR B 1 182 ? 25.752 37.214 10.140 1.00 19.53 182 THR B CA 1
ATOM 3785 C C . THR B 1 182 ? 26.022 38.732 10.357 1.00 19.35 182 THR B C 1
ATOM 3786 O O . THR B 1 182 ? 25.632 39.556 9.621 1.00 17.72 182 THR B O 1
ATOM 3790 N N . GLU B 1 183 ? 26.758 39.048 11.396 1.00 17.88 183 GLU B N 1
ATOM 3791 C CA . GLU B 1 183 ? 27.186 40.399 11.567 1.00 18.17 183 GLU B CA 1
ATOM 3792 C C . GLU B 1 183 ? 28.067 40.928 10.422 1.00 18.33 183 GLU B C 1
ATOM 3793 O O . GLU B 1 183 ? 28.659 40.174 9.716 1.00 18.09 183 GLU B O 1
ATOM 3799 N N . LEU B 1 184 ? 28.150 42.249 10.315 1.00 17.37 184 LEU B N 1
ATOM 3800 C CA . LEU B 1 184 ? 28.985 42.910 9.320 1.00 18.15 184 LEU B CA 1
ATOM 3801 C C . LEU B 1 184 ? 29.708 44.186 9.811 1.00 17.64 184 LEU B C 1
ATOM 3802 O O . LEU B 1 184 ? 29.176 44.910 10.580 1.00 18.02 184 LEU B O 1
ATOM 3807 N N . PRO B 1 185 ? 30.890 44.439 9.285 1.00 17.99 185 PRO B N 1
ATOM 3808 C CA . PRO B 1 185 ? 31.610 45.643 9.608 1.00 18.41 185 PRO B CA 1
ATOM 3809 C C . PRO B 1 185 ? 31.167 46.774 8.712 1.00 18.36 185 PRO B C 1
ATOM 3810 O O . PRO B 1 185 ? 30.895 46.564 7.517 1.00 18.51 185 PRO B O 1
ATOM 3814 N N . VAL B 1 186 ? 31.123 47.972 9.259 1.00 17.81 186 VAL B N 1
ATOM 3815 C CA . VAL B 1 186 ? 30.762 49.139 8.472 1.00 18.65 186 VAL B CA 1
ATOM 3816 C C . VAL B 1 186 ? 32.028 49.880 8.032 1.00 18.19 186 VAL B C 1
ATOM 3817 O O . VAL B 1 186 ? 32.378 50.931 8.553 1.00 17.29 186 VAL B O 1
ATOM 3821 N N . TRP B 1 187 ? 32.712 49.304 7.053 1.00 18.15 187 TRP B N 1
ATOM 3822 C CA . TRP B 1 187 ? 33.961 49.867 6.591 1.00 18.00 187 TRP B CA 1
ATOM 3823 C C . TRP B 1 187 ? 33.683 51.207 5.890 1.00 17.31 187 TRP B C 1
ATOM 3824 O O . TRP B 1 187 ? 34.570 52.047 5.761 1.00 17.37 187 TRP B O 1
ATOM 3835 N N . SER B 1 188 ? 32.456 51.441 5.419 1.00 16.29 188 SER B N 1
ATOM 3836 C CA . SER B 1 188 ? 32.256 52.676 4.701 1.00 17.70 188 SER B CA 1
ATOM 3837 C C . SER B 1 188 ? 32.364 53.856 5.648 1.00 18.17 188 SER B C 1
ATOM 3838 O O . SER B 1 188 ? 32.507 54.996 5.190 1.00 19.82 188 SER B O 1
ATOM 3841 N N . HIS B 1 189 ? 32.343 53.592 6.968 1.00 17.85 189 HIS B N 1
ATOM 3842 C CA A HIS B 1 189 ? 32.453 54.698 7.894 0.50 17.77 189 HIS B CA 1
ATOM 3843 C CA B HIS B 1 189 ? 32.354 54.627 8.045 0.50 17.41 189 HIS B CA 1
ATOM 3844 C C . HIS B 1 189 ? 33.651 54.625 8.860 1.00 17.91 189 HIS B C 1
ATOM 3845 O O . HIS B 1 189 ? 34.075 55.669 9.400 1.00 20.26 189 HIS B O 1
ATOM 3858 N N . ALA B 1 190 ? 34.240 53.457 9.020 1.00 18.13 190 ALA B N 1
ATOM 3859 C CA . ALA B 1 190 ? 35.317 53.280 10.033 1.00 16.93 190 ALA B CA 1
ATOM 3860 C C . ALA B 1 190 ? 36.469 54.256 9.769 1.00 17.00 190 ALA B C 1
ATOM 3861 O O . ALA B 1 190 ? 37.025 54.278 8.675 1.00 17.17 190 ALA B O 1
ATOM 3863 N N . ASN B 1 191 ? 36.807 55.055 10.769 1.00 16.65 191 ASN B N 1
ATOM 3864 C CA . ASN B 1 191 ? 37.832 56.090 10.613 1.00 17.81 191 ASN B CA 1
ATOM 3865 C C . ASN B 1 191 ? 38.484 56.519 11.918 1.00 17.80 191 ASN B C 1
ATOM 3866 O O . ASN B 1 191 ? 37.923 56.310 12.999 1.00 18.38 191 ASN B O 1
ATOM 3871 N N . ILE B 1 192 ? 39.675 57.111 11.793 1.00 18.79 192 ILE B N 1
ATOM 3872 C CA . ILE B 1 192 ? 40.343 57.787 12.900 1.00 17.55 192 ILE B CA 1
ATOM 3873 C C . ILE B 1 192 ? 40.508 59.239 12.499 1.00 18.90 192 ILE B C 1
ATOM 3874 O O . ILE B 1 192 ? 41.340 59.545 11.622 1.00 18.47 192 ILE B O 1
ATOM 3879 N N . ALA B 1 193 ? 39.681 60.111 13.088 1.00 19.09 193 ALA B N 1
ATOM 3880 C CA . ALA B 1 193 ? 39.693 61.552 12.826 1.00 20.01 193 ALA B CA 1
ATOM 3881 C C . ALA B 1 193 ? 39.544 61.848 11.334 1.00 20.81 193 ALA B C 1
ATOM 3882 O O . ALA B 1 193 ? 40.051 62.857 10.865 1.00 21.41 193 ALA B O 1
ATOM 3884 N N . GLY B 1 194 ? 38.838 60.990 10.595 1.00 20.71 194 GLY B N 1
ATOM 3885 C CA . GLY B 1 194 ? 38.700 61.191 9.142 1.00 21.90 194 GLY B CA 1
ATOM 3886 C C . GLY B 1 194 ? 39.589 60.306 8.280 1.00 21.91 194 GLY B C 1
ATOM 3887 O O . GLY B 1 194 ? 39.398 60.238 7.065 1.00 23.19 194 GLY B O 1
ATOM 3888 N N . GLN B 1 195 ? 40.576 59.626 8.873 1.00 21.59 195 GLN B N 1
ATOM 3889 C CA . GLN B 1 195 ? 41.408 58.689 8.107 1.00 21.21 195 GLN B CA 1
ATOM 3890 C C . GLN B 1 195 ? 40.582 57.499 7.677 1.00 20.33 195 GLN B C 1
ATOM 3891 O O . GLN B 1 195 ? 39.956 56.851 8.512 1.00 20.36 195 GLN B O 1
ATOM 3897 N N . PRO B 1 196 ? 40.600 57.187 6.368 1.00 19.95 196 PRO B N 1
ATOM 3898 C CA . PRO B 1 196 ? 39.717 56.134 5.846 1.00 19.44 196 PRO B CA 1
ATOM 3899 C C . PRO B 1 196 ? 40.380 54.779 6.069 1.00 17.59 196 PRO B C 1
ATOM 3900 O O . PRO B 1 196 ? 41.251 54.397 5.319 1.00 19.78 196 PRO B O 1
ATOM 3904 N N . LEU B 1 197 ? 39.988 54.043 7.099 1.00 17.35 197 LEU B N 1
ATOM 3905 C CA . LEU B 1 197 ? 40.803 52.896 7.49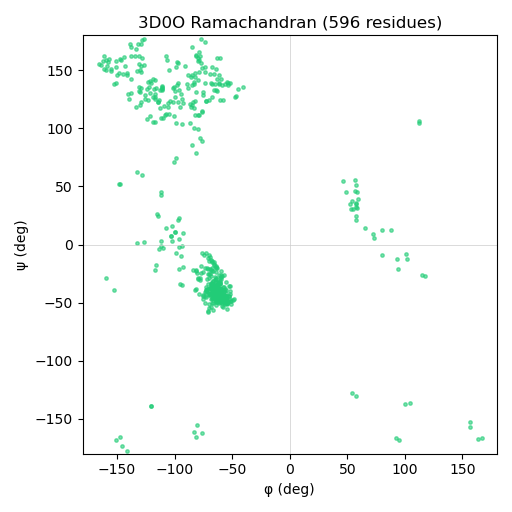4 1.00 16.49 197 LEU B CA 1
ATOM 3906 C C . LEU B 1 197 ? 40.894 51.800 6.442 1.00 17.20 197 LEU B C 1
ATOM 3907 O O . LEU B 1 197 ? 41.946 51.235 6.235 1.00 15.83 197 LEU B O 1
ATOM 3912 N N . LYS B 1 198 ? 39.791 51.456 5.795 1.00 16.80 198 LYS B N 1
ATOM 3913 C CA . LYS B 1 198 ? 39.878 50.350 4.843 1.00 18.88 198 LYS B CA 1
ATOM 3914 C C . LYS B 1 198 ? 40.770 50.762 3.673 1.00 19.52 198 LYS B C 1
ATOM 3915 O O . LYS B 1 198 ? 41.593 49.968 3.188 1.00 21.70 198 LYS B O 1
ATOM 3921 N N . THR B 1 199 ? 40.642 52.006 3.253 1.00 21.60 199 THR B N 1
ATOM 3922 C CA . THR B 1 199 ? 41.398 52.479 2.106 1.00 23.49 199 THR B CA 1
ATOM 3923 C C . THR B 1 199 ? 42.874 52.443 2.462 1.00 24.43 199 THR B C 1
ATOM 3924 O O . THR B 1 199 ? 43.714 52.007 1.680 1.00 24.99 199 THR B O 1
ATOM 3928 N N . LEU B 1 200 ? 43.183 52.831 3.687 1.00 24.35 200 LEU B N 1
ATOM 3929 C CA . LEU B 1 200 ? 44.573 52.835 4.125 1.00 25.24 200 LEU B CA 1
ATOM 3930 C C . LEU B 1 200 ? 45.098 51.426 4.234 1.00 25.59 200 LEU B C 1
ATOM 3931 O O . LEU B 1 200 ? 46.221 51.169 3.826 1.00 26.40 200 LEU B O 1
ATOM 3936 N N . LEU B 1 201 ? 44.299 50.498 4.773 1.00 25.23 201 LEU B N 1
ATOM 3937 C CA . LEU B 1 201 ? 44.760 49.126 4.880 1.00 26.21 201 LEU B CA 1
ATOM 3938 C C . LEU B 1 201 ? 45.002 48.513 3.483 1.00 27.45 201 LEU B C 1
ATOM 3939 O O . LEU B 1 201 ? 45.919 47.711 3.299 1.00 27.10 201 LEU B O 1
ATOM 3944 N N . GLU B 1 202 ? 44.183 48.891 2.512 1.00 28.13 202 GLU B N 1
ATOM 3945 C CA . GLU B 1 202 ? 44.345 48.358 1.163 1.00 31.11 202 GLU B CA 1
ATOM 3946 C C . GLU B 1 202 ? 45.665 48.750 0.524 1.00 31.81 202 GLU B C 1
ATOM 3947 O O . GLU B 1 202 ? 46.156 48.056 -0.386 1.00 33.05 202 GLU B O 1
ATOM 3953 N N . GLN B 1 203 ? 46.251 49.849 0.989 1.00 32.24 203 GLN B N 1
ATOM 3954 C CA . GLN B 1 203 ? 47.558 50.296 0.496 1.00 32.91 203 GLN B CA 1
ATOM 3955 C C . GLN B 1 203 ? 48.704 49.444 1.014 1.00 32.82 203 GLN B C 1
ATOM 3956 O O . GLN B 1 203 ? 49.796 49.507 0.466 1.00 33.31 203 GLN B O 1
ATOM 3962 N N . ARG B 1 204 ? 48.504 48.715 2.112 1.00 32.12 204 ARG B N 1
ATOM 3963 C CA . ARG B 1 204 ? 49.587 47.911 2.673 1.00 31.91 204 ARG B CA 1
ATOM 3964 C C . ARG B 1 204 ? 49.784 46.617 1.870 1.00 32.52 204 ARG B C 1
ATOM 3965 O O . ARG B 1 204 ? 48.887 46.182 1.138 1.00 31.90 204 ARG B O 1
ATOM 3973 N N . PRO B 1 205 ? 50.949 45.968 2.027 1.00 33.33 205 PRO B N 1
ATOM 3974 C CA . PRO B 1 205 ? 51.161 44.664 1.377 1.00 33.70 205 PRO B CA 1
ATOM 3975 C C . PRO B 1 205 ? 50.177 43.599 1.909 1.00 33.56 205 PRO B C 1
ATOM 3976 O O . PRO B 1 205 ? 50.010 43.467 3.124 1.00 34.51 205 PRO B O 1
ATOM 3980 N N . GLU B 1 206 ? 49.518 42.849 1.025 1.00 32.93 206 GLU B N 1
ATOM 3981 C CA . GLU B 1 206 ? 48.477 41.909 1.476 1.00 31.74 206 GLU B CA 1
ATOM 3982 C C . GLU B 1 206 ? 47.464 42.653 2.363 1.00 30.14 206 GLU B C 1
ATOM 3983 O O . GLU B 1 206 ? 46.945 42.105 3.340 1.00 29.97 206 GLU B O 1
ATOM 3989 N N . GLY B 1 207 ? 47.216 43.908 2.030 1.00 28.30 207 GLY B N 1
ATOM 3990 C CA . GLY B 1 207 ? 46.285 44.726 2.785 1.00 27.51 207 GLY B CA 1
ATOM 3991 C C . GLY B 1 207 ? 44.881 44.132 2.795 1.00 26.35 207 GLY B C 1
ATOM 3992 O O . GLY B 1 207 ? 44.176 44.203 3.803 1.00 24.43 207 GLY B O 1
ATOM 3993 N N . LYS B 1 208 ? 44.457 43.562 1.670 1.00 25.39 208 LYS B N 1
ATOM 3994 C CA . LYS B 1 208 ? 43.140 42.918 1.636 1.00 25.54 208 LYS B CA 1
ATOM 3995 C C . LYS B 1 208 ? 43.037 41.760 2.622 1.00 24.53 208 LYS B C 1
ATOM 3996 O O . LYS B 1 208 ? 41.968 41.487 3.198 1.00 23.85 208 LYS B O 1
ATOM 4002 N N . ALA B 1 209 ? 44.142 41.062 2.820 1.00 24.02 209 ALA B N 1
ATOM 4003 C CA . ALA B 1 209 ? 44.152 39.969 3.778 1.00 24.04 209 ALA B CA 1
ATOM 4004 C C . ALA B 1 209 ? 44.069 40.486 5.212 1.00 23.55 209 ALA B C 1
ATOM 4005 O O . ALA B 1 209 ? 43.468 39.847 6.078 1.00 23.52 209 ALA B O 1
ATOM 4007 N N . GLN B 1 210 ? 44.670 41.632 5.464 1.00 22.94 210 GLN B N 1
ATOM 4008 C CA . GLN B 1 210 ? 44.610 42.249 6.809 1.00 23.37 210 GLN B CA 1
ATOM 4009 C C . GLN B 1 210 ? 43.202 42.708 7.183 1.00 22.50 210 GLN B C 1
ATOM 4010 O O . GLN B 1 210 ? 42.755 42.507 8.312 1.00 22.10 210 GLN B O 1
ATOM 4016 N N . ILE B 1 211 ? 42.548 43.378 6.250 1.00 22.00 211 ILE B N 1
ATOM 4017 C CA . ILE B 1 211 ? 41.141 43.766 6.367 1.00 21.63 211 ILE B CA 1
ATOM 4018 C C . ILE B 1 211 ? 40.291 42.545 6.724 1.00 22.43 211 ILE B C 1
ATOM 4019 O O . ILE B 1 211 ? 39.464 42.597 7.642 1.00 21.54 211 ILE B O 1
ATOM 4024 N N . GLU B 1 212 ? 40.484 41.436 5.999 1.00 21.81 212 GLU B N 1
ATOM 4025 C CA . GLU B 1 212 ? 39.726 40.245 6.288 1.00 22.91 212 GLU B CA 1
ATOM 4026 C C . GLU B 1 212 ? 40.014 39.721 7.680 1.00 22.75 212 GLU B C 1
ATOM 4027 O O . GLU B 1 212 ? 39.095 39.358 8.400 1.00 21.58 212 GLU B O 1
ATOM 4033 N N . GLN B 1 213 ? 41.287 39.681 8.069 1.00 21.85 213 GLN B N 1
ATOM 4034 C CA . GLN B 1 213 ? 41.623 39.105 9.358 1.00 22.34 213 GLN B CA 1
ATOM 4035 C C . GLN B 1 213 ? 41.090 39.996 10.502 1.00 20.73 213 GLN B C 1
ATOM 4036 O O . GLN B 1 213 ? 40.715 39.493 11.538 1.00 18.8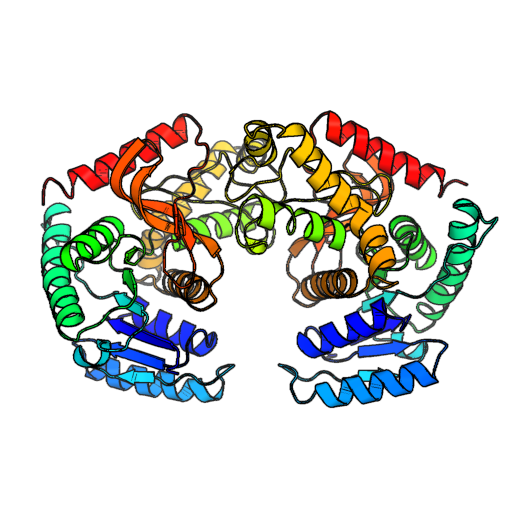5 213 GLN B O 1
ATOM 4042 N N . ILE B 1 214 ? 41.050 41.301 10.302 1.00 19.79 214 ILE B N 1
ATOM 4043 C CA . ILE B 1 214 ? 40.503 42.201 11.358 1.00 19.92 214 ILE B CA 1
ATOM 4044 C C . ILE B 1 214 ? 39.039 41.845 11.541 1.00 19.69 214 ILE B C 1
ATOM 4045 O O . ILE B 1 214 ? 38.562 41.683 12.660 1.00 18.85 214 ILE B O 1
ATOM 4050 N N . PHE B 1 215 ? 38.322 41.612 10.443 1.00 18.90 215 PHE B N 1
ATOM 4051 C CA . PHE B 1 215 ? 36.910 41.267 10.658 1.00 19.11 215 PHE B CA 1
ATOM 4052 C C . PHE B 1 215 ? 36.715 39.833 11.200 1.00 19.86 215 PHE B C 1
ATOM 4053 O O . PHE B 1 215 ? 35.901 39.600 12.097 1.00 19.73 215 PHE B O 1
ATOM 4061 N N . VAL B 1 216 ? 37.469 38.865 10.683 1.00 19.54 216 VAL B N 1
ATOM 4062 C CA . VAL B 1 216 ? 37.368 37.504 11.174 1.00 19.71 216 VAL B CA 1
ATOM 4063 C C . VAL B 1 216 ? 37.620 37.424 12.683 1.00 19.47 216 VAL B C 1
ATOM 4064 O O . VAL B 1 216 ? 36.925 36.698 13.414 1.00 18.91 216 VAL B O 1
ATOM 4068 N N . GLN B 1 217 ? 38.680 38.091 13.131 1.00 19.12 217 GLN B N 1
ATOM 4069 C CA . GLN B 1 217 ? 39.004 38.105 14.544 1.00 19.04 217 GLN B CA 1
ATOM 4070 C C . GLN B 1 217 ? 37.918 38.786 15.398 1.00 18.92 217 GLN B C 1
ATOM 4071 O O . GLN B 1 217 ? 37.737 38.425 16.570 1.00 19.25 217 GLN B O 1
ATOM 4077 N N . THR B 1 218 ? 37.197 39.765 14.825 1.00 18.11 218 THR B N 1
ATOM 4078 C CA . THR B 1 218 ? 36.069 40.394 15.513 1.00 18.68 218 THR B CA 1
ATOM 4079 C C . THR B 1 218 ? 34.923 39.368 15.589 1.00 18.24 218 THR B C 1
ATOM 4080 O O . THR B 1 218 ? 34.364 39.073 16.649 1.00 17.94 218 THR B O 1
ATOM 4084 N N . ARG B 1 219 ? 34.594 38.794 14.443 1.00 18.45 219 ARG B N 1
ATOM 4085 C CA . ARG B 1 219 ? 33.437 37.883 14.351 1.00 18.23 219 ARG B CA 1
ATOM 4086 C C . ARG B 1 219 ? 33.634 36.638 15.231 1.00 18.97 219 ARG B C 1
ATOM 4087 O O . ARG B 1 219 ? 32.698 36.131 15.838 1.00 19.31 219 ARG B O 1
ATOM 4095 N N . ASP B 1 220 ? 34.878 36.151 15.317 1.00 19.39 220 ASP B N 1
ATOM 4096 C CA . ASP B 1 220 ? 35.134 34.867 15.895 1.00 18.56 220 ASP B CA 1
ATOM 4097 C C . ASP B 1 220 ? 35.790 35.034 17.275 1.00 19.65 220 ASP B C 1
ATOM 4098 O O . ASP B 1 220 ? 36.277 34.070 17.839 1.00 18.64 220 ASP B O 1
ATOM 4103 N N . ALA B 1 221 ? 35.734 36.249 17.824 1.00 18.23 221 ALA B N 1
ATOM 4104 C CA . ALA B 1 221 ? 36.348 36.536 19.122 1.00 18.52 221 ALA B CA 1
ATOM 4105 C C . ALA B 1 221 ? 35.869 35.639 20.241 1.00 18.90 221 ALA B C 1
ATOM 4106 O O . ALA B 1 221 ? 36.703 35.177 21.021 1.00 19.70 221 ALA B O 1
ATOM 4108 N N . ALA B 1 222 ? 34.550 35.422 20.379 1.00 18.29 222 ALA B N 1
ATOM 4109 C CA . ALA B 1 222 ? 34.063 34.575 21.485 1.00 19.39 222 ALA B CA 1
ATOM 4110 C C . ALA B 1 222 ? 34.623 33.163 21.382 1.00 19.93 222 ALA B C 1
ATOM 4111 O O . ALA B 1 222 ? 35.128 32.614 22.373 1.00 19.55 222 ALA B O 1
ATOM 4113 N N . TYR B 1 223 ? 34.556 32.609 20.158 1.00 20.10 223 TYR B N 1
ATOM 4114 C CA . TYR B 1 223 ? 35.060 31.252 19.896 1.00 20.10 223 TYR B CA 1
ATOM 4115 C C . TYR B 1 223 ? 36.542 31.166 20.319 1.00 19.65 223 TYR B C 1
ATOM 4116 O O . TYR B 1 223 ? 36.966 30.190 20.981 1.00 20.38 223 TYR B O 1
ATOM 4125 N N . ASP B 1 224 ? 37.326 32.168 19.926 1.00 18.29 224 ASP B N 1
ATOM 4126 C CA . ASP B 1 224 ? 38.773 32.212 20.240 1.00 19.27 224 ASP B CA 1
ATOM 4127 C C . ASP B 1 224 ? 39.022 32.305 21.764 1.00 19.83 224 ASP B C 1
ATOM 4128 O O . ASP B 1 224 ? 39.921 31.638 22.313 1.00 20.85 224 ASP B O 1
ATOM 4133 N N . ILE B 1 225 ? 38.250 33.129 22.463 1.00 18.43 225 ILE B N 1
ATOM 4134 C CA . ILE B 1 225 ? 38.401 33.231 23.929 1.00 18.57 225 ILE B CA 1
ATOM 4135 C C . ILE B 1 225 ? 37.970 31.945 24.610 1.00 20.00 225 ILE B C 1
ATOM 4136 O O . ILE B 1 225 ? 38.632 31.475 25.517 1.00 20.29 225 ILE B O 1
ATOM 4141 N N . ILE B 1 226 ? 36.861 31.354 24.173 1.00 20.33 226 ILE B N 1
ATOM 4142 C CA . ILE B 1 226 ? 36.418 30.095 24.764 1.00 21.22 226 ILE B CA 1
ATOM 4143 C C . ILE B 1 226 ? 37.472 28.963 24.578 1.00 22.19 226 ILE B C 1
ATOM 4144 O O . ILE B 1 226 ? 37.731 28.188 25.511 1.00 23.47 226 ILE B O 1
ATOM 4149 N N . GLN B 1 227 ? 38.092 28.871 23.403 1.00 22.39 227 GLN B N 1
ATOM 4150 C CA . GLN B 1 227 ? 39.113 27.850 23.176 1.00 24.71 227 GLN B CA 1
ATOM 4151 C C . GLN B 1 227 ? 40.287 28.052 24.138 1.00 24.98 227 GLN B C 1
ATOM 4152 O O . GLN B 1 227 ? 40.861 27.072 24.652 1.00 24.87 227 GLN B O 1
ATOM 4158 N N . ALA B 1 228 ? 40.643 29.317 24.369 1.00 24.76 228 ALA B N 1
ATOM 4159 C CA . ALA B 1 228 ? 41.743 29.680 25.295 1.00 24.53 228 ALA B CA 1
ATOM 4160 C C . ALA B 1 228 ? 41.440 29.537 26.805 1.00 25.60 228 ALA B C 1
ATOM 4161 O O . ALA B 1 228 ? 42.225 28.932 27.536 1.00 25.99 228 ALA B O 1
ATOM 4163 N N . LYS B 1 229 ? 40.339 30.086 27.272 1.00 25.49 229 LYS B N 1
ATOM 4164 C CA . LYS B 1 229 ? 40.040 30.057 28.698 1.00 26.15 229 LYS B CA 1
ATOM 4165 C C . LYS B 1 229 ? 38.662 29.484 29.077 1.00 26.35 229 LYS B C 1
ATOM 4166 O O . LYS B 1 229 ? 38.311 29.470 30.210 1.00 27.87 229 LYS B O 1
ATOM 4172 N N . GLY B 1 230 ? 37.899 29.031 28.102 1.00 26.74 230 GLY B N 1
ATOM 4173 C CA . GLY B 1 230 ? 36.677 28.317 28.357 1.00 26.01 230 GLY B CA 1
ATOM 4174 C C . GLY B 1 230 ? 35.381 29.095 28.379 1.00 26.46 230 GLY B C 1
ATOM 4175 O O . GLY B 1 230 ? 34.331 28.553 28.216 1.00 26.04 230 GLY B O 1
ATOM 4176 N N . ALA B 1 231 ? 35.505 30.386 28.586 1.00 25.25 231 ALA B N 1
ATOM 4177 C CA . ALA B 1 231 ? 34.380 31.261 28.646 1.00 23.81 231 ALA B CA 1
ATOM 4178 C C . ALA B 1 231 ? 34.800 32.709 28.372 1.00 23.27 231 ALA B C 1
ATOM 4179 O O . ALA B 1 231 ? 35.894 33.081 28.623 1.00 21.34 231 ALA B O 1
ATOM 4181 N N . THR B 1 232 ? 33.865 33.487 27.874 1.00 21.72 232 THR B N 1
ATOM 4182 C CA . THR B 1 232 ? 34.065 34.897 27.668 1.00 22.78 232 THR B CA 1
ATOM 4183 C C . THR B 1 232 ? 33.078 35.790 28.417 1.00 21.42 232 THR B C 1
ATOM 4184 O O . THR B 1 232 ? 31.914 35.604 28.333 1.00 20.36 232 THR B O 1
ATOM 4188 N N . TYR B 1 233 ? 33.578 36.790 29.122 1.00 19.36 233 TYR B N 1
ATOM 4189 C CA . TYR B 1 233 ? 32.762 37.531 30.068 1.00 17.91 233 TYR B CA 1
ATOM 4190 C C . TYR B 1 233 ? 33.144 38.989 30.352 1.00 17.09 233 TYR B C 1
ATOM 4191 O O . TYR B 1 233 ? 32.294 39.771 30.481 1.00 16.83 233 TYR B O 1
ATOM 4200 N N . TYR B 1 234 ? 34.418 39.333 30.455 1.00 15.73 234 TYR B N 1
ATOM 4201 C CA . TYR B 1 234 ? 34.765 40.711 30.662 1.00 14.75 234 TYR B CA 1
ATOM 4202 C C . TYR B 1 234 ? 34.269 41.705 29.585 1.00 15.56 234 TYR B C 1
ATOM 4203 O O . TYR B 1 234 ? 33.832 42.754 29.910 1.00 15.25 234 TYR B O 1
ATOM 4212 N N . GLY B 1 235 ? 34.411 41.329 28.336 1.00 14.05 235 GLY B N 1
ATOM 4213 C CA . GLY B 1 235 ? 34.044 42.214 27.242 1.00 15.33 235 GLY B CA 1
ATOM 4214 C C . GLY B 1 235 ? 32.542 42.459 27.272 1.00 15.32 235 GLY B C 1
ATOM 4215 O O . GLY B 1 235 ? 32.082 43.607 27.124 1.00 13.89 235 GLY B O 1
ATOM 4216 N N . VAL B 1 236 ? 31.766 41.403 27.537 1.00 15.65 236 VAL B N 1
ATOM 4217 C CA A VAL B 1 236 ? 30.314 41.558 27.549 0.50 16.03 236 VAL B CA 1
ATOM 4218 C CA B VAL B 1 236 ? 30.310 41.564 27.562 0.50 15.82 236 VAL B CA 1
ATOM 4219 C C . VAL B 1 236 ? 29.879 42.388 28.780 1.00 16.18 236 VAL B C 1
ATOM 4220 O O . VAL B 1 236 ? 28.986 43.237 28.700 1.00 15.11 236 VAL B O 1
ATOM 4227 N N . ALA B 1 237 ? 30.512 42.140 29.922 1.00 14.21 237 ALA B N 1
ATOM 4228 C CA . ALA B 1 237 ? 30.176 42.875 31.139 1.00 14.14 237 ALA B CA 1
ATOM 4229 C C . ALA B 1 237 ? 30.402 44.389 30.911 1.00 13.62 237 ALA B C 1
ATOM 4230 O O . ALA B 1 237 ? 29.576 45.229 31.286 1.00 12.66 237 ALA B O 1
ATOM 4232 N N . MET B 1 238 ? 31.533 44.731 30.302 1.00 13.51 238 MET B N 1
ATOM 4233 C CA . MET B 1 238 ? 31.896 46.131 30.101 1.00 12.93 238 MET B CA 1
ATOM 4234 C C . MET B 1 238 ? 30.893 46.790 29.144 1.00 14.59 238 MET B C 1
ATOM 4235 O O . MET B 1 238 ? 30.527 47.953 29.319 1.00 13.61 238 MET B O 1
ATOM 4240 N N . GLY B 1 239 ? 30.503 46.058 28.103 1.00 15.05 239 GLY B N 1
ATOM 4241 C CA . GLY B 1 239 ? 29.486 46.587 27.141 1.00 14.72 239 GLY B CA 1
ATOM 4242 C C . GLY B 1 239 ? 28.146 46.808 27.811 1.00 14.85 239 GLY B C 1
ATOM 4243 O O . GLY B 1 239 ? 27.479 47.822 27.566 1.00 13.46 239 GLY B O 1
ATOM 4244 N N . LEU B 1 240 ? 27.731 45.889 28.692 1.00 14.27 240 LEU B N 1
ATOM 4245 C CA . LEU B 1 240 ? 26.497 46.071 29.415 1.00 13.97 240 LEU B CA 1
ATOM 4246 C C . LEU B 1 240 ? 26.594 47.251 30.361 1.00 14.00 240 LEU B C 1
ATOM 4247 O O . LEU B 1 240 ? 25.669 47.993 30.491 1.00 12.79 240 LEU B O 1
ATOM 4252 N N . ALA B 1 241 ? 27.759 47.457 30.984 1.00 13.24 241 ALA B N 1
ATOM 4253 C CA . ALA B 1 241 ? 27.959 48.671 31.804 1.00 13.66 241 ALA B CA 1
ATOM 4254 C C . ALA B 1 241 ? 27.866 49.985 31.011 1.00 13.86 241 ALA B C 1
ATOM 4255 O O . ALA B 1 241 ? 27.287 51.000 31.472 1.00 13.96 241 ALA B O 1
ATOM 4257 N N . ARG B 1 242 ? 28.364 49.947 29.784 1.00 13.15 242 ARG B N 1
ATOM 4258 C CA . ARG B 1 242 ? 28.348 51.115 28.920 1.00 13.39 242 ARG B CA 1
ATOM 4259 C C . ARG B 1 242 ? 26.885 51.478 28.623 1.00 12.75 242 ARG B C 1
ATOM 4260 O O . ARG B 1 242 ? 26.515 52.639 28.671 1.00 13.53 242 ARG B O 1
ATOM 4268 N N . ILE B 1 243 ? 26.069 50.488 28.272 1.00 11.14 243 ILE B N 1
ATOM 4269 C CA . ILE B 1 243 ? 24.626 50.799 28.023 1.00 11.39 243 ILE B CA 1
ATOM 4270 C C . ILE B 1 243 ? 23.956 51.340 29.296 1.00 13.03 243 ILE B C 1
ATOM 4271 O O . ILE B 1 243 ? 23.154 52.279 29.241 1.00 12.32 243 ILE B O 1
ATOM 4276 N N . THR B 1 244 ? 24.231 50.686 30.431 1.00 12.73 244 THR B N 1
ATOM 4277 C CA . THR B 1 244 ? 23.701 51.076 31.726 1.00 14.30 244 THR B CA 1
ATOM 4278 C C . THR B 1 244 ? 24.026 52.534 32.004 1.00 14.46 244 THR B C 1
ATOM 4279 O O . THR B 1 244 ? 23.137 53.288 32.356 1.00 15.27 244 THR B O 1
ATOM 4283 N N . GLU B 1 245 ? 25.286 52.937 31.803 1.00 14.63 245 GLU B N 1
ATOM 4284 C CA . GLU B 1 245 ? 25.694 54.331 31.913 1.00 15.16 245 GLU B CA 1
ATOM 4285 C C . GLU B 1 245 ? 24.875 55.280 31.037 1.00 14.74 245 GLU B C 1
ATOM 4286 O O . GLU B 1 245 ? 24.377 56.307 31.505 1.00 14.69 245 GLU B O 1
ATOM 4292 N N . ALA B 1 246 ? 24.731 54.942 29.754 1.00 14.11 246 ALA B N 1
ATOM 4293 C CA . ALA B 1 246 ? 23.954 55.840 28.848 1.00 13.92 246 ALA B CA 1
ATOM 4294 C C . ALA B 1 246 ? 22.530 56.074 29.347 1.00 14.20 246 ALA B C 1
ATOM 4295 O O . ALA B 1 246 ? 21.967 57.180 29.191 1.00 14.41 246 ALA B O 1
ATOM 4297 N N . ILE B 1 247 ? 21.933 55.036 29.924 1.00 13.44 247 ILE B N 1
ATOM 4298 C CA . ILE B 1 247 ? 20.550 55.123 30.414 1.00 13.78 247 ILE B CA 1
ATOM 4299 C C . ILE B 1 247 ? 20.539 56.016 31.659 1.00 14.13 247 ILE B C 1
ATOM 4300 O O . ILE B 1 247 ? 19.830 57.016 31.721 1.00 14.62 247 ILE B O 1
ATOM 4305 N N . PHE B 1 248 ? 21.306 55.635 32.680 1.00 14.06 248 PHE B N 1
ATOM 4306 C CA . PHE B 1 248 ? 21.197 56.364 33.941 1.00 14.93 248 PHE B CA 1
ATOM 4307 C C . PHE B 1 248 ? 21.756 57.764 33.964 1.00 15.47 248 PHE B C 1
ATOM 4308 O O . PHE B 1 248 ? 21.352 58.586 34.807 1.00 17.66 248 PHE B O 1
ATOM 4316 N N A ARG B 1 249 ? 22.648 58.050 33.047 0.50 15.56 249 ARG B N 1
ATOM 4317 N N B ARG B 1 249 ? 22.654 58.057 33.041 0.50 15.02 249 ARG B N 1
ATOM 4318 C CA A ARG B 1 249 ? 23.162 59.382 32.875 0.50 15.85 249 ARG B CA 1
ATOM 4319 C CA B ARG B 1 249 ? 23.165 59.408 32.896 0.50 14.84 249 ARG B CA 1
ATOM 4320 C C A ARG B 1 249 ? 22.474 60.125 31.722 0.50 15.66 249 ARG B C 1
ATOM 4321 C C B ARG B 1 249 ? 22.513 60.124 31.707 0.50 15.10 249 ARG B C 1
ATOM 4322 O O A ARG B 1 249 ? 22.903 61.137 31.319 0.50 15.88 249 ARG B O 1
ATOM 4323 O O B ARG B 1 249 ? 22.974 61.180 31.274 0.50 15.38 249 ARG B O 1
ATOM 4338 N N . ASN B 1 250 ? 21.408 59.550 31.222 1.00 15.15 250 ASN B N 1
ATOM 4339 C CA . ASN B 1 250 ? 20.537 60.223 30.224 1.00 15.18 250 ASN B CA 1
ATOM 4340 C C . ASN B 1 250 ? 21.347 60.842 29.083 1.00 15.16 250 ASN B C 1
ATOM 4341 O O . ASN B 1 250 ? 21.196 62.029 28.769 1.00 15.36 250 ASN B O 1
ATOM 4346 N N . GLU B 1 251 ? 22.214 60.051 28.442 1.00 14.60 251 GLU B N 1
ATOM 4347 C CA . GLU B 1 251 ? 23.244 60.645 27.622 1.00 14.64 251 GLU B CA 1
ATOM 4348 C C . GLU B 1 251 ? 22.864 61.097 26.226 1.00 15.57 251 GLU B C 1
ATOM 4349 O O . GLU B 1 251 ? 23.534 61.983 25.672 1.00 15.44 251 GLU B O 1
ATOM 4355 N N . ASP B 1 252 ? 21.806 60.494 25.674 1.00 14.90 252 ASP B N 1
ATOM 4356 C CA . ASP B 1 252 ? 21.569 60.588 24.223 1.00 15.32 252 ASP B CA 1
ATOM 4357 C C . ASP B 1 25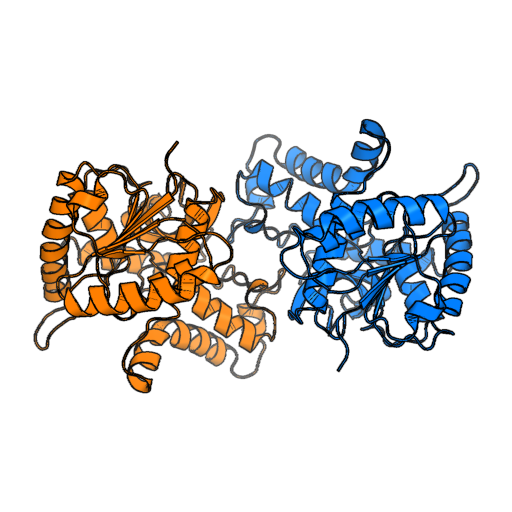2 ? 22.787 60.148 23.417 1.00 15.85 252 ASP B C 1
ATOM 4358 O O . ASP B 1 252 ? 23.136 60.760 22.385 1.00 16.32 252 ASP B O 1
ATOM 4363 N N . ALA B 1 253 ? 23.471 59.123 23.910 1.00 14.56 253 ALA B N 1
ATOM 4364 C CA . ALA B 1 253 ? 24.657 58.608 23.301 1.00 15.09 253 ALA B CA 1
ATOM 4365 C C . ALA B 1 253 ? 24.284 57.601 22.205 1.00 14.44 253 ALA B C 1
ATOM 4366 O O . ALA B 1 253 ? 23.410 56.757 22.391 1.00 15.28 253 ALA B O 1
ATOM 4368 N N . VAL B 1 254 ? 24.963 57.676 21.069 1.00 15.71 254 VAL B N 1
ATOM 4369 C CA . VAL B 1 254 ? 24.760 56.652 20.011 1.00 15.41 254 VAL B CA 1
ATOM 4370 C C . VAL B 1 254 ? 25.591 55.433 20.278 1.00 15.50 254 VAL B C 1
ATOM 4371 O O . VAL B 1 254 ? 26.834 55.521 20.356 1.00 16.32 254 VAL B O 1
ATOM 4375 N N . LEU B 1 255 ? 24.914 54.312 20.477 1.00 15.16 255 LEU B N 1
ATOM 4376 C CA . LEU B 1 255 ? 25.617 53.047 20.718 1.00 15.09 255 LEU B CA 1
ATOM 4377 C C . LEU B 1 255 ? 25.050 52.000 19.779 1.00 15.09 255 LEU B C 1
ATOM 4378 O O . LEU B 1 255 ? 23.831 51.996 19.497 1.00 16.05 255 LEU B O 1
ATOM 4383 N N . THR B 1 256 ? 25.878 51.040 19.393 1.00 14.10 256 THR B N 1
ATOM 4384 C CA . THR B 1 256 ? 25.325 49.891 18.667 1.00 14.95 256 THR B CA 1
ATOM 4385 C C . THR B 1 256 ? 24.702 48.808 19.599 1.00 14.92 256 THR B C 1
ATOM 4386 O O . THR B 1 256 ? 25.399 48.093 20.319 1.00 14.67 256 THR B O 1
ATOM 4390 N N . VAL B 1 257 ? 23.360 48.672 19.538 1.00 13.32 257 VAL B N 1
ATOM 4391 C CA . VAL B 1 257 ? 22.631 47.756 20.417 1.00 14.58 257 VAL B CA 1
ATOM 4392 C C . VAL B 1 257 ? 21.588 47.081 19.554 1.00 14.55 257 VAL B C 1
ATOM 4393 O O . VAL B 1 257 ? 21.399 47.470 18.405 1.00 15.89 257 VAL B O 1
ATOM 4397 N N . SER B 1 258 ? 20.955 46.075 20.101 1.00 14.40 258 SER B N 1
ATOM 4398 C CA . SER B 1 258 ? 19.859 45.420 19.358 1.00 15.51 258 SER B CA 1
ATOM 4399 C C . SER B 1 258 ? 18.565 46.172 19.631 1.00 14.78 258 SER B C 1
ATOM 4400 O O . SER B 1 258 ? 18.137 46.327 20.803 1.00 15.45 258 SER B O 1
ATOM 4403 N N . ALA B 1 259 ? 17.960 46.673 18.549 1.00 14.97 259 ALA B N 1
ATOM 4404 C CA . ALA B 1 259 ? 16.786 47.514 18.622 1.00 13.59 259 ALA B CA 1
ATOM 4405 C C . ALA B 1 259 ? 15.715 47.011 17.650 1.00 14.47 259 ALA B C 1
ATOM 4406 O O . ALA B 1 259 ? 16.052 46.418 16.615 1.00 14.91 259 ALA B O 1
ATOM 4408 N N . LEU B 1 260 ? 14.448 47.325 17.941 1.00 14.31 260 LEU B N 1
ATOM 4409 C CA . LEU B 1 260 ? 13.366 46.943 17.017 1.00 15.14 260 LEU B CA 1
ATOM 4410 C C . LEU B 1 260 ? 13.400 47.880 15.793 1.00 15.75 260 LEU B C 1
ATOM 4411 O O . LEU B 1 260 ? 13.442 49.109 15.959 1.00 16.01 260 LEU B O 1
ATOM 4416 N N . LEU B 1 261 ? 13.354 47.317 14.572 1.00 15.33 261 LEU B N 1
ATOM 4417 C CA . LEU B 1 261 ? 13.204 48.166 13.384 1.00 16.02 261 LEU B CA 1
ATOM 4418 C C . LEU B 1 261 ? 11.726 48.111 12.938 1.00 17.95 261 LEU B C 1
ATOM 4419 O O . LEU B 1 261 ? 11.124 47.040 12.969 1.00 19.06 261 LEU B O 1
ATOM 4424 N N . GLU B 1 262 ? 11.170 49.263 12.607 1.00 19.62 262 GLU B N 1
ATOM 4425 C CA . GLU B 1 262 ? 9.793 49.386 12.075 1.00 21.36 262 GLU B CA 1
ATOM 4426 C C . GLU B 1 262 ? 9.974 50.312 10.880 1.00 21.93 262 GLU B C 1
ATOM 4427 O O . GLU B 1 262 ? 9.517 51.455 10.895 1.00 23.92 262 GLU B O 1
ATOM 4433 N N . GLY B 1 263 ? 10.751 49.863 9.902 1.00 21.43 263 GLY B N 1
ATOM 4434 C CA . GLY B 1 263 ? 10.961 50.622 8.663 1.00 21.29 263 GLY B CA 1
ATOM 4435 C C . GLY B 1 263 ? 12.375 51.122 8.400 1.00 21.70 263 GLY B C 1
ATOM 4436 O O . GLY B 1 263 ? 12.776 51.352 7.251 1.00 19.57 263 GLY B O 1
ATOM 4437 N N . GLU B 1 264 ? 13.143 51.315 9.469 1.00 20.35 264 GLU B N 1
ATOM 4438 C CA . GLU B 1 264 ? 14.527 51.749 9.297 1.00 20.79 264 GLU B CA 1
ATOM 4439 C C . GLU B 1 264 ? 15.293 50.680 8.544 1.00 20.21 264 GLU B C 1
ATOM 4440 O O . GLU B 1 264 ? 15.054 49.507 8.788 1.00 20.57 264 GLU B O 1
ATOM 4446 N N . TYR B 1 265 ? 16.200 51.098 7.659 1.00 20.59 265 TYR B N 1
ATOM 4447 C CA . TYR B 1 265 ? 17.016 50.186 6.828 1.00 21.21 265 TYR B CA 1
ATOM 4448 C C . TYR B 1 265 ? 16.120 49.266 5.986 1.00 22.25 265 TYR B C 1
ATOM 4449 O O . TYR B 1 265 ? 16.519 48.157 5.631 1.00 22.69 265 TYR B O 1
ATOM 4458 N N . GLU B 1 266 ? 14.902 49.724 5.728 1.00 22.77 266 GLU B N 1
ATOM 4459 C CA . GLU B 1 266 ? 13.879 48.951 4.974 1.00 24.66 266 GLU B CA 1
ATOM 4460 C C . GLU B 1 266 ? 13.556 47.614 5.582 1.00 24.77 266 GLU B C 1
ATOM 4461 O O . GLU B 1 266 ? 13.300 46.635 4.877 1.00 25.73 266 GLU B O 1
ATOM 4467 N N . GLU B 1 267 ? 13.576 47.553 6.904 1.00 23.17 267 GLU B N 1
ATOM 4468 C CA . GLU B 1 267 ? 13.312 46.315 7.595 1.00 23.98 267 GLU B CA 1
ATOM 4469 C C . GLU B 1 267 ? 12.252 46.576 8.640 1.00 23.74 267 GLU B C 1
ATOM 4470 O O . GLU B 1 267 ? 12.167 47.668 9.171 1.00 23.86 267 GLU B O 1
ATOM 4476 N N . GLU B 1 268 ? 11.429 45.574 8.928 1.00 24.78 268 GLU B N 1
ATOM 4477 C CA . GLU B 1 268 ? 10.493 45.681 10.020 1.00 25.29 268 GLU B CA 1
ATOM 4478 C C . GLU B 1 268 ? 10.242 44.399 10.799 1.00 23.95 268 GLU B C 1
ATOM 4479 O O . GLU B 1 268 ? 10.559 43.299 10.359 1.00 23.73 268 GLU B O 1
ATOM 4485 N N . ASP B 1 269 ? 9.714 44.565 12.004 1.00 23.00 269 ASP B N 1
ATOM 4486 C CA . ASP B 1 269 ? 9.374 43.432 12.855 1.00 22.41 269 ASP B CA 1
ATOM 4487 C C . ASP B 1 269 ? 10.583 42.557 13.083 1.00 20.90 269 ASP B C 1
ATOM 4488 O O . ASP B 1 269 ? 10.504 41.341 13.021 1.00 20.14 269 ASP B O 1
ATOM 4493 N N . VAL B 1 270 ? 11.712 43.182 13.406 1.00 18.83 270 VAL B N 1
ATOM 4494 C CA . VAL B 1 270 ? 12.894 42.407 13.756 1.00 18.29 270 VAL B CA 1
ATOM 4495 C C . VAL B 1 270 ? 13.722 43.246 14.723 1.00 17.03 270 VAL B C 1
ATOM 4496 O O . VAL B 1 270 ? 13.824 44.452 14.533 1.00 15.63 270 VAL B O 1
ATOM 4500 N N . TYR B 1 271 ? 14.276 42.611 15.760 1.00 16.38 271 TYR B N 1
ATOM 4501 C CA . TYR B 1 271 ? 15.374 43.261 16.561 1.00 16.73 271 TYR B CA 1
ATOM 4502 C C . TYR B 1 271 ? 16.720 42.926 15.933 1.00 16.49 271 TYR B C 1
ATOM 4503 O O . TYR B 1 271 ? 16.998 41.757 15.609 1.00 16.06 271 TYR B O 1
ATOM 4512 N N . ILE B 1 272 ? 17.588 43.927 15.793 1.00 16.66 272 ILE B N 1
ATOM 4513 C CA . ILE B 1 272 ? 18.908 43.655 15.218 1.00 15.78 272 ILE B CA 1
ATOM 4514 C C . ILE B 1 272 ? 19.897 44.755 15.606 1.00 15.35 272 ILE B C 1
ATOM 4515 O O . ILE B 1 272 ? 19.477 45.864 15.960 1.00 15.96 272 ILE B O 1
ATOM 4520 N N . GLY B 1 273 ? 21.198 44.453 15.540 1.00 15.64 273 GLY B N 1
ATOM 4521 C CA . GLY B 1 273 ? 22.203 45.433 16.026 1.00 13.86 273 GLY B CA 1
ATOM 4522 C C . GLY B 1 273 ? 22.321 46.611 15.046 1.00 14.68 273 GLY B C 1
ATOM 4523 O O . GLY B 1 273 ? 22.574 46.390 13.848 1.00 14.29 273 GLY B O 1
ATOM 4524 N N . VAL B 1 274 ? 22.115 47.841 15.544 1.00 13.35 274 VAL B N 1
ATOM 4525 C CA . VAL B 1 274 ? 22.209 49.088 14.741 1.00 14.40 274 VAL B CA 1
ATOM 4526 C C . VAL B 1 274 ? 22.625 50.190 15.691 1.00 14.43 274 VAL B C 1
ATOM 4527 O O . VAL B 1 274 ? 22.418 50.051 16.907 1.00 14.80 274 VAL B O 1
ATOM 4531 N N . PRO B 1 275 ? 23.206 51.287 15.163 1.00 14.81 275 PRO B N 1
ATOM 4532 C CA . PRO B 1 275 ? 23.374 52.452 16.038 1.00 14.36 275 PRO B CA 1
ATOM 4533 C C . PRO B 1 275 ? 22.041 53.021 16.468 1.00 15.69 275 PRO B C 1
ATOM 4534 O O . PRO B 1 275 ? 21.122 53.100 15.639 1.00 14.75 275 PRO B O 1
ATOM 4538 N N . ALA B 1 276 ? 21.916 53.403 17.751 1.00 14.51 276 ALA B N 1
ATOM 4539 C CA . ALA B 1 276 ? 20.670 53.879 18.301 1.00 14.64 276 ALA B CA 1
ATOM 4540 C C . ALA B 1 276 ? 21.028 54.892 19.381 1.00 14.91 276 ALA B C 1
ATOM 4541 O O . ALA B 1 276 ? 22.104 54.788 20.025 1.00 15.49 276 ALA B O 1
ATOM 4543 N N . VAL B 1 277 ? 20.183 55.890 19.542 1.00 13.85 277 VAL B N 1
ATOM 4544 C CA . VAL B 1 277 ? 20.393 56.917 20.576 1.00 14.45 277 VAL B CA 1
ATOM 4545 C C . VAL B 1 277 ? 19.818 56.390 21.901 1.00 14.58 277 VAL B C 1
ATOM 4546 O O . VAL B 1 277 ? 18.619 56.058 21.991 1.00 15.29 277 VAL B O 1
ATOM 4550 N N . ILE B 1 278 ? 20.653 56.324 22.925 1.00 13.60 278 ILE B N 1
ATOM 4551 C CA . ILE B 1 278 ? 20.247 55.751 24.211 1.00 13.45 278 ILE B CA 1
ATOM 4552 C C . ILE B 1 278 ? 20.163 56.875 25.263 1.00 14.38 278 ILE B C 1
ATOM 4553 O O . ILE B 1 278 ? 21.067 57.730 25.328 1.00 14.08 278 ILE B O 1
ATOM 4558 N N . ASN B 1 279 ? 19.100 56.878 26.064 1.00 14.35 279 ASN B N 1
ATOM 4559 C CA . ASN B 1 279 ? 18.936 57.882 27.166 1.00 13.97 279 ASN B CA 1
ATOM 4560 C C . ASN B 1 279 ? 18.129 57.282 28.297 1.00 13.29 279 ASN B C 1
ATOM 4561 O O . ASN B 1 279 ? 17.933 56.073 28.329 1.00 14.19 279 ASN B O 1
ATOM 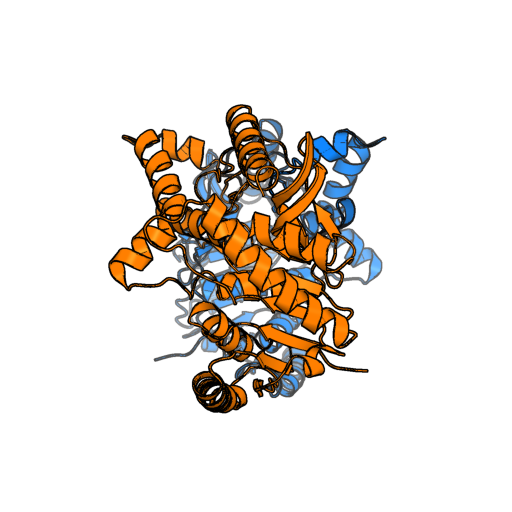4566 N N . ARG B 1 280 ? 17.671 58.102 29.253 1.00 13.14 280 ARG B N 1
ATOM 4567 C CA . ARG B 1 280 ? 17.037 57.555 30.440 1.00 13.63 280 ARG B CA 1
ATOM 4568 C C . ARG B 1 280 ? 15.727 56.801 30.107 1.00 14.55 280 ARG B C 1
ATOM 4569 O O . ARG B 1 280 ? 15.284 55.995 30.891 1.00 16.30 280 ARG B O 1
ATOM 4577 N N . ASN B 1 281 ? 15.130 57.059 28.942 1.00 15.87 281 ASN B N 1
ATOM 4578 C CA A ASN B 1 281 ? 13.899 56.303 28.557 0.50 16.85 281 ASN B CA 1
ATOM 4579 C CA B ASN B 1 281 ? 13.922 56.360 28.505 0.50 16.85 281 ASN B CA 1
ATOM 4580 C C . ASN B 1 281 ? 14.216 55.116 27.649 1.00 17.19 281 ASN B C 1
ATOM 4581 O O . ASN B 1 281 ? 13.296 54.484 27.132 1.00 18.75 281 ASN B O 1
ATOM 4590 N N . GLY B 1 282 ? 15.493 54.760 27.518 1.00 15.96 282 GLY B N 1
ATOM 4591 C CA . GLY B 1 282 ? 15.869 53.550 26.733 1.00 16.36 282 GLY B CA 1
ATOM 4592 C C . GLY B 1 282 ? 16.329 53.975 25.350 1.00 16.82 282 GLY B C 1
ATOM 4593 O O . GLY B 1 282 ? 17.120 54.916 25.218 1.00 17.06 282 GLY B O 1
ATOM 4594 N N . ILE B 1 283 ? 15.899 53.257 24.319 1.00 16.01 283 ILE B N 1
ATOM 4595 C CA . ILE B 1 283 ? 16.240 53.616 22.939 1.00 14.87 283 ILE B CA 1
ATOM 4596 C C . ILE B 1 283 ? 15.350 54.747 22.475 1.00 16.60 283 ILE B C 1
ATOM 4597 O O . ILE B 1 283 ? 14.145 54.547 22.310 1.00 17.00 283 ILE B O 1
ATOM 4602 N N . ARG B 1 284 ? 15.910 55.938 22.270 1.00 15.72 284 ARG B N 1
ATOM 4603 C CA . ARG B 1 284 ? 15.095 57.062 21.816 1.00 16.89 284 ARG B CA 1
ATOM 4604 C C . ARG B 1 284 ? 14.722 56.905 20.330 1.00 16.45 284 ARG B C 1
ATOM 4605 O O . ARG B 1 284 ? 13.561 57.135 19.914 1.00 16.21 284 ARG B O 1
ATOM 4613 N N . ASN B 1 285 ? 15.696 56.522 19.542 1.00 16.35 285 ASN B N 1
ATOM 4614 C CA . ASN B 1 285 ? 15.490 56.266 18.106 1.00 16.07 285 ASN B CA 1
ATOM 4615 C C . ASN B 1 285 ? 16.624 55.487 17.512 1.00 16.75 285 ASN B C 1
ATOM 4616 O O . ASN B 1 285 ? 17.759 55.520 18.026 1.00 17.45 285 ASN B O 1
ATOM 4621 N N . VAL B 1 286 ? 16.330 54.771 16.429 1.00 15.54 286 VAL B N 1
ATOM 4622 C CA . VAL B 1 286 ? 17.387 54.088 15.700 1.00 15.74 286 VAL B CA 1
ATOM 4623 C C . VAL B 1 286 ? 17.994 55.145 14.769 1.00 16.53 286 VAL B C 1
ATOM 4624 O O . VAL B 1 286 ? 17.251 55.999 14.259 1.00 16.90 286 VAL B O 1
ATOM 4628 N N . VAL B 1 287 ? 19.332 55.153 14.610 1.00 16.06 287 VAL B N 1
ATOM 4629 C CA . VAL B 1 287 ? 20.013 56.025 13.667 1.00 17.12 287 VAL B CA 1
ATOM 4630 C C . VAL B 1 287 ? 20.176 55.243 12.350 1.00 18.98 287 VAL B C 1
ATOM 4631 O O . VAL B 1 287 ? 20.737 54.142 12.354 1.00 18.84 287 VAL B O 1
ATOM 4635 N N . GLU B 1 288 ? 19.633 55.786 11.245 1.00 19.49 288 GLU B N 1
ATOM 4636 C CA . GLU B 1 288 ? 19.763 55.152 9.929 1.00 21.55 288 GLU B CA 1
ATOM 4637 C C . GLU B 1 288 ? 20.961 55.725 9.176 1.00 21.77 288 GLU B C 1
ATOM 4638 O O . GLU B 1 288 ? 20.881 56.816 8.670 1.00 23.84 288 GLU B O 1
ATOM 4644 N N . ILE B 1 289 ? 22.080 55.001 9.099 1.00 20.62 289 ILE B N 1
ATOM 4645 C CA . ILE B 1 289 ? 23.229 55.548 8.464 1.00 19.99 289 ILE B CA 1
ATOM 4646 C C . ILE B 1 289 ? 23.332 55.040 7.014 1.00 20.05 289 ILE B C 1
ATOM 4647 O O . ILE B 1 289 ? 22.763 54.003 6.683 1.00 20.00 289 ILE B O 1
ATOM 4652 N N . PRO B 1 290 ? 24.040 55.781 6.161 1.00 19.66 290 PRO B N 1
ATOM 4653 C CA . PRO B 1 290 ? 24.265 55.278 4.794 1.00 20.51 290 PRO B CA 1
ATOM 4654 C C . PRO B 1 290 ? 25.084 54.002 4.791 1.00 20.87 290 PRO B C 1
ATOM 4655 O O . PRO B 1 290 ? 26.128 53.927 5.461 1.00 22.02 290 PRO B O 1
ATOM 4659 N N . LEU B 1 291 ? 24.642 53.007 4.042 1.00 20.49 291 LEU B N 1
ATOM 4660 C CA . LEU B 1 291 ? 25.425 51.786 3.837 1.00 20.17 291 LEU B CA 1
ATOM 4661 C C . LEU B 1 291 ? 25.775 51.668 2.356 1.00 20.84 291 LEU B C 1
ATOM 4662 O O . LEU B 1 291 ? 24.937 51.968 1.496 1.00 20.13 291 LEU B O 1
ATOM 4667 N N . ASN B 1 292 ? 26.987 51.213 2.062 1.00 20.10 292 ASN B N 1
ATOM 4668 C CA . ASN B 1 292 ? 27.348 50.917 0.659 1.00 21.52 292 ASN B CA 1
ATOM 4669 C C . ASN B 1 292 ? 26.671 49.639 0.174 1.00 20.76 292 ASN B C 1
ATOM 4670 O O . ASN B 1 292 ? 26.016 48.949 0.940 1.00 19.78 292 ASN B O 1
ATOM 4675 N N . ASP B 1 293 ? 26.804 49.315 -1.110 1.00 21.55 293 ASP B N 1
ATOM 4676 C CA . ASP B 1 293 ? 26.135 48.094 -1.601 1.00 22.85 293 ASP B CA 1
ATOM 4677 C C . ASP B 1 293 ? 26.409 46.817 -0.835 1.00 21.29 293 ASP B C 1
ATOM 4678 O O . ASP B 1 293 ? 25.512 46.024 -0.635 1.00 20.32 293 ASP B O 1
ATOM 4683 N N . GLU B 1 294 ? 27.681 46.568 -0.481 1.00 19.64 294 GLU B N 1
ATOM 4684 C CA . GLU B 1 294 ? 28.046 45.370 0.187 1.00 20.82 294 GLU B CA 1
ATOM 4685 C C . GLU B 1 294 ? 27.412 45.362 1.580 1.00 18.92 294 GLU B C 1
ATOM 4686 O O . GLU B 1 294 ? 26.898 44.342 2.019 1.00 19.06 294 GLU B O 1
ATOM 4692 N N . GLU B 1 295 ? 27.456 46.500 2.267 1.00 18.19 295 GLU B N 1
ATOM 4693 C CA . GLU B 1 295 ? 26.843 46.575 3.589 1.00 17.59 295 GLU B CA 1
ATOM 4694 C C . GLU B 1 295 ? 25.310 46.420 3.505 1.00 17.46 295 GLU B C 1
ATOM 4695 O O . GLU B 1 295 ? 24.721 45.741 4.324 1.00 17.85 295 GLU B O 1
ATOM 4701 N N . GLN B 1 296 ? 24.666 47.070 2.549 1.00 18.15 296 GLN B N 1
ATOM 4702 C CA . GLN B 1 296 ? 23.209 46.880 2.370 1.00 19.44 296 GLN B CA 1
ATOM 4703 C C . GLN B 1 296 ? 22.918 45.390 2.189 1.00 19.20 296 GLN B C 1
ATOM 4704 O O . GLN B 1 296 ? 22.035 44.798 2.862 1.00 19.14 296 GLN B O 1
ATOM 4710 N N . SER B 1 297 ? 23.663 44.757 1.285 1.00 18.71 297 SER B N 1
ATOM 4711 C CA . SER B 1 297 ? 23.464 43.334 1.031 1.00 18.60 297 SER B CA 1
ATOM 4712 C C . SER B 1 297 ? 23.554 42.468 2.312 1.00 18.57 297 SER B C 1
ATOM 4713 O O . SER B 1 297 ? 22.654 41.695 2.627 1.00 18.58 297 SER B O 1
ATOM 4716 N N . LYS B 1 298 ? 24.675 42.585 3.015 1.00 17.37 298 LYS B N 1
ATOM 4717 C CA . LYS B 1 298 ? 24.884 41.854 4.242 1.00 17.66 298 LYS B CA 1
ATOM 4718 C C . LYS B 1 298 ? 23.856 42.172 5.341 1.00 17.42 298 LYS B C 1
ATOM 4719 O O . LYS B 1 298 ? 23.438 41.246 6.038 1.00 18.48 298 LYS B O 1
ATOM 4725 N N . PHE B 1 299 ? 23.434 43.437 5.492 1.00 16.74 299 PHE B N 1
ATOM 4726 C CA . PHE B 1 299 ? 22.522 43.779 6.578 1.00 16.38 299 PHE B CA 1
ATOM 4727 C C . PHE B 1 299 ? 21.157 43.152 6.294 1.00 16.79 299 PHE B C 1
ATOM 4728 O O . PHE B 1 299 ? 20.552 42.535 7.176 1.00 14.80 299 PHE B O 1
ATOM 4736 N N . ALA B 1 300 ? 20.736 43.257 5.044 1.00 16.13 300 ALA B N 1
ATOM 4737 C CA . ALA B 1 300 ? 19.455 42.641 4.685 1.00 17.09 300 ALA B CA 1
ATOM 4738 C C . ALA B 1 300 ? 19.489 41.134 4.936 1.00 17.24 300 ALA B C 1
ATOM 4739 O O . ALA B 1 300 ? 18.505 40.567 5.399 1.00 18.34 300 ALA B O 1
ATOM 4741 N N . HIS B 1 301 ? 20.596 40.464 4.603 1.00 18.05 301 HIS B N 1
ATOM 4742 C CA . HIS B 1 301 ? 20.717 39.031 4.786 1.00 18.40 301 HIS B CA 1
ATOM 4743 C C . HIS B 1 301 ? 20.680 38.655 6.285 1.00 18.72 301 HIS B C 1
ATOM 4744 O O . HIS B 1 301 ? 20.140 37.624 6.657 1.00 19.43 301 HIS B O 1
ATOM 4751 N N . SER B 1 302 ? 21.308 39.487 7.118 1.00 19.02 302 SER B N 1
ATOM 4752 C CA . SER B 1 302 ? 21.282 39.288 8.571 1.00 18.61 302 SER B CA 1
ATOM 4753 C C . SER B 1 302 ? 19.856 39.419 9.093 1.00 18.21 302 SER B C 1
ATOM 4754 O O . SER B 1 302 ? 19.379 38.596 9.892 1.00 19.51 302 SER B O 1
ATOM 4757 N N . ALA B 1 303 ? 19.173 40.454 8.671 1.00 18.58 303 ALA B N 1
ATOM 4758 C CA . ALA B 1 303 ? 17.785 40.641 9.123 1.00 18.66 303 ALA B CA 1
ATOM 4759 C C . ALA B 1 303 ? 16.942 39.435 8.677 1.00 19.35 303 ALA B C 1
ATOM 4760 O O . ALA B 1 303 ? 16.199 38.816 9.463 1.00 17.83 303 ALA B O 1
ATOM 4762 N N . LYS B 1 304 ? 17.087 39.057 7.414 1.00 19.50 304 LYS B N 1
ATOM 4763 C CA . LYS B 1 304 ? 16.329 37.881 6.930 1.00 19.76 304 LYS B CA 1
ATOM 4764 C C . LYS B 1 304 ? 16.631 36.632 7.766 1.00 19.33 304 LYS B C 1
ATOM 4765 O O . LYS B 1 304 ? 15.762 35.831 8.096 1.00 19.10 304 LYS B O 1
ATOM 4771 N N . THR B 1 305 ? 17.893 36.445 8.120 1.00 18.71 305 THR B N 1
ATOM 4772 C CA . THR B 1 305 ? 18.288 35.305 8.880 1.00 18.43 305 THR B CA 1
ATOM 4773 C C . THR B 1 305 ? 17.563 35.245 10.228 1.00 19.73 305 THR B C 1
ATOM 4774 O O . THR B 1 305 ? 17.041 34.195 10.610 1.00 18.95 305 THR B O 1
ATOM 4778 N N . LEU B 1 306 ? 17.519 36.386 10.921 1.00 19.37 306 LEU B N 1
ATOM 4779 C CA . LEU B 1 306 ? 16.864 36.521 12.212 1.00 19.83 306 LEU B CA 1
ATOM 4780 C C . LEU B 1 306 ? 15.347 36.323 12.044 1.00 20.90 306 LEU B C 1
ATOM 4781 O O . LEU B 1 306 ? 14.705 35.600 12.815 1.00 22.20 306 LEU B O 1
ATOM 4786 N N . LYS B 1 307 ? 14.770 36.929 11.022 1.00 21.80 307 LYS B N 1
ATOM 4787 C CA . LYS B 1 307 ? 13.316 36.794 10.814 1.00 22.50 307 LYS B CA 1
ATOM 4788 C C . LYS B 1 307 ? 12.907 35.385 10.424 1.00 24.51 307 LYS B C 1
ATOM 4789 O O . LYS B 1 307 ? 11.834 34.919 10.835 1.00 24.35 307 LYS B O 1
ATOM 4795 N N . ASP B 1 308 ? 13.760 34.689 9.677 1.00 24.57 308 ASP B N 1
ATOM 4796 C CA . ASP B 1 308 ? 13.456 33.306 9.301 1.00 26.19 308 ASP B CA 1
ATOM 4797 C C . ASP B 1 308 ? 13.421 32.412 10.539 1.00 27.52 308 ASP B C 1
ATOM 4798 O O . ASP B 1 308 ? 12.510 31.611 10.688 1.00 27.82 308 ASP B O 1
ATOM 4803 N N . ILE B 1 309 ? 14.426 32.551 11.401 1.00 28.07 309 ILE B N 1
ATOM 4804 C CA . ILE B 1 309 ? 14.528 31.803 12.654 1.00 30.05 309 ILE B CA 1
ATOM 4805 C C . ILE B 1 309 ? 13.296 32.013 13.524 1.00 29.60 309 ILE B C 1
ATOM 4806 O O . ILE B 1 309 ? 12.686 31.048 14.010 1.00 29.99 309 ILE B O 1
ATOM 4811 N N . MET B 1 310 ? 12.922 33.266 13.735 1.00 28.92 310 MET B N 1
ATOM 4812 C CA A MET B 1 310 ? 11.753 33.568 14.556 0.50 29.50 310 MET B CA 1
ATOM 4813 C CA B MET B 1 310 ? 11.752 33.586 14.558 0.50 29.59 310 MET B CA 1
ATOM 4814 C C . MET B 1 310 ? 10.478 33.004 13.927 1.00 30.19 310 MET B C 1
ATOM 4815 O O . MET B 1 310 ? 9.608 32.477 14.627 1.00 30.06 310 MET B O 1
ATOM 4824 N N . ALA B 1 311 ? 10.372 33.099 12.610 1.00 30.97 311 ALA B N 1
ATOM 4825 C CA . ALA B 1 311 ? 9.187 32.554 11.919 1.00 33.78 311 ALA B CA 1
ATOM 4826 C C . ALA B 1 311 ? 9.071 31.045 12.147 1.00 35.07 311 ALA B C 1
ATOM 4827 O O . ALA B 1 311 ? 7.964 30.507 12.310 1.00 35.76 311 ALA B O 1
ATOM 4829 N N . GLU B 1 312 ? 10.201 30.356 12.147 1.00 37.14 312 GLU B N 1
ATOM 4830 C CA . GLU B 1 312 ? 10.198 28.914 12.393 1.00 39.25 312 GLU B CA 1
ATOM 4831 C C . GLU B 1 312 ? 9.651 28.649 13.774 1.00 39.84 312 GLU B C 1
ATOM 4832 O O . GLU B 1 312 ? 8.822 27.759 13.970 1.00 39.91 312 GLU B O 1
ATOM 4838 N N . ALA B 1 313 ? 10.166 29.397 14.750 1.00 39.80 313 ALA B N 1
ATOM 4839 C CA . ALA B 1 313 ? 9.626 29.373 16.097 1.00 40.33 313 ALA B CA 1
ATOM 4840 C C . ALA B 1 313 ? 8.253 30.023 16.061 1.00 40.60 313 ALA B C 1
ATOM 4841 O O . ALA B 1 313 ? 7.324 29.538 16.694 1.00 42.46 313 ALA B O 1
#

Radius of gyration: 26.76 Å; Cα contacts (8 Å, |Δi|>4): 1298; chains: 2; bounding box: 63×85×53 Å

Sequence (619 aa):
FKGNKVVLIGNGAVGSSYAFSLVNQSIVDEELVIIDLDTEKVRGDVMDLKHATPYSPTTVRRVKAGEYSDCHDADLVVICAGAAQKPGETRLDLVSKNLKIFKSIVGEVMMASKFDGIFLVATNPVDILAYATWKFSGLPKERVIGSGTILDSARFRLLLLSEAFDVVAPRSVDAQIIGEHGDTELPVWSHHANIAGQPLKTLLEQRRPEGKAQIEQIFVQTRDAAYDIIQAKGATYYGVAMGLARITEAIFRRNEDAVLTVSALLEGEYEEEDVYIGVPAVINRNGIRNVVEIPLNDEEQSKFAHSAKTLKDIMMAEFKGNKVVLIGNGAVGSSYAFSLVNQSIVDELVIIDLDTEKVRGDVMDLKHATPYSPTTVRRVKAGEYSDCHDADLVVICAGAAQKPGETRLDLVSKNLKIFKSIVGEVMASKFDGIFLVATNPVDILAYATWKFSGLPKERVIGSGTILDSARFRLLLSEAFDVAPRSVDAQIIGEHGDTELPVWSHHANIAGQPLKTLLEQRPEGKAQIEQIFVQTRDAAYDIIQAKGATYYGVVAMGLARITEAIFRRNEDAVLTVSALLEGEYEEEDVYIGVPAVINRNNGIRNVVEIPLNDEEQSKFAHSAKTLKDIMMAEA

Nearest PDB structures (foldseek):
  3d0o-assembly1_B  TM=1.003E+00  e=1.603E-63  Staphylococcus aureus subsp. aureus COL
  3d4p-assembly1_A  TM=9.964E-01  e=5.037E-60  Staphylococcus aureus subsp. aureus COL
  3h3j-assembly1_B  TM=9.818E-01  e=2.671E-59  Staphylococcus aureus subsp. aureus COL
  3pqe-assembly1_C  TM=9.570E-01  e=1.646E-45  Bacillus subtilis
  1ez4-assembly1_B  TM=9.630E-01  e=3.254E-40  Lactiplantibacillus pentosus